Protein AF-A0A958B0N0-F1 (afdb_monomer_lite)

Secondary structure (DSSP, 8-state):
--S---TT------B---SSSS-----EEE-TTSPEEEEE------TTS-TTS--GGGGGG-SS--SSEEEEEBSSS---TTSS-SS--BTTTSSBPPTT-TT-SSSSSS-TTEEEE--S-EEEEEE-TTT--EEEEE--SSSEEEEEEE-TTPPS-EE--TTTEETTEEGGGT-SSS--TTPPPGGGSPPPSEEEEGGGT--SEE---B---SSBTT-TT-EEEEESSS--EEEEEEETTEEEEEEE--SS---SEEEEEE-TTS-EEEEETTTTEEEE---SSBPPSEEEEEE-SSPPPSSSS--GGGGGSPEEEE-S-EEE---S-TTTSSEEEEEEEE-SSEEEEEEEEE-SS-----SSTTSSSEEEEEEETT----SS--SSSEEEEEEETT--SPEEPSSSPPPPTT-EEEEEE-SSEEEEEEEEETGGGT---STT-EEEEEEEEEE-SSSSS-SEEEESS-SSTTTTT-GGG-EEEEEE-SPPPPPP----SS--EEEEEESS-TTS--HHHHHHHHHHHHTT-EEEEEETTT--GGGGTT-SEEEE-TTS-HHHHTTTTTT-SSEEEE--GGGTTTTTSB-SSTTTEEEEEEE-EEEEPPSS-GGGTT--EEEE-BSS-EEEEEE-B-TTSEEEEEETTEEEEEEEEEE-TT-B-SSSB-SS-EEE--BSSS-B-HHHHH-

Sequence (691 aa):
NANLATAASEQILMEFEQPYGNHNAGDMHFGEDGYLYIASGDGGGSYWASVGQVPPMMFSQGPDDLLGKILRIDVDTPAGVDTGPDCNIAGGTNYSIPPGNAFTNGAGNGCDEIWAFGVRNPWRFSFDRADGSGWIADVGQSEWEEVNRFAAGTVGGLNYGWSCREGTHAASEYYNFYDYTLCQPASAYDEPAYELSHSTSDCSITGGFVYRGTQYLDLPGAYFFSDYCRPSIRTLTGSPDNLAETTVLPTGSIASPSTFGEDVLGELYVASLSSGTVSRIAGSEPRPTTAVVSKTLSAPAIDGVIDAAWDGATEYTMNNNLVIGTGVLFQSDLWATWRALYDDDNLYFLVTVRDDTLIQDGPNWYDDDIVEIMIDGDHSRGSSYDGVNDFELGFRWNDPSIIRGANSAPVPPGAQFSMVGTGDGYVLEVLVPLDEIDVQPVDDYTFGFDIHVNDDDDGGARDAKFTWFGVQDNGWQAPMYFSDATLDDGSAPPAPVAAACYTQSILFVAATLEPSLAVDDLAVVNHLRGLGYTVTVQDDNFVQTSDANGRQLVIISSSVTSTNIGFKFTSAPVAVITWEDSLYDELRMTLDGATGHGIQTAQQVVNVAGGQHPLTAGLSGPITASDPAAIFSWGAPTASAIQAATLSGDNTKAAIFGYDTGAAMTTLNAPARRVGFLIGTANFTGNGWSL

Foldseek 3Di:
DPPDDDPPPDADQFDDDQPDDDLQAFEWDQFPVRKIKGFGALSDDDPPPDDPDQPSQCLQVAQLHPHQATFIWAQVDQDDPQFWWPSPTVNRRRTGADPQAQDPDRPPRHTSRGQEGAAHRQNDKDAAPQFRKIWTWGFFDAWKTFIAIDGPPDRGDAHQRTPCDHALHGNCVPDVSHDCPSPDPSVNHRHTLDMDTCVVVAHTKEFAYQQLADQFPPRHRWGWIDGQRDFWIWTWDDDSNDTDIDTDDPPDTQHRFRYKDADPRRWIWIARPVPRDIGTDDDPGGAPLAAEAEEFPDDDDQAQDDDPSQVPFDKAWFQRQWQFAHDDCCVVAWIKIKTWYDYQWKIKMKMDIFHAAADDQDPDQLQGWKKWKWWAAVQPLWQFQPQQQTFIWIDGPPDLDTDGQPRGHPQQPPKDKHWADDPGGIMIMIMDTSVSNNHGLDAFTKIFIKMKTFHDRDSDGTNIMIISFQNHPCSSGTSNRTGMYGYHHPPDPDPDPDDDPAQAEEEEEAQDDPPPGDPQSVVVQVVVVSVVYHYDYDHLQPDALCVCVSHQEYEYELRHDLVSCQLRPLQRLHEYEYQNFSCCVSVLQFPDDDVFKDKDWQFQWKAFPQDDDQQQLNDHGIDRFFPPGFMWIWGQGDPQKDQGIATPPDPSTRRWIKHAQQGDGRPGGHSHIYIHHIHNGRRTDPSNVSD

pLDDT: mean 86.21, std 12.74, range [33.44, 98.75]

Structure (mmCIF, N/CA/C/O backbone):
data_AF-A0A958B0N0-F1
#
_entry.id   AF-A0A958B0N0-F1
#
loop_
_atom_site.group_PDB
_atom_site.id
_atom_site.type_symbol
_atom_site.label_atom_id
_atom_site.label_alt_id
_atom_site.label_comp_id
_atom_site.label_asym_id
_atom_site.label_entity_id
_atom_site.label_seq_id
_atom_site.pdbx_PDB_ins_code
_atom_site.Cartn_x
_atom_site.Cartn_y
_atom_site.Cartn_z
_atom_site.occupancy
_atom_site.B_iso_or_equiv
_atom_site.auth_seq_id
_atom_site.auth_comp_id
_atom_site.auth_asym_id
_atom_site.auth_atom_id
_atom_site.pdbx_PDB_model_num
ATOM 1 N N . ASN A 1 1 ? 4.956 18.876 -3.521 1.00 40.56 1 ASN A N 1
ATOM 2 C CA . ASN A 1 1 ? 5.423 19.286 -4.865 1.00 40.56 1 ASN A CA 1
ATOM 3 C C . ASN A 1 1 ? 4.230 19.425 -5.795 1.00 40.56 1 ASN A C 1
ATOM 5 O O . ASN A 1 1 ? 3.395 18.539 -5.800 1.00 40.56 1 ASN A O 1
ATOM 9 N N . ALA A 1 2 ? 4.109 20.520 -6.551 1.00 41.78 2 ALA A N 1
ATOM 10 C CA . ALA A 1 2 ? 2.945 20.783 -7.411 1.00 41.78 2 ALA A CA 1
ATOM 11 C C . ALA A 1 2 ? 2.950 20.007 -8.752 1.00 41.78 2 ALA A C 1
ATOM 13 O O . ALA A 1 2 ? 2.222 20.388 -9.661 1.00 41.78 2 ALA A O 1
ATOM 14 N N . ASN A 1 3 ? 3.789 18.969 -8.903 1.00 54.56 3 ASN A N 1
ATOM 15 C CA . ASN A 1 3 ? 4.004 18.215 -10.152 1.00 54.56 3 ASN A CA 1
ATOM 16 C C . ASN A 1 3 ? 4.179 19.107 -11.403 1.00 54.56 3 ASN A C 1
ATOM 18 O O . ASN A 1 3 ? 3.744 18.763 -12.497 1.00 54.56 3 ASN A O 1
ATOM 22 N N . LEU A 1 4 ? 4.813 20.272 -11.238 1.00 67.31 4 LEU A N 1
ATOM 23 C CA . LEU A 1 4 ? 5.096 21.231 -12.304 1.00 67.31 4 LEU A CA 1
ATOM 24 C C . LEU A 1 4 ? 6.610 21.415 -12.401 1.00 67.31 4 LEU A C 1
ATOM 26 O O . LEU A 1 4 ? 7.226 21.984 -11.499 1.00 67.31 4 LEU A O 1
ATOM 30 N N . ALA A 1 5 ? 7.202 20.930 -13.493 1.00 72.81 5 ALA A N 1
ATOM 31 C CA . ALA A 1 5 ? 8.598 21.201 -13.817 1.00 72.81 5 ALA A CA 1
ATOM 32 C C . ALA A 1 5 ? 8.775 22.679 -14.201 1.00 72.81 5 ALA A C 1
ATOM 34 O O . ALA A 1 5 ? 7.902 23.292 -14.824 1.00 72.81 5 ALA A O 1
ATOM 35 N N . THR A 1 6 ? 9.916 23.269 -13.846 1.00 82.94 6 THR A N 1
ATOM 36 C CA . THR A 1 6 ? 10.240 24.631 -14.280 1.00 82.94 6 THR A CA 1
ATOM 37 C C . THR A 1 6 ? 10.642 24.580 -15.751 1.00 82.94 6 THR A C 1
ATOM 39 O O . THR A 1 6 ? 11.625 23.943 -16.095 1.00 82.94 6 THR A O 1
ATOM 42 N N . ALA A 1 7 ? 9.922 25.270 -16.638 1.00 81.19 7 ALA A N 1
ATOM 43 C CA . ALA A 1 7 ? 10.124 25.149 -18.091 1.00 81.19 7 ALA A CA 1
ATOM 44 C C . ALA A 1 7 ? 11.550 25.478 -18.595 1.00 81.19 7 ALA A C 1
ATOM 46 O O . ALA A 1 7 ? 11.885 25.142 -19.722 1.00 81.19 7 ALA A O 1
ATOM 47 N N . ALA A 1 8 ? 12.376 26.148 -17.786 1.00 87.56 8 ALA A N 1
ATOM 48 C CA . ALA A 1 8 ? 13.761 26.495 -18.110 1.00 87.56 8 ALA A CA 1
ATOM 49 C C . ALA A 1 8 ? 14.810 25.651 -17.355 1.00 87.56 8 ALA A C 1
ATOM 51 O O . ALA A 1 8 ? 15.983 26.012 -17.376 1.00 87.56 8 ALA A O 1
ATOM 52 N N . SER A 1 9 ? 14.412 24.584 -16.651 1.00 89.00 9 SER A N 1
ATOM 53 C CA . SER A 1 9 ? 15.329 23.747 -15.860 1.00 89.00 9 SER A CA 1
ATOM 54 C C . SER A 1 9 ? 15.842 22.508 -16.598 1.00 89.00 9 SER A C 1
ATOM 56 O O . SER A 1 9 ? 16.398 21.624 -15.957 1.00 89.00 9 SER A O 1
ATOM 58 N N . GLU A 1 10 ? 15.619 22.399 -17.909 1.00 90.19 10 GLU A N 1
ATOM 59 C CA . GLU A 1 10 ? 16.138 21.284 -18.703 1.00 90.19 10 GLU A CA 1
ATOM 60 C C . GLU A 1 10 ? 17.672 21.323 -18.757 1.00 90.19 10 GLU A C 1
ATOM 62 O O . GLU A 1 10 ? 18.273 22.361 -19.044 1.00 90.19 10 GLU A O 1
ATOM 67 N N . GLN A 1 11 ? 18.292 20.169 -18.512 1.00 88.81 11 GLN A N 1
ATOM 68 C CA . GLN A 1 11 ? 19.723 19.948 -18.669 1.00 88.81 11 GLN A CA 1
ATOM 69 C C . GLN A 1 11 ? 19.931 18.662 -19.465 1.00 88.81 11 GLN A C 1
ATOM 71 O O . GLN A 1 11 ? 19.497 17.589 -19.052 1.00 88.81 11 GLN A O 1
ATOM 76 N N . ILE A 1 12 ? 20.598 18.775 -20.613 1.00 90.19 12 ILE A N 1
ATOM 77 C CA . ILE A 1 12 ? 20.923 17.622 -21.455 1.00 90.19 12 ILE A CA 1
ATOM 78 C C . ILE A 1 12 ? 22.056 16.852 -20.783 1.00 90.19 12 ILE A C 1
ATOM 80 O O . ILE A 1 12 ? 23.180 17.353 -20.716 1.00 90.19 12 ILE A O 1
ATOM 84 N N . LEU A 1 13 ? 21.767 15.651 -20.287 1.00 90.38 13 LEU A N 1
ATOM 85 C CA . LEU A 1 13 ? 22.792 14.752 -19.758 1.00 90.38 13 LEU A CA 1
ATOM 86 C C . LEU A 1 13 ? 23.499 14.009 -20.887 1.00 90.38 13 LEU A C 1
ATOM 88 O O . LEU A 1 13 ? 24.718 14.003 -20.934 1.00 90.38 13 LEU A O 1
ATOM 92 N N . MET A 1 14 ? 22.74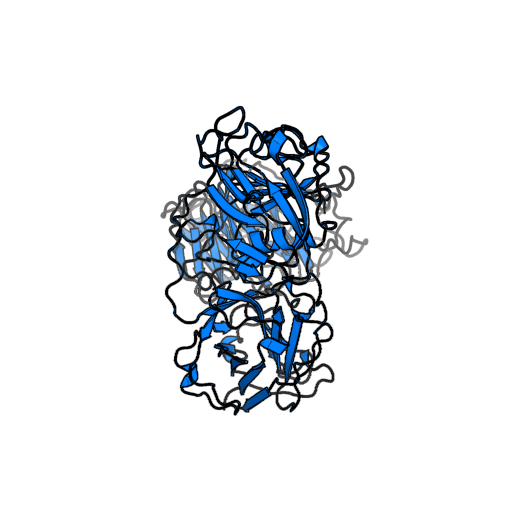7 13.429 -21.818 1.00 89.56 14 MET A N 1
ATOM 93 C CA . MET A 1 14 ? 23.285 12.577 -22.873 1.00 89.56 14 MET A CA 1
ATOM 94 C C . MET A 1 14 ? 22.416 12.679 -24.126 1.00 89.56 14 MET A C 1
ATOM 96 O O . MET A 1 14 ? 21.191 12.620 -24.038 1.00 89.56 14 MET A O 1
ATOM 100 N N . GLU A 1 15 ? 23.052 12.808 -25.288 1.00 90.94 15 GLU A N 1
ATOM 101 C CA . GLU A 1 15 ? 22.397 12.777 -26.596 1.00 90.94 15 GLU A CA 1
ATOM 102 C C . GLU A 1 15 ? 23.286 12.034 -27.607 1.00 90.94 15 GLU A C 1
ATOM 104 O O . GLU A 1 15 ? 24.433 12.419 -27.848 1.00 90.94 15 GLU A O 1
ATOM 109 N N . PHE A 1 16 ? 22.749 10.967 -28.201 1.00 87.94 16 PHE A N 1
ATOM 110 C CA . PHE A 1 16 ? 23.379 10.171 -29.257 1.00 87.94 16 PHE A CA 1
ATOM 111 C C . PHE A 1 16 ? 22.342 9.793 -30.324 1.00 87.94 16 PHE A C 1
ATOM 113 O O . PHE A 1 16 ? 21.135 9.822 -30.069 1.00 87.94 16 PHE A O 1
ATOM 120 N N . GLU A 1 17 ? 22.794 9.488 -31.544 1.00 86.50 17 GLU A N 1
ATOM 121 C CA . GLU A 1 17 ? 21.880 9.240 -32.663 1.00 86.50 17 GLU A CA 1
ATOM 122 C C . GLU A 1 17 ? 21.219 7.859 -32.597 1.00 86.50 17 GLU A C 1
ATOM 124 O O . GLU A 1 17 ? 21.876 6.839 -32.415 1.00 86.50 17 GLU A O 1
ATOM 129 N N . GLN A 1 18 ? 19.906 7.843 -32.838 1.00 86.81 18 GLN A N 1
ATOM 130 C CA . GLN A 1 18 ? 19.134 6.634 -33.111 1.00 86.81 18 GLN A CA 1
ATOM 131 C C . GLN A 1 18 ? 18.995 6.473 -34.634 1.00 86.81 18 GLN A C 1
ATOM 133 O O . GLN A 1 18 ? 18.381 7.329 -35.282 1.00 86.81 18 GLN A O 1
ATOM 138 N N . PRO A 1 19 ? 19.554 5.412 -35.242 1.00 82.38 19 PRO A N 1
ATOM 139 C CA . PRO A 1 19 ? 19.592 5.274 -36.695 1.00 82.38 19 PRO A CA 1
ATOM 140 C C . PRO A 1 19 ? 18.210 4.990 -37.307 1.00 82.38 19 PRO A C 1
ATOM 142 O O . PRO A 1 19 ? 17.983 5.313 -38.477 1.00 82.38 19 PRO A O 1
ATOM 145 N N . TYR A 1 20 ? 17.276 4.421 -36.533 1.00 85.44 20 TYR A N 1
ATOM 146 C CA . TYR A 1 20 ? 15.899 4.151 -36.952 1.00 85.44 20 TYR A CA 1
ATOM 147 C C . TYR A 1 20 ? 14.878 4.509 -35.860 1.00 85.44 20 TYR A C 1
ATOM 149 O O . TYR A 1 20 ? 15.216 4.928 -34.762 1.00 85.44 20 TYR A O 1
ATOM 157 N N . GLY A 1 21 ? 13.586 4.404 -36.193 1.00 87.06 21 GLY A N 1
ATOM 158 C CA . GLY A 1 21 ? 12.477 4.779 -35.304 1.00 87.06 21 GLY A CA 1
ATOM 159 C C . GLY A 1 21 ? 11.964 3.656 -34.396 1.00 87.06 21 GLY A C 1
ATOM 160 O O . GLY A 1 21 ? 10.848 3.767 -33.890 1.00 87.06 21 GLY A O 1
ATOM 161 N N . ASN A 1 22 ? 12.704 2.556 -34.260 1.00 87.94 22 ASN A N 1
ATOM 162 C CA . ASN A 1 22 ? 12.343 1.384 -33.467 1.00 87.94 22 ASN A CA 1
ATOM 163 C C . ASN A 1 22 ? 13.560 0.867 -32.693 1.00 87.94 22 ASN A C 1
ATOM 165 O O . ASN A 1 22 ? 14.685 1.104 -33.104 1.00 87.94 22 ASN A O 1
ATOM 169 N N . HIS A 1 23 ? 13.302 0.105 -31.627 1.00 91.56 23 HIS A N 1
ATOM 170 C CA . HIS A 1 23 ? 14.317 -0.409 -30.694 1.00 91.56 23 HIS A CA 1
ATOM 171 C C . HIS A 1 23 ? 15.101 0.702 -29.989 1.00 91.56 23 HIS A C 1
ATOM 173 O O . HIS A 1 23 ? 16.322 0.669 -29.890 1.00 91.56 23 HIS A O 1
ATOM 179 N N . ASN A 1 24 ? 14.374 1.704 -29.500 1.00 91.50 24 ASN A N 1
ATOM 180 C CA . ASN A 1 24 ? 14.979 2.832 -28.799 1.00 91.50 24 ASN A CA 1
ATOM 181 C C . ASN A 1 24 ? 15.167 2.550 -27.299 1.00 91.50 24 ASN A C 1
ATOM 183 O O . ASN A 1 24 ? 15.938 3.256 -26.657 1.00 91.50 24 ASN A O 1
ATOM 187 N N . ALA A 1 25 ? 14.458 1.558 -26.739 1.00 93.94 25 ALA A N 1
ATOM 188 C CA . ALA A 1 25 ? 14.322 1.359 -25.294 1.00 93.94 25 ALA A CA 1
ATOM 189 C C . ALA A 1 25 ? 13.934 2.667 -24.562 1.00 93.94 25 ALA A C 1
ATOM 191 O O . ALA A 1 25 ? 12.927 3.285 -24.924 1.00 93.94 25 ALA A O 1
ATOM 192 N N . GLY A 1 26 ? 14.720 3.091 -23.564 1.00 92.81 26 GLY A N 1
ATOM 193 C CA . GLY A 1 26 ? 14.567 4.372 -22.868 1.00 92.81 26 GLY A CA 1
ATOM 194 C C . GLY A 1 26 ? 14.079 4.290 -21.420 1.00 92.81 26 GLY A C 1
ATOM 195 O O . GLY A 1 26 ? 13.774 5.329 -20.835 1.00 92.81 26 GLY A O 1
ATOM 196 N N . ASP A 1 27 ? 13.985 3.092 -20.838 1.00 96.69 27 ASP A N 1
ATOM 197 C CA . ASP A 1 27 ? 13.738 2.950 -19.400 1.00 96.69 27 ASP A CA 1
ATOM 198 C C . ASP A 1 27 ? 14.962 3.421 -18.598 1.00 96.69 27 ASP A C 1
ATOM 200 O O . ASP A 1 27 ? 16.097 3.341 -19.081 1.00 96.69 27 ASP A O 1
ATOM 204 N N . MET A 1 28 ? 14.741 3.950 -17.394 1.00 97.25 28 MET A N 1
ATOM 205 C CA . MET A 1 28 ? 15.798 4.524 -16.557 1.00 97.25 28 MET A CA 1
ATOM 206 C C . MET A 1 28 ? 15.492 4.318 -15.079 1.00 97.25 28 MET A C 1
ATOM 208 O O . MET A 1 28 ? 14.373 4.587 -14.646 1.00 97.25 28 MET A O 1
ATOM 212 N N . HIS A 1 29 ? 16.506 3.930 -14.305 1.00 96.56 29 HIS A N 1
ATOM 213 C CA . HIS A 1 29 ? 16.397 3.727 -12.858 1.00 96.56 29 HIS A CA 1
ATOM 214 C C . HIS A 1 29 ? 17.688 4.119 -12.155 1.00 96.56 29 HIS A C 1
ATOM 216 O O . HIS A 1 29 ? 18.772 3.979 -12.718 1.00 96.56 29 HIS A O 1
ATOM 222 N N . PHE A 1 30 ? 17.571 4.569 -10.909 1.00 95.19 30 PHE A N 1
ATOM 223 C CA . PHE A 1 30 ? 18.722 4.668 -10.018 1.00 95.19 30 PHE A CA 1
ATOM 224 C C . PHE A 1 30 ? 18.951 3.317 -9.341 1.00 95.19 30 PHE A C 1
ATOM 226 O O . PHE A 1 30 ? 18.000 2.720 -8.837 1.00 95.19 30 PHE A O 1
ATOM 233 N N . GLY A 1 31 ? 20.194 2.839 -9.352 1.00 90.12 31 GLY A N 1
ATOM 234 C CA . GLY A 1 31 ? 20.596 1.683 -8.555 1.00 90.12 31 GLY A CA 1
ATOM 235 C C . GLY A 1 31 ? 20.796 2.059 -7.085 1.00 90.12 31 GLY A C 1
ATOM 236 O O . GLY A 1 31 ? 20.909 3.236 -6.739 1.00 90.12 31 GLY A O 1
ATOM 237 N N . GLU A 1 32 ? 20.900 1.058 -6.208 1.00 87.19 32 GLU A N 1
ATOM 238 C CA . GLU A 1 32 ? 21.265 1.265 -4.792 1.00 87.19 32 GLU A CA 1
ATOM 239 C C . GLU A 1 32 ? 22.679 1.846 -4.623 1.00 87.19 32 GLU A C 1
ATOM 241 O O . GLU A 1 32 ? 23.003 2.438 -3.596 1.00 87.19 32 GLU A O 1
ATOM 246 N N . ASP A 1 33 ? 23.511 1.723 -5.660 1.00 87.00 33 ASP A N 1
ATOM 247 C CA . ASP A 1 33 ? 24.821 2.365 -5.764 1.00 87.00 33 ASP A CA 1
ATOM 248 C C . ASP A 1 33 ? 24.745 3.887 -6.007 1.00 87.00 33 ASP A C 1
ATOM 250 O O . ASP A 1 33 ? 25.779 4.555 -6.002 1.00 87.00 33 ASP A O 1
ATOM 254 N N . GLY A 1 34 ? 23.540 4.438 -6.188 1.00 90.81 34 GLY A N 1
ATOM 255 C CA . GLY A 1 34 ? 23.286 5.863 -6.398 1.00 90.81 34 GLY A CA 1
ATOM 256 C C . GLY A 1 34 ? 23.477 6.330 -7.842 1.00 90.81 34 GLY A C 1
ATOM 257 O O . GLY A 1 34 ? 23.267 7.507 -8.131 1.00 90.81 34 GLY A O 1
ATOM 258 N N . TYR A 1 35 ? 23.839 5.440 -8.770 1.00 94.50 35 TYR A N 1
ATOM 259 C CA . TYR A 1 35 ? 24.079 5.805 -10.167 1.00 94.50 35 TYR A CA 1
ATOM 260 C C . TYR A 1 35 ? 22.826 5.651 -11.027 1.00 94.50 35 TYR A C 1
ATOM 262 O O . TYR A 1 35 ? 21.955 4.823 -10.756 1.00 94.50 35 TYR A O 1
ATOM 270 N N . LEU A 1 36 ? 22.745 6.438 -12.103 1.00 97.38 36 LEU A N 1
ATOM 271 C CA . LEU A 1 36 ? 21.657 6.359 -13.073 1.00 97.38 36 LEU A CA 1
ATOM 272 C C . LEU A 1 36 ? 21.975 5.300 -14.132 1.00 97.38 36 LEU A C 1
ATOM 274 O O . LEU A 1 36 ? 22.959 5.429 -14.862 1.00 97.38 36 LEU A O 1
ATOM 278 N N . TYR A 1 37 ? 21.106 4.298 -14.249 1.00 98.19 37 TYR A N 1
ATOM 279 C CA . TYR A 1 37 ? 21.132 3.280 -15.293 1.00 98.19 37 TYR A CA 1
ATOM 280 C C . TYR A 1 37 ? 20.151 3.642 -16.410 1.00 98.19 37 TYR A C 1
ATOM 282 O O . TYR A 1 37 ? 19.039 4.103 -16.144 1.00 98.19 37 TYR A O 1
ATOM 290 N N . ILE A 1 38 ? 20.554 3.427 -17.663 1.00 98.19 38 ILE A N 1
ATOM 291 C CA . ILE A 1 38 ? 19.787 3.823 -18.852 1.00 98.19 38 ILE A CA 1
ATOM 292 C C . ILE A 1 38 ? 19.760 2.662 -19.844 1.00 98.19 38 ILE A C 1
ATOM 294 O O . ILE A 1 38 ? 20.805 2.177 -20.277 1.00 98.19 38 ILE A O 1
ATOM 298 N N . ALA A 1 39 ? 18.563 2.236 -20.235 1.00 97.56 39 ALA A N 1
ATOM 299 C CA . ALA A 1 39 ? 18.370 1.214 -21.254 1.00 97.56 39 ALA A CA 1
ATOM 300 C C . ALA A 1 39 ? 18.418 1.829 -22.661 1.00 97.56 39 ALA A C 1
ATOM 302 O O . ALA A 1 39 ? 17.647 2.739 -22.972 1.00 97.56 39 ALA A O 1
ATOM 303 N N . SER A 1 40 ? 19.285 1.300 -23.526 1.00 96.06 40 SER A N 1
ATOM 304 C CA . SER A 1 40 ? 19.462 1.745 -24.912 1.00 96.06 40 SER A CA 1
ATOM 305 C C . SER A 1 40 ? 19.372 0.550 -25.859 1.00 96.06 40 SER A C 1
ATOM 307 O O . SER A 1 40 ? 20.171 -0.383 -25.773 1.00 96.06 40 SER A O 1
ATOM 309 N N . GLY A 1 41 ? 18.384 0.545 -26.754 1.00 94.62 41 GLY A N 1
ATOM 310 C CA . GLY A 1 41 ? 18.234 -0.533 -27.735 1.00 94.62 41 GLY A CA 1
ATOM 311 C C . GLY A 1 41 ? 19.225 -0.417 -28.894 1.00 94.62 41 GLY A C 1
ATOM 312 O O . GLY A 1 41 ? 19.976 0.549 -28.995 1.00 94.62 41 GLY A O 1
ATOM 313 N N . ASP A 1 42 ? 19.263 -1.425 -29.761 1.00 91.75 42 ASP A N 1
ATOM 314 C CA . ASP A 1 42 ? 20.236 -1.578 -30.852 1.00 91.75 42 ASP A CA 1
ATOM 315 C C . ASP A 1 42 ? 20.050 -0.585 -32.015 1.00 91.75 42 ASP A C 1
ATOM 317 O O . ASP A 1 42 ? 20.748 -0.659 -33.026 1.00 91.75 42 ASP A O 1
ATOM 321 N N . GLY A 1 43 ? 19.100 0.343 -31.882 1.00 87.31 43 GLY A N 1
ATOM 322 C CA . GLY A 1 43 ? 18.789 1.360 -32.878 1.00 87.31 43 GLY A CA 1
ATOM 323 C C . GLY A 1 43 ? 17.943 0.859 -34.042 1.00 87.31 43 GLY A C 1
ATOM 324 O O . GLY A 1 43 ? 17.566 1.656 -34.900 1.00 87.31 43 GLY A O 1
ATOM 325 N N . GLY A 1 44 ? 17.618 -0.435 -34.083 1.00 84.00 44 GLY A N 1
ATOM 326 C CA . GLY A 1 44 ? 16.632 -1.024 -34.974 1.00 84.00 44 GLY A CA 1
ATOM 327 C C . GLY A 1 44 ? 16.986 -1.025 -36.455 1.00 84.00 44 GLY A C 1
ATOM 328 O O . GLY A 1 44 ? 18.122 -1.253 -36.874 1.00 84.00 44 GLY A O 1
ATOM 329 N N . GLY A 1 45 ? 15.950 -0.842 -37.278 1.00 75.38 45 GLY A N 1
ATOM 330 C CA . GLY A 1 45 ? 16.026 -0.994 -38.727 1.00 75.38 45 GLY A CA 1
ATOM 331 C C . GLY A 1 45 ? 15.459 -2.314 -39.251 1.00 75.38 45 GLY A C 1
ATOM 332 O O . GLY A 1 45 ? 15.136 -3.251 -38.524 1.00 75.38 45 GLY A O 1
ATOM 333 N N . SER A 1 46 ? 15.266 -2.355 -40.568 1.00 58.62 46 SER A N 1
ATOM 334 C CA . SER A 1 46 ? 14.751 -3.532 -41.270 1.00 58.62 46 SER A CA 1
ATOM 335 C C . SER A 1 46 ? 15.899 -4.425 -41.744 1.00 58.62 46 SER A C 1
ATOM 337 O O . SER A 1 46 ? 16.957 -3.904 -42.095 1.00 58.62 46 SER A O 1
ATOM 339 N N . TYR A 1 47 ? 15.647 -5.732 -41.875 1.00 54.53 47 TYR A N 1
ATOM 340 C CA . TYR A 1 47 ? 16.548 -6.756 -42.443 1.00 54.53 47 TYR A CA 1
ATOM 341 C C . TYR A 1 47 ? 17.339 -6.293 -43.694 1.00 54.53 47 TYR A C 1
ATOM 343 O O . TYR A 1 47 ? 18.421 -6.798 -43.976 1.00 54.53 47 TYR A O 1
ATOM 351 N N . TRP A 1 48 ? 16.810 -5.333 -44.466 1.00 51.72 48 TRP A N 1
ATOM 352 C CA . TRP A 1 48 ? 17.338 -4.869 -45.757 1.00 51.72 48 TRP A CA 1
ATOM 353 C C . TRP A 1 48 ? 18.036 -3.499 -45.723 1.00 51.72 48 TRP A C 1
ATOM 355 O O . TRP A 1 48 ? 18.251 -2.911 -46.787 1.00 51.72 48 TRP A O 1
ATOM 365 N N . ALA A 1 49 ? 18.386 -2.970 -44.548 1.00 50.44 49 ALA A N 1
ATOM 366 C CA . ALA A 1 49 ? 19.157 -1.734 -44.428 1.00 50.44 49 ALA A CA 1
ATOM 367 C C . ALA A 1 49 ? 20.615 -1.908 -44.923 1.00 50.44 49 ALA A C 1
ATOM 369 O O . ALA A 1 49 ? 21.550 -2.126 -44.166 1.00 50.44 49 ALA A O 1
ATOM 370 N N . SER A 1 50 ? 20.756 -1.811 -46.248 1.00 40.78 50 SER A N 1
ATOM 371 C CA . SER A 1 50 ? 21.943 -1.507 -47.062 1.00 40.78 50 SER A CA 1
ATOM 372 C C . SER A 1 50 ? 23.209 -2.362 -46.926 1.00 40.78 50 SER A C 1
ATOM 374 O O . SER A 1 50 ? 24.090 -2.146 -46.101 1.00 40.78 50 SER A O 1
ATOM 376 N N . VAL A 1 51 ? 23.381 -3.189 -47.960 1.00 38.97 51 VAL A N 1
ATOM 377 C CA . VAL A 1 51 ? 24.651 -3.526 -48.621 1.00 38.97 51 VAL A CA 1
ATOM 378 C C . VAL A 1 51 ? 25.682 -2.386 -48.489 1.00 38.97 51 VAL A C 1
ATOM 380 O O . VAL A 1 51 ? 25.560 -1.358 -49.155 1.00 38.97 51 VAL A O 1
ATOM 383 N N . GLY A 1 52 ? 26.709 -2.584 -47.656 1.00 43.75 52 GLY A N 1
ATOM 384 C CA . GLY A 1 52 ? 27.895 -1.718 -47.579 1.00 43.75 52 GLY A CA 1
ATOM 385 C C . GLY A 1 52 ? 28.078 -0.892 -46.300 1.00 43.75 52 GLY A C 1
ATOM 386 O O . GLY A 1 52 ? 29.107 -0.231 -46.189 1.00 43.75 52 GLY A O 1
ATOM 387 N N . GLN A 1 53 ? 27.148 -0.937 -45.344 1.00 48.00 53 GLN A N 1
ATOM 388 C CA . GLN A 1 53 ? 27.353 -0.436 -43.976 1.00 48.00 53 GLN A CA 1
ATOM 389 C C . GLN A 1 53 ? 27.489 -1.629 -43.019 1.00 48.00 53 GLN A C 1
ATOM 391 O O . GLN A 1 53 ? 26.946 -2.698 -43.305 1.00 48.00 53 GLN A O 1
ATOM 396 N N . VAL A 1 54 ? 28.242 -1.478 -41.919 1.00 51.72 54 VAL A N 1
ATOM 397 C CA . VAL A 1 54 ? 28.194 -2.456 -40.816 1.00 51.72 54 VAL A CA 1
ATOM 398 C C . VAL A 1 54 ? 26.716 -2.585 -40.434 1.00 51.72 54 VAL A C 1
ATOM 400 O O . VAL A 1 54 ? 26.083 -1.542 -40.248 1.00 51.72 54 VAL A O 1
ATOM 403 N N . PRO A 1 55 ? 26.123 -3.792 -40.415 1.00 54.53 55 PRO A N 1
ATOM 404 C CA . PRO A 1 55 ? 24.715 -3.930 -40.078 1.00 54.53 55 PRO A CA 1
ATOM 405 C C . PRO A 1 55 ? 24.448 -3.243 -38.728 1.00 54.53 55 PRO A C 1
ATOM 407 O O . PRO A 1 55 ? 25.223 -3.485 -37.801 1.00 54.53 55 PRO A O 1
ATOM 410 N N . PRO A 1 56 ? 23.373 -2.438 -38.588 1.00 51.84 56 PRO A N 1
ATOM 411 C CA . PRO A 1 56 ? 22.993 -1.792 -37.320 1.00 51.84 56 PRO A CA 1
ATOM 412 C C . PRO A 1 56 ? 23.004 -2.763 -36.126 1.00 51.84 56 PRO A C 1
ATOM 414 O O . PRO A 1 56 ? 23.329 -2.430 -34.999 1.00 51.84 56 PRO A O 1
ATOM 417 N N . MET A 1 57 ? 22.757 -4.035 -36.418 1.00 57.25 57 MET A N 1
ATOM 418 C CA . MET A 1 57 ? 22.616 -5.124 -35.463 1.00 57.25 57 MET A CA 1
ATOM 419 C C . MET A 1 57 ? 23.958 -5.590 -34.858 1.00 57.25 57 MET A C 1
ATOM 421 O O . MET A 1 57 ? 23.963 -6.527 -34.071 1.00 57.25 57 MET A O 1
ATOM 425 N N . MET A 1 58 ? 25.101 -4.965 -35.187 1.00 64.50 58 MET A N 1
ATOM 426 C CA . MET A 1 58 ? 26.385 -5.198 -34.495 1.00 64.50 58 MET A CA 1
ATOM 427 C C . MET A 1 58 ? 26.744 -4.122 -33.461 1.00 64.50 58 MET A C 1
ATOM 429 O O . MET A 1 58 ? 27.755 -4.288 -32.776 1.00 64.50 58 MET A O 1
ATOM 433 N N . PHE A 1 59 ? 25.939 -3.063 -33.295 1.00 78.25 59 PHE A N 1
ATOM 434 C CA . PHE A 1 59 ? 26.203 -2.071 -32.247 1.00 78.25 59 PHE A CA 1
ATOM 435 C C . PHE A 1 59 ? 26.194 -2.713 -30.863 1.00 78.25 59 PHE A C 1
ATOM 437 O O . PHE A 1 59 ? 27.101 -2.455 -30.082 1.00 78.25 59 PHE A O 1
ATOM 444 N N . SER A 1 60 ? 25.286 -3.658 -30.611 1.00 88.75 60 SER A N 1
ATOM 445 C CA . SER A 1 60 ? 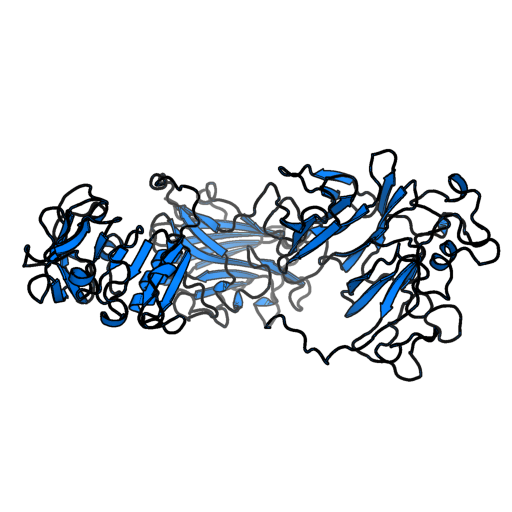25.147 -4.346 -29.324 1.00 88.75 60 SER A CA 1
ATOM 446 C C . SER A 1 60 ? 26.417 -5.055 -28.842 1.00 88.75 60 SER A C 1
ATOM 448 O O . SER A 1 60 ? 26.672 -5.032 -27.644 1.00 88.75 60 SER A O 1
ATOM 450 N N . GLN A 1 61 ? 27.246 -5.604 -29.742 1.00 88.00 61 GLN A N 1
ATOM 451 C CA . GLN A 1 61 ? 28.538 -6.228 -29.394 1.00 88.00 61 GLN A CA 1
ATOM 452 C C . GLN A 1 61 ? 29.735 -5.271 -29.522 1.00 88.00 61 GLN A C 1
ATOM 454 O O . GLN A 1 61 ? 30.809 -5.551 -28.993 1.00 88.00 61 GLN A O 1
ATOM 459 N N . GLY A 1 62 ? 29.578 -4.169 -30.257 1.00 83.81 62 GLY A N 1
ATOM 460 C CA . GLY A 1 62 ? 30.620 -3.164 -30.430 1.00 83.81 62 GLY A CA 1
ATOM 461 C C . GLY A 1 62 ? 30.853 -2.362 -29.143 1.00 83.81 62 GLY A C 1
ATOM 462 O O . GLY A 1 62 ? 29.879 -2.010 -28.472 1.00 83.81 62 GLY A O 1
ATOM 463 N N . PRO A 1 63 ? 32.116 -2.048 -28.802 1.00 85.69 63 PRO A N 1
ATOM 464 C CA . PRO A 1 63 ? 32.433 -1.262 -27.615 1.00 85.69 63 PRO A CA 1
ATOM 465 C C . PRO A 1 63 ? 32.273 0.249 -27.854 1.00 85.69 63 PRO A C 1
ATOM 467 O O . PRO A 1 63 ? 32.091 0.993 -26.904 1.00 85.69 63 PRO A O 1
ATOM 470 N N . ASP A 1 64 ? 32.303 0.709 -29.109 1.00 84.00 64 ASP A N 1
ATOM 471 C CA . ASP A 1 64 ? 32.368 2.137 -29.470 1.00 84.00 64 ASP A CA 1
ATOM 472 C C . ASP A 1 64 ? 30.989 2.785 -29.724 1.00 84.00 64 ASP A C 1
ATOM 474 O O . ASP A 1 64 ? 30.913 3.872 -30.297 1.00 84.00 64 ASP A O 1
ATOM 478 N N . ASP A 1 65 ? 29.896 2.105 -29.359 1.00 85.75 65 ASP A N 1
ATOM 479 C CA . ASP A 1 65 ? 28.525 2.574 -29.578 1.00 85.75 65 ASP A CA 1
ATOM 480 C C . ASP A 1 65 ? 27.642 2.320 -28.342 1.00 85.75 65 ASP A C 1
ATOM 482 O O . ASP A 1 65 ? 27.745 1.282 -27.681 1.00 85.75 65 ASP A O 1
ATOM 486 N N . LEU A 1 66 ? 26.756 3.271 -28.046 1.00 91.75 66 LEU A N 1
ATOM 487 C CA . LEU A 1 66 ? 25.838 3.249 -26.903 1.00 91.75 66 LEU A CA 1
ATOM 488 C C . LEU A 1 66 ? 24.533 2.492 -27.190 1.00 91.75 66 LEU A C 1
ATOM 490 O O . LEU A 1 66 ? 23.680 2.388 -26.310 1.00 91.75 66 LEU A O 1
ATOM 494 N N . LEU A 1 67 ? 24.346 1.986 -28.407 1.00 92.81 67 LEU A N 1
ATOM 495 C CA . LEU A 1 67 ? 23.188 1.204 -28.821 1.00 92.81 67 LEU A CA 1
ATOM 496 C C . LEU A 1 67 ? 23.342 -0.268 -28.422 1.00 92.81 67 LEU A C 1
ATOM 498 O O . LEU A 1 67 ? 24.419 -0.870 -28.521 1.00 92.81 67 LEU A O 1
ATOM 502 N N . GLY A 1 68 ? 22.239 -0.856 -27.967 1.00 94.12 68 GLY A N 1
ATOM 503 C CA . GLY A 1 68 ? 22.176 -2.233 -27.487 1.00 94.12 68 GLY A CA 1
ATOM 504 C C . GLY A 1 68 ? 22.944 -2.432 -26.185 1.00 94.12 68 GLY A C 1
ATOM 505 O O . GLY A 1 68 ? 23.740 -3.372 -26.070 1.00 94.12 68 GLY A O 1
ATOM 506 N N . LYS A 1 69 ? 22.753 -1.503 -25.241 1.00 95.56 69 LYS A N 1
ATOM 507 C CA . LYS A 1 69 ? 23.489 -1.378 -23.979 1.00 95.56 69 LYS A CA 1
ATOM 508 C C . LYS A 1 69 ? 22.561 -1.109 -22.797 1.00 95.56 69 LYS A C 1
ATOM 510 O O . LYS A 1 69 ? 21.497 -0.508 -22.942 1.00 95.56 69 LYS A O 1
ATOM 515 N N . ILE A 1 70 ? 23.043 -1.464 -21.611 1.00 98.19 70 ILE A N 1
ATOM 516 C CA . ILE A 1 70 ? 22.668 -0.789 -20.368 1.00 98.19 70 ILE A CA 1
ATOM 517 C C . ILE A 1 70 ? 23.818 0.155 -20.022 1.00 98.19 70 ILE A C 1
ATOM 519 O O . ILE A 1 70 ? 24.955 -0.286 -19.833 1.00 98.19 70 ILE A O 1
ATOM 523 N N . LEU A 1 71 ? 23.532 1.450 -19.983 1.00 96.81 71 LEU A N 1
ATOM 524 C CA . LEU A 1 71 ? 24.491 2.494 -19.633 1.00 96.81 71 LEU A CA 1
ATOM 525 C C . LEU A 1 71 ? 24.395 2.804 -18.139 1.00 96.81 71 LEU A C 1
ATOM 527 O O . LEU A 1 71 ? 23.322 2.643 -17.560 1.00 96.81 71 LEU A O 1
ATOM 531 N N . ARG A 1 72 ? 25.481 3.281 -17.528 1.00 95.44 72 ARG A N 1
ATOM 532 C CA . ARG A 1 72 ? 25.517 3.708 -16.125 1.00 95.44 72 ARG A CA 1
ATOM 533 C C . ARG A 1 72 ? 26.372 4.959 -15.955 1.00 95.44 72 ARG A C 1
ATOM 535 O O . ARG A 1 72 ? 27.554 4.939 -16.297 1.00 95.44 72 ARG A O 1
ATOM 542 N N . ILE A 1 73 ? 25.792 6.024 -15.404 1.00 93.69 73 ILE A N 1
ATOM 543 C CA . ILE A 1 73 ? 26.445 7.331 -15.226 1.00 93.69 73 ILE A CA 1
ATOM 544 C C . ILE A 1 73 ? 26.247 7.883 -13.808 1.00 93.69 73 ILE A C 1
ATOM 546 O O . ILE A 1 73 ? 25.244 7.598 -13.154 1.00 93.69 73 ILE A O 1
ATOM 550 N N . ASP A 1 74 ? 27.187 8.708 -13.347 1.00 92.88 74 ASP A N 1
ATOM 551 C CA . ASP A 1 74 ? 27.073 9.474 -12.104 1.00 92.88 74 ASP A CA 1
ATOM 552 C C . ASP A 1 74 ? 26.607 10.900 -12.415 1.00 92.88 74 ASP A C 1
ATOM 554 O O . ASP A 1 74 ? 27.353 11.713 -12.964 1.00 92.88 74 ASP A O 1
ATOM 558 N N . VAL A 1 75 ? 25.357 11.203 -12.069 1.00 93.12 75 VAL A N 1
ATOM 559 C CA . VAL A 1 75 ? 24.744 12.523 -12.289 1.00 93.12 75 VAL A CA 1
ATOM 560 C C . VAL A 1 75 ? 24.980 13.498 -11.131 1.00 93.12 75 VAL A C 1
ATOM 562 O O . VAL A 1 75 ? 24.777 14.701 -11.303 1.00 93.12 75 VAL A O 1
ATOM 565 N N . ASP A 1 76 ? 25.431 13.006 -9.975 1.00 90.62 76 ASP A N 1
ATOM 566 C CA . ASP A 1 76 ? 25.717 13.815 -8.788 1.00 90.62 76 ASP A CA 1
ATOM 567 C C . ASP A 1 76 ? 27.104 14.458 -8.867 1.00 90.62 76 ASP A C 1
ATOM 569 O O . ASP A 1 76 ? 27.354 15.509 -8.263 1.00 90.62 76 ASP A O 1
ATOM 573 N N . THR A 1 77 ? 28.005 13.867 -9.657 1.00 85.06 77 THR A N 1
ATOM 574 C CA . THR A 1 77 ? 29.343 14.405 -9.902 1.00 85.06 77 THR A CA 1
ATOM 575 C C . THR A 1 77 ? 29.574 14.732 -11.387 1.00 85.06 77 THR A C 1
ATOM 577 O O . THR A 1 77 ? 30.162 13.950 -12.130 1.00 85.06 77 THR A O 1
ATOM 580 N N . PRO A 1 78 ? 29.168 15.924 -11.867 1.00 78.50 78 PRO A N 1
ATOM 581 C CA . PRO A 1 78 ? 29.478 16.364 -13.228 1.00 78.50 78 PRO A CA 1
ATOM 582 C C . PRO A 1 78 ? 30.989 16.341 -13.509 1.00 78.50 78 PRO A C 1
ATOM 584 O O . PRO A 1 78 ? 31.787 16.806 -12.688 1.00 78.50 78 PRO A O 1
ATOM 587 N N . ALA A 1 79 ? 31.388 15.803 -14.665 1.00 67.50 79 ALA A N 1
ATOM 588 C CA . ALA A 1 79 ? 32.784 15.498 -14.961 1.00 67.50 79 ALA A CA 1
ATOM 589 C C . ALA A 1 79 ? 33.742 16.706 -14.899 1.00 67.50 79 ALA A C 1
ATOM 591 O O . ALA A 1 79 ? 33.490 17.793 -15.426 1.00 67.50 79 ALA A O 1
ATOM 592 N N . GLY A 1 80 ? 34.925 16.451 -14.326 1.00 59.31 80 GLY A N 1
ATOM 593 C CA . GLY A 1 80 ? 36.168 17.153 -14.655 1.00 59.31 80 GLY A CA 1
ATOM 594 C C . GLY A 1 80 ? 36.875 16.513 -15.863 1.00 59.31 80 GLY A C 1
ATOM 595 O O . GLY A 1 80 ? 36.398 15.545 -16.440 1.00 59.31 80 GLY A O 1
ATOM 596 N N . VAL A 1 81 ? 38.044 17.033 -16.251 1.00 52.59 81 VAL A N 1
ATOM 597 C CA . VAL A 1 81 ? 38.735 16.668 -17.514 1.00 52.59 81 VAL A CA 1
ATOM 598 C C . VAL A 1 81 ? 39.296 15.226 -17.540 1.00 52.59 81 VAL A C 1
ATOM 600 O O . VAL A 1 81 ? 39.607 14.736 -18.618 1.00 52.59 81 VAL A O 1
ATOM 603 N N . ASP A 1 82 ? 39.394 14.535 -16.395 1.00 51.72 82 ASP A N 1
ATOM 604 C CA . ASP A 1 82 ? 40.118 13.250 -16.263 1.00 51.72 82 ASP A CA 1
ATOM 605 C C . ASP A 1 82 ? 39.224 12.008 -16.001 1.00 51.72 82 ASP A C 1
ATOM 607 O O . ASP A 1 82 ? 39.750 10.905 -15.880 1.00 51.72 82 ASP A O 1
ATOM 611 N N . THR A 1 83 ? 37.893 12.158 -15.918 1.00 56.69 83 THR A N 1
ATOM 612 C CA . THR A 1 83 ? 36.915 11.050 -15.728 1.00 56.69 83 THR A CA 1
ATOM 613 C C . THR A 1 83 ? 35.677 11.185 -16.628 1.00 56.69 83 THR A C 1
ATOM 615 O O . THR A 1 83 ? 34.618 10.633 -16.327 1.00 56.69 83 THR A O 1
ATOM 618 N N . GLY A 1 84 ? 35.780 12.008 -17.674 1.00 60.03 84 GLY A N 1
ATOM 619 C CA . GLY A 1 84 ? 34.681 12.297 -18.593 1.00 60.03 84 GLY A CA 1
ATOM 620 C C . GLY A 1 84 ? 34.467 11.207 -19.651 1.00 60.03 84 GLY A C 1
ATOM 621 O O . GLY A 1 84 ? 35.314 10.331 -19.802 1.00 60.03 84 GLY A O 1
ATOM 622 N N . PRO A 1 85 ? 33.362 11.292 -20.404 1.00 65.19 85 PRO A N 1
ATOM 623 C CA . PRO A 1 85 ? 33.013 10.340 -21.453 1.00 65.19 85 PRO A CA 1
ATOM 624 C C . PRO A 1 85 ? 34.007 10.375 -22.617 1.00 65.19 85 PRO A C 1
ATOM 626 O O . PRO A 1 85 ? 34.415 11.453 -23.064 1.00 65.19 85 PRO A O 1
ATOM 629 N N . ASP A 1 86 ? 34.372 9.213 -23.153 1.00 73.38 86 ASP A N 1
ATOM 630 C CA . ASP A 1 86 ? 35.358 9.088 -24.232 1.00 73.38 86 ASP A CA 1
ATOM 631 C C . ASP A 1 86 ? 34.729 8.972 -25.634 1.00 73.38 86 ASP A C 1
ATOM 633 O O . ASP A 1 86 ? 35.379 9.295 -26.633 1.00 73.38 86 ASP A O 1
ATOM 637 N N . CYS A 1 87 ? 33.428 8.674 -25.717 1.00 77.62 87 CYS A N 1
ATOM 638 C CA . CYS A 1 87 ? 32.662 8.619 -26.967 1.00 77.62 87 CYS A CA 1
ATOM 639 C C . CYS A 1 87 ? 32.145 9.979 -27.482 1.00 77.62 87 CYS A C 1
ATOM 641 O O . CYS A 1 87 ? 31.370 10.030 -28.437 1.00 77.62 87 CYS A O 1
ATOM 643 N N . ASN A 1 88 ? 32.620 11.098 -26.912 1.00 71.25 88 ASN A N 1
ATOM 644 C CA . ASN A 1 88 ? 32.310 12.471 -27.345 1.00 71.25 88 ASN A CA 1
ATOM 645 C C . ASN A 1 88 ? 30.799 12.721 -27.547 1.00 71.25 88 ASN A C 1
ATOM 647 O O . ASN A 1 88 ? 30.341 13.113 -28.624 1.00 71.25 88 ASN A O 1
ATOM 651 N N . ILE A 1 89 ? 30.035 12.486 -26.484 1.00 80.94 89 ILE A N 1
ATOM 652 C CA . ILE A 1 89 ? 28.577 12.611 -26.445 1.00 80.94 89 ILE A CA 1
ATOM 653 C C . ILE A 1 89 ? 28.181 14.047 -26.083 1.00 80.94 89 ILE A C 1
ATOM 655 O O . ILE A 1 89 ? 28.742 14.659 -25.166 1.00 80.94 89 ILE A O 1
ATOM 659 N N . ALA A 1 90 ? 27.173 14.595 -26.764 1.00 82.31 90 ALA A N 1
ATOM 660 C CA . ALA A 1 90 ? 26.571 15.855 -26.346 1.00 82.31 90 ALA A CA 1
ATOM 661 C C . ALA A 1 90 ? 25.927 15.713 -24.951 1.00 82.31 90 ALA A C 1
ATOM 663 O O . ALA A 1 90 ? 25.281 14.716 -24.643 1.00 82.31 90 ALA A O 1
ATOM 664 N N . GLY A 1 91 ? 26.157 16.707 -24.087 1.00 82.00 91 GLY A N 1
ATOM 665 C CA . GLY A 1 91 ? 25.776 16.654 -22.668 1.00 82.00 91 GLY A CA 1
ATOM 666 C C . GLY A 1 91 ? 26.800 15.968 -21.754 1.00 82.00 91 GLY A C 1
ATOM 667 O O . GLY A 1 91 ? 26.735 16.158 -20.544 1.00 82.00 91 GLY A O 1
ATOM 668 N N . GLY A 1 92 ? 27.811 15.296 -22.317 1.00 79.81 92 GLY A N 1
ATOM 669 C CA . GLY A 1 92 ? 28.802 14.481 -21.605 1.00 79.81 92 GLY A CA 1
ATOM 670 C C . GLY A 1 92 ? 29.609 15.149 -20.482 1.00 79.81 92 GLY A C 1
ATOM 671 O O . GLY A 1 92 ? 30.287 14.480 -19.717 1.00 79.81 92 GLY A O 1
ATOM 672 N N . THR A 1 93 ? 29.547 16.473 -20.342 1.00 83.81 93 THR A N 1
ATOM 673 C CA . THR A 1 93 ? 30.165 17.208 -19.224 1.00 83.81 93 THR A CA 1
ATOM 674 C C . THR A 1 93 ? 29.266 17.311 -17.986 1.00 83.81 93 THR A C 1
ATOM 676 O O . THR A 1 93 ? 29.677 17.892 -16.986 1.00 83.81 93 THR A O 1
ATOM 679 N N . ASN A 1 94 ? 28.019 16.837 -18.063 1.00 88.19 94 ASN A N 1
ATOM 680 C CA . ASN A 1 94 ? 27.003 16.992 -17.017 1.00 88.19 94 ASN A CA 1
ATOM 681 C C . ASN A 1 94 ? 26.863 15.767 -16.102 1.00 88.19 94 ASN A C 1
ATOM 683 O O . ASN A 1 94 ? 26.038 15.788 -15.197 1.00 88.19 94 ASN A O 1
ATOM 687 N N . TYR A 1 95 ? 27.666 14.733 -16.329 1.00 90.00 95 TYR A N 1
ATOM 688 C CA . TYR A 1 95 ? 27.784 13.535 -15.503 1.00 90.00 95 TYR A CA 1
ATOM 689 C C . TYR A 1 95 ? 29.253 13.095 -15.486 1.00 90.00 95 TYR A C 1
ATOM 691 O O . TYR A 1 95 ? 30.053 13.636 -16.254 1.00 90.00 95 TYR A O 1
ATOM 699 N N . SER A 1 96 ? 29.617 12.137 -14.643 1.00 88.94 96 SER A N 1
ATOM 700 C CA . SER A 1 96 ? 30.897 11.426 -14.714 1.00 88.94 96 SER A CA 1
ATOM 701 C C . SER A 1 96 ? 30.696 9.914 -14.819 1.00 88.94 96 SER A C 1
ATOM 703 O O . SER A 1 96 ? 29.567 9.418 -14.802 1.00 88.94 96 SER A O 1
ATOM 705 N N . ILE A 1 97 ? 31.793 9.180 -14.998 1.00 88.75 97 ILE A N 1
ATOM 706 C CA . ILE A 1 97 ? 31.773 7.730 -15.175 1.00 88.75 97 ILE A CA 1
ATOM 707 C C . ILE A 1 97 ? 31.969 7.018 -13.827 1.00 88.75 97 ILE A C 1
ATOM 709 O O . ILE A 1 97 ? 33.035 7.156 -13.214 1.00 88.75 97 ILE A O 1
ATOM 713 N N . PRO A 1 98 ? 30.994 6.203 -13.382 1.00 89.00 98 PRO A N 1
ATOM 714 C CA . PRO A 1 98 ? 31.124 5.386 -12.186 1.00 89.00 98 PRO A CA 1
ATOM 715 C C . PRO A 1 98 ? 32.238 4.332 -12.293 1.00 89.00 98 PRO A C 1
ATOM 717 O O . PRO A 1 98 ? 32.413 3.709 -13.347 1.00 89.00 98 PRO A O 1
ATOM 720 N N . PRO A 1 99 ? 32.953 4.025 -11.196 1.00 87.50 99 PRO A N 1
ATOM 721 C CA . PRO A 1 99 ? 33.910 2.925 -11.177 1.00 87.50 99 PRO A CA 1
ATOM 722 C C . PRO A 1 99 ? 33.213 1.576 -11.407 1.00 87.50 99 PRO A C 1
ATOM 724 O O . PRO A 1 99 ? 32.173 1.288 -10.815 1.00 87.50 99 PRO A O 1
ATOM 727 N N . GLY A 1 100 ? 33.814 0.713 -12.228 1.00 87.94 100 GLY A N 1
ATOM 728 C CA . GLY A 1 100 ? 33.286 -0.626 -12.506 1.00 87.94 100 GLY A CA 1
ATOM 729 C C . GLY A 1 100 ? 32.304 -0.703 -13.677 1.00 87.94 100 GLY A C 1
ATOM 730 O O . GLY A 1 100 ? 31.585 -1.692 -13.769 1.00 87.94 100 GLY A O 1
ATOM 731 N N . ASN A 1 101 ? 32.255 0.305 -14.557 1.00 91.81 101 ASN A N 1
ATOM 732 C CA . ASN A 1 101 ? 31.697 0.134 -15.905 1.00 91.81 101 ASN A CA 1
ATOM 733 C C . ASN A 1 101 ? 32.614 -0.770 -16.757 1.00 91.81 101 ASN A C 1
ATOM 735 O O . ASN A 1 101 ? 33.766 -1.022 -16.398 1.00 91.81 101 ASN A O 1
ATOM 739 N N . ALA A 1 102 ? 32.110 -1.258 -17.892 1.00 89.06 102 ALA A N 1
ATOM 740 C CA . ALA A 1 102 ? 32.768 -2.285 -18.701 1.00 89.06 102 ALA A CA 1
ATOM 741 C C . ALA A 1 102 ? 34.133 -1.847 -19.268 1.00 89.06 102 ALA A C 1
ATOM 743 O O . ALA A 1 102 ? 35.047 -2.669 -19.369 1.00 89.06 102 ALA A O 1
ATOM 744 N N . PHE A 1 103 ? 34.285 -0.565 -19.622 1.00 83.38 103 PHE A N 1
ATOM 745 C CA . PHE A 1 103 ? 35.444 -0.071 -20.379 1.00 83.38 103 PHE A CA 1
ATOM 746 C C . PHE A 1 103 ? 36.318 0.960 -19.652 1.00 83.38 103 PHE A C 1
ATOM 748 O O . PHE A 1 103 ? 37.268 1.443 -20.260 1.00 83.38 103 PHE A O 1
ATOM 755 N N . THR A 1 104 ? 36.117 1.184 -18.342 1.00 68.69 104 THR A N 1
ATOM 756 C CA . THR A 1 104 ? 36.773 2.248 -17.546 1.00 68.69 104 THR A CA 1
ATOM 757 C C . THR A 1 104 ? 38.308 2.204 -17.594 1.00 68.69 104 THR A C 1
ATOM 759 O O . THR A 1 104 ? 38.954 1.615 -16.719 1.00 68.69 104 THR A O 1
ATOM 762 N N . ASN A 1 105 ? 38.935 2.797 -18.612 1.00 57.69 105 ASN A N 1
ATOM 763 C CA . ASN A 1 105 ? 40.398 2.888 -18.695 1.00 57.69 105 ASN A CA 1
ATOM 764 C C . ASN A 1 105 ? 40.952 4.056 -19.530 1.00 57.69 105 ASN A C 1
ATOM 766 O O . ASN A 1 105 ? 42.170 4.116 -19.725 1.00 57.69 105 ASN A O 1
ATOM 770 N N . GLY A 1 106 ? 40.123 5.022 -19.940 1.00 52.84 106 GLY A N 1
ATOM 771 C CA . GLY A 1 106 ? 40.591 6.342 -20.384 1.00 52.84 106 GLY A CA 1
ATOM 772 C C . GLY A 1 106 ? 41.495 6.347 -21.625 1.00 52.84 106 GLY A C 1
ATOM 773 O O . GLY A 1 106 ? 42.293 7.271 -21.800 1.00 52.84 106 GLY A O 1
ATOM 774 N N . ALA A 1 107 ? 41.421 5.324 -22.484 1.00 52.34 107 ALA A N 1
ATOM 775 C CA . ALA A 1 107 ? 42.209 5.263 -23.713 1.00 52.34 107 ALA A CA 1
ATOM 776 C C . ALA A 1 107 ? 41.546 4.427 -24.827 1.00 52.34 107 ALA A C 1
ATOM 778 O O . ALA A 1 107 ? 42.157 3.488 -25.337 1.00 52.34 107 ALA A O 1
ATOM 779 N N . GLY A 1 108 ? 40.335 4.805 -25.251 1.00 55.28 108 GLY A N 1
ATOM 780 C CA . GLY A 1 108 ? 39.808 4.495 -26.588 1.00 55.28 108 GLY A CA 1
ATOM 781 C C . GLY A 1 108 ? 39.587 3.012 -26.901 1.00 55.28 108 GLY A C 1
ATOM 782 O O . GLY A 1 108 ? 39.883 2.589 -28.018 1.00 55.28 108 GLY A O 1
ATOM 783 N N . ASN A 1 109 ? 39.100 2.240 -25.925 1.00 68.69 109 ASN A N 1
ATOM 784 C CA . ASN A 1 109 ? 38.698 0.837 -26.091 1.00 68.69 109 ASN A CA 1
ATOM 785 C C . ASN A 1 109 ? 37.204 0.627 -25.765 1.00 68.69 109 ASN A C 1
ATOM 787 O O . ASN A 1 109 ? 36.839 -0.431 -25.249 1.00 68.69 109 ASN A O 1
ATOM 791 N N . GLY A 1 110 ? 36.365 1.620 -26.054 1.00 80.50 110 GLY A N 1
ATOM 792 C CA . GLY A 1 110 ? 34.917 1.558 -25.875 1.00 80.50 110 GLY A CA 1
ATOM 793 C C . GLY A 1 110 ? 34.356 2.641 -24.973 1.00 80.50 110 GLY A C 1
ATOM 794 O O . GLY A 1 110 ? 35.063 3.134 -24.107 1.00 80.50 110 GLY A O 1
ATOM 795 N N . CYS A 1 111 ? 33.076 2.949 -25.164 1.00 88.38 111 CYS A N 1
ATOM 796 C CA . CYS A 1 111 ? 32.372 3.992 -24.438 1.00 88.38 111 CYS A CA 1
ATOM 797 C C . CYS A 1 111 ? 32.303 3.686 -22.939 1.00 88.38 111 CYS A C 1
ATOM 799 O O . CYS A 1 111 ? 31.718 2.683 -22.515 1.00 88.38 111 CYS A O 1
ATOM 801 N N . ASP A 1 112 ? 32.884 4.572 -22.137 1.00 89.06 112 ASP A N 1
ATOM 802 C CA . ASP A 1 112 ? 33.002 4.423 -20.688 1.00 89.06 112 ASP A CA 1
ATOM 803 C C . ASP A 1 112 ? 31.640 4.356 -19.953 1.00 89.06 112 ASP A C 1
ATOM 805 O O . ASP A 1 112 ? 31.562 3.849 -18.834 1.00 89.06 112 ASP A O 1
ATOM 809 N N . GLU A 1 113 ? 30.542 4.806 -20.565 1.00 92.44 113 GLU A N 1
ATOM 810 C CA . GLU A 1 113 ? 29.177 4.741 -20.021 1.00 92.44 113 GLU A CA 1
ATOM 811 C C . GLU A 1 113 ? 28.599 3.327 -20.038 1.00 92.44 113 GLU A C 1
ATOM 813 O O . GLU A 1 113 ? 27.622 3.056 -19.341 1.00 92.44 113 GLU A O 1
ATOM 818 N N . ILE A 1 114 ? 29.164 2.422 -20.839 1.00 94.06 114 ILE A N 1
ATOM 819 C CA . ILE A 1 114 ? 28.638 1.070 -21.000 1.00 94.06 114 ILE A CA 1
ATOM 820 C C . ILE A 1 114 ? 28.856 0.282 -19.711 1.00 94.06 114 ILE A C 1
ATOM 822 O O . ILE A 1 114 ? 29.987 0.014 -19.302 1.00 94.06 114 ILE A O 1
ATOM 826 N N . TRP A 1 115 ? 27.760 -0.158 -19.099 1.00 96.12 115 TRP A N 1
ATOM 827 C CA . TRP A 1 115 ? 27.792 -1.070 -17.963 1.00 96.12 115 TRP A CA 1
ATOM 828 C C . TRP A 1 115 ? 27.526 -2.514 -18.386 1.00 96.12 115 TRP A C 1
ATOM 830 O O . TRP A 1 115 ? 28.277 -3.400 -17.996 1.00 96.12 115 TRP A O 1
ATOM 840 N N . ALA A 1 116 ? 26.534 -2.758 -19.241 1.00 96.94 116 ALA A N 1
ATOM 841 C CA . ALA A 1 116 ? 26.313 -4.053 -19.885 1.00 96.94 116 ALA A CA 1
ATOM 842 C C . ALA A 1 116 ? 26.017 -3.873 -21.374 1.00 96.94 116 ALA A C 1
ATOM 844 O O . ALA A 1 116 ? 25.605 -2.799 -21.822 1.00 96.94 116 ALA A O 1
ATOM 845 N N . PHE A 1 117 ? 26.228 -4.928 -22.148 1.00 94.69 117 PHE A N 1
ATOM 846 C CA . PHE A 1 117 ? 26.065 -4.915 -23.594 1.00 94.69 117 PHE A CA 1
ATOM 847 C C . PHE A 1 117 ? 25.467 -6.223 -24.105 1.00 94.69 117 PHE A C 1
ATOM 849 O O . PHE A 1 117 ? 25.180 -7.143 -23.341 1.00 94.69 117 PHE A O 1
ATOM 856 N N . GLY A 1 118 ? 25.222 -6.286 -25.410 1.00 94.19 118 GLY A N 1
ATOM 857 C CA . GLY A 1 118 ? 24.601 -7.452 -26.017 1.00 94.19 118 GLY A CA 1
ATOM 858 C C . GLY A 1 118 ? 23.107 -7.578 -25.734 1.00 94.19 118 GLY A C 1
ATOM 859 O O . GLY A 1 118 ? 22.610 -8.693 -25.745 1.00 94.19 118 GLY A O 1
ATOM 860 N N . VAL A 1 119 ? 22.408 -6.463 -25.508 1.00 95.69 119 VAL A N 1
ATOM 861 C CA . VAL A 1 119 ? 20.935 -6.415 -25.487 1.00 95.69 119 VAL A CA 1
ATOM 862 C C . VAL A 1 119 ? 20.397 -5.890 -26.819 1.00 95.69 119 VAL A C 1
ATOM 864 O O . VAL A 1 119 ? 21.099 -5.168 -27.545 1.00 95.69 119 VAL A O 1
ATOM 867 N N . ARG A 1 120 ? 19.158 -6.242 -27.159 1.00 94.31 120 ARG A N 1
ATOM 868 C CA . ARG A 1 120 ? 18.491 -5.841 -28.403 1.00 94.31 120 ARG A CA 1
ATOM 869 C C . ARG A 1 120 ? 17.599 -4.626 -28.218 1.00 94.31 120 ARG A C 1
ATOM 871 O O . ARG A 1 120 ? 17.818 -3.587 -28.829 1.00 94.31 120 ARG A O 1
ATOM 878 N N . ASN A 1 121 ? 16.567 -4.754 -27.409 1.00 94.81 121 ASN A N 1
ATOM 879 C CA . ASN A 1 121 ? 15.611 -3.716 -27.079 1.00 94.81 121 ASN A CA 1
ATOM 880 C C . ASN A 1 121 ? 15.121 -3.944 -25.638 1.00 94.81 121 ASN A C 1
ATOM 882 O O . ASN A 1 121 ? 13.991 -4.409 -25.455 1.00 94.81 121 ASN A O 1
ATOM 886 N N . PRO A 1 122 ? 15.958 -3.617 -24.631 1.00 96.12 122 PRO A N 1
ATOM 887 C CA . PRO A 1 122 ? 15.624 -3.741 -23.213 1.00 96.12 122 PRO A CA 1
ATOM 888 C C . PRO A 1 122 ? 14.458 -2.805 -22.878 1.00 96.12 122 PRO A C 1
ATOM 890 O O . PRO A 1 122 ? 14.647 -1.631 -22.565 1.00 96.12 122 PRO A O 1
ATOM 893 N N . TRP A 1 123 ? 13.229 -3.302 -23.024 1.00 95.38 123 TRP A N 1
ATOM 894 C CA . TRP A 1 123 ? 12.022 -2.475 -23.019 1.00 95.38 123 TRP A CA 1
ATOM 895 C C . TRP A 1 123 ? 11.715 -1.935 -21.626 1.00 95.38 123 TRP A C 1
ATOM 897 O O . TRP A 1 123 ? 11.319 -0.776 -21.484 1.00 95.38 123 TRP A O 1
ATOM 907 N N . ARG A 1 124 ? 11.900 -2.785 -20.611 1.00 95.56 124 ARG A N 1
ATOM 908 C CA . ARG A 1 124 ? 11.796 -2.437 -19.194 1.00 95.56 124 ARG A CA 1
ATOM 909 C C . ARG A 1 124 ? 12.865 -3.150 -18.398 1.00 95.56 124 ARG A C 1
ATOM 911 O O . ARG A 1 124 ? 13.140 -4.325 -18.647 1.00 95.56 124 ARG A O 1
ATOM 918 N N . PHE A 1 125 ? 13.407 -2.453 -17.415 1.00 97.00 125 PHE A N 1
ATOM 919 C CA . PHE A 1 125 ? 14.220 -3.068 -16.382 1.00 97.00 125 PHE A CA 1
ATOM 920 C C . PHE A 1 125 ? 13.870 -2.483 -15.017 1.00 97.00 125 PHE A C 1
ATOM 922 O O . PHE A 1 125 ? 13.214 -1.452 -14.927 1.00 97.00 125 PHE A O 1
ATOM 929 N N . SER A 1 126 ? 14.273 -3.158 -13.952 1.00 97.19 126 SER A N 1
ATOM 930 C CA . SER A 1 126 ? 14.027 -2.716 -12.580 1.00 97.19 126 SER A CA 1
ATOM 931 C C . SER A 1 126 ? 15.095 -3.262 -11.647 1.00 97.19 126 SER A C 1
ATOM 933 O O . SER A 1 126 ? 15.657 -4.325 -11.918 1.00 97.19 126 SER A O 1
ATOM 935 N N . PHE A 1 127 ? 15.295 -2.593 -10.516 1.00 95.62 127 PHE A N 1
ATOM 936 C CA . PHE A 1 127 ? 16.006 -3.159 -9.375 1.00 95.62 127 PHE A CA 1
ATOM 937 C C . PHE A 1 127 ? 15.005 -3.711 -8.364 1.00 95.62 127 PHE A C 1
ATOM 939 O O . PHE A 1 127 ? 13.981 -3.090 -8.083 1.00 95.62 127 PHE A O 1
ATOM 946 N N . ASP A 1 128 ? 15.296 -4.887 -7.830 1.00 91.00 128 ASP A N 1
ATOM 947 C CA . ASP A 1 128 ? 14.587 -5.443 -6.693 1.00 91.00 128 ASP A CA 1
ATOM 948 C C . ASP A 1 128 ? 15.020 -4.711 -5.417 1.00 91.00 128 ASP A C 1
ATOM 950 O O . ASP A 1 128 ? 16.186 -4.751 -5.037 1.00 91.00 128 ASP A O 1
ATOM 954 N N . ARG A 1 129 ? 14.070 -4.055 -4.744 1.00 80.12 129 ARG A N 1
ATOM 955 C CA . ARG A 1 129 ? 14.321 -3.242 -3.542 1.00 80.12 129 ARG A CA 1
ATOM 956 C C . ARG A 1 129 ? 14.786 -4.040 -2.319 1.00 80.12 129 ARG A C 1
ATOM 958 O O . ARG A 1 129 ? 15.137 -3.426 -1.318 1.00 80.12 129 ARG A O 1
ATOM 965 N N . ALA A 1 130 ? 14.699 -5.371 -2.345 1.00 77.94 130 ALA A N 1
ATOM 966 C CA . ALA A 1 130 ? 15.095 -6.201 -1.207 1.00 77.94 130 ALA A CA 1
ATOM 967 C C . ALA A 1 130 ? 16.569 -6.626 -1.243 1.00 77.94 130 ALA A C 1
ATOM 969 O O . ALA A 1 130 ? 17.161 -6.847 -0.188 1.00 77.94 130 ALA A O 1
ATOM 970 N N . ASP A 1 131 ? 17.138 -6.808 -2.436 1.00 80.69 131 ASP A N 1
ATOM 971 C CA . ASP A 1 131 ? 18.492 -7.351 -2.604 1.00 80.69 131 ASP A CA 1
ATOM 972 C C . ASP A 1 131 ? 19.337 -6.600 -3.643 1.00 80.69 131 ASP A C 1
ATOM 974 O O . ASP A 1 131 ? 20.431 -7.061 -3.973 1.00 80.69 131 ASP A O 1
ATOM 978 N N . GLY A 1 132 ? 18.820 -5.499 -4.197 1.00 85.94 132 GLY A N 1
ATOM 979 C CA . GLY A 1 132 ? 19.445 -4.688 -5.239 1.00 85.94 132 GLY A CA 1
ATOM 980 C C . GLY A 1 132 ? 19.671 -5.415 -6.570 1.00 85.94 132 GLY A C 1
ATOM 981 O O . GLY A 1 132 ? 20.402 -4.910 -7.428 1.00 85.94 132 GLY A O 1
ATOM 982 N N . SER A 1 133 ? 19.105 -6.613 -6.771 1.00 92.50 133 SER A N 1
ATOM 983 C CA . SER A 1 133 ? 19.277 -7.365 -8.016 1.00 92.50 133 SER A CA 1
ATOM 984 C C . SER A 1 133 ? 18.555 -6.697 -9.180 1.00 92.50 133 SER A C 1
ATOM 986 O O . SER A 1 133 ? 17.440 -6.197 -9.047 1.00 92.50 133 SER A O 1
ATOM 988 N N . GLY A 1 134 ? 19.185 -6.685 -10.351 1.00 95.81 134 GLY A N 1
ATOM 989 C CA . GLY A 1 134 ? 18.595 -6.107 -11.550 1.00 95.81 134 GLY A CA 1
ATOM 990 C C . GLY A 1 134 ? 17.896 -7.147 -12.411 1.00 95.81 134 GLY A C 1
ATOM 991 O O . GLY A 1 134 ? 18.388 -8.265 -12.565 1.00 95.81 134 GLY A O 1
ATOM 992 N N . TRP A 1 135 ? 16.773 -6.750 -13.004 1.00 97.38 135 TRP A N 1
ATOM 993 C CA . TRP A 1 135 ? 15.942 -7.557 -13.897 1.00 97.38 135 TRP A CA 1
ATOM 994 C C . TRP A 1 135 ? 15.687 -6.787 -15.183 1.00 97.38 135 TRP A C 1
ATOM 996 O O . TRP A 1 135 ? 15.181 -5.671 -15.123 1.00 97.38 135 TRP A O 1
ATOM 1006 N N . ILE A 1 136 ? 16.014 -7.363 -16.337 1.00 98.00 136 ILE A N 1
ATOM 1007 C CA . ILE A 1 136 ? 15.910 -6.706 -17.645 1.00 98.00 136 ILE A CA 1
ATOM 1008 C C . ILE A 1 136 ? 15.061 -7.587 -18.555 1.00 98.00 136 ILE A C 1
ATOM 1010 O O . ILE A 1 136 ? 15.451 -8.713 -18.840 1.00 98.00 136 ILE A O 1
ATOM 1014 N N . ALA A 1 137 ? 13.934 -7.080 -19.043 1.00 97.12 137 ALA A N 1
ATOM 1015 C CA . ALA A 1 137 ? 13.169 -7.753 -20.085 1.00 97.12 137 ALA A CA 1
ATOM 1016 C C . ALA A 1 137 ? 13.590 -7.209 -21.452 1.00 97.12 137 ALA A C 1
ATOM 1018 O O . ALA A 1 137 ? 13.348 -6.035 -21.766 1.00 97.12 137 ALA A O 1
ATOM 1019 N N . ASP A 1 138 ? 14.238 -8.060 -22.241 1.00 97.25 138 ASP A N 1
ATOM 1020 C CA . ASP A 1 138 ? 14.804 -7.708 -23.536 1.00 97.25 138 ASP A CA 1
ATOM 1021 C C . ASP A 1 138 ? 13.977 -8.301 -24.679 1.00 97.25 138 ASP A C 1
ATOM 1023 O O . ASP A 1 138 ? 13.703 -9.503 -24.721 1.00 97.25 138 ASP A O 1
ATOM 1027 N N . VAL A 1 139 ? 13.547 -7.426 -25.595 1.00 96.06 139 VAL A N 1
ATOM 1028 C CA . VAL A 1 139 ? 12.673 -7.813 -26.699 1.00 96.06 139 VAL A CA 1
ATOM 1029 C C . VAL A 1 139 ? 13.474 -8.409 -27.845 1.00 96.06 139 VAL A C 1
ATOM 1031 O O . VAL A 1 139 ? 14.291 -7.724 -28.475 1.00 96.06 139 VAL A O 1
ATOM 1034 N N . GLY A 1 140 ? 13.144 -9.654 -28.175 1.00 92.75 140 GLY A N 1
ATOM 1035 C CA . GLY A 1 140 ? 13.756 -10.464 -29.222 1.00 92.75 140 GLY A CA 1
ATOM 1036 C C . GLY A 1 140 ? 13.458 -10.027 -30.651 1.00 92.75 140 GLY A C 1
ATOM 1037 O O . GLY A 1 140 ? 12.690 -9.097 -30.917 1.00 92.75 140 GLY A O 1
ATOM 1038 N N . GLN A 1 141 ? 14.086 -10.702 -31.614 1.00 87.81 141 GLN A N 1
ATOM 1039 C CA . GLN A 1 141 ? 13.939 -10.409 -33.038 1.00 87.81 141 GLN A CA 1
ATOM 1040 C C . GLN A 1 141 ? 12.769 -11.139 -33.682 1.00 87.81 141 GLN A C 1
ATOM 1042 O O . GLN A 1 141 ? 11.983 -10.503 -34.391 1.00 87.81 141 GLN A O 1
ATOM 1047 N N . SER A 1 142 ? 12.696 -12.463 -33.570 1.00 86.69 142 SER A N 1
ATOM 1048 C CA . SER A 1 142 ? 11.645 -13.261 -34.229 1.00 86.69 142 SER A CA 1
ATOM 1049 C C . SER A 1 142 ? 11.364 -14.602 -33.564 1.00 86.69 142 SER A C 1
ATOM 1051 O O . SER A 1 142 ? 10.373 -15.232 -33.926 1.00 86.69 142 SER A O 1
ATOM 1053 N N . GLU A 1 143 ? 12.224 -15.063 -32.656 1.00 91.81 143 GLU A N 1
ATOM 1054 C CA . GLU A 1 143 ? 12.148 -16.432 -32.148 1.00 91.81 143 GLU A CA 1
ATOM 1055 C C . GLU A 1 143 ? 12.062 -16.483 -30.624 1.00 91.81 143 GLU A C 1
ATOM 1057 O O . GLU A 1 143 ? 11.280 -17.288 -30.105 1.00 91.81 143 GLU A O 1
ATOM 1062 N N . TRP A 1 144 ? 12.807 -15.626 -29.915 1.00 95.00 144 TRP A N 1
ATOM 1063 C CA . TRP A 1 144 ? 12.941 -15.709 -28.459 1.00 95.00 144 TRP A CA 1
ATOM 1064 C C . TRP A 1 144 ? 12.906 -14.344 -27.784 1.00 95.00 144 TRP A C 1
ATOM 1066 O O . TRP A 1 144 ? 13.650 -13.448 -28.158 1.00 95.00 144 TRP A O 1
ATOM 1076 N N . GLU A 1 145 ? 12.075 -14.211 -26.756 1.00 95.12 145 GLU A N 1
ATOM 1077 C CA . GLU A 1 145 ? 12.141 -13.115 -25.785 1.00 95.12 145 GLU A CA 1
ATOM 1078 C C . GLU A 1 145 ? 12.917 -13.563 -24.545 1.00 95.12 145 GLU A C 1
ATOM 1080 O O . GLU A 1 145 ? 12.909 -14.754 -24.226 1.00 95.12 145 GLU A O 1
ATOM 1085 N N . GLU A 1 146 ? 13.517 -12.633 -23.801 1.00 95.44 146 GLU A N 1
ATOM 1086 C CA . GLU A 1 146 ? 14.314 -12.990 -22.625 1.00 95.44 146 GLU A CA 1
ATOM 1087 C C . GLU A 1 146 ? 14.134 -12.047 -21.428 1.00 95.44 146 GLU A C 1
ATOM 1089 O O . GLU A 1 146 ? 13.823 -10.860 -21.554 1.00 95.44 146 GLU A O 1
ATOM 1094 N N . VAL A 1 147 ? 14.337 -12.610 -20.236 1.00 96.94 147 VAL A N 1
ATOM 1095 C CA . VAL A 1 147 ? 14.533 -11.884 -18.981 1.00 96.94 147 VAL A CA 1
ATOM 1096 C C . VAL A 1 147 ? 15.945 -12.174 -18.498 1.00 96.94 147 VAL A C 1
ATOM 1098 O O . VAL A 1 147 ? 16.266 -13.305 -18.134 1.00 96.94 147 VAL A O 1
ATOM 1101 N N . ASN A 1 148 ? 16.774 -11.143 -18.450 1.00 96.81 148 ASN A N 1
ATOM 1102 C CA . ASN A 1 148 ? 18.119 -11.184 -17.897 1.00 96.81 148 ASN A CA 1
ATOM 1103 C C . ASN A 1 148 ? 18.104 -10.754 -16.422 1.00 96.81 148 ASN A C 1
ATOM 1105 O O . ASN A 1 148 ? 17.310 -9.892 -16.033 1.00 96.81 148 ASN A O 1
ATOM 1109 N N . ARG A 1 149 ? 18.986 -11.333 -15.598 1.00 94.94 149 ARG A N 1
ATOM 1110 C CA . ARG A 1 149 ? 19.119 -10.993 -14.172 1.00 94.94 149 ARG A CA 1
ATOM 1111 C C . ARG A 1 149 ? 20.583 -10.853 -13.769 1.00 94.94 149 ARG A C 1
ATOM 1113 O O . ARG A 1 149 ? 21.411 -11.659 -14.177 1.00 94.94 149 ARG A O 1
ATOM 1120 N N . PHE A 1 150 ? 20.881 -9.898 -12.894 1.00 94.56 150 PHE A N 1
ATOM 1121 C CA . PHE A 1 150 ? 22.194 -9.751 -12.262 1.00 94.56 150 PHE A CA 1
ATOM 1122 C C . PHE A 1 150 ? 22.069 -9.441 -10.766 1.00 94.56 150 PHE A C 1
ATOM 1124 O O . PHE A 1 150 ? 21.061 -8.902 -10.316 1.00 94.56 150 PHE A O 1
ATOM 1131 N N . ALA A 1 151 ? 23.081 -9.798 -9.975 1.00 93.00 151 ALA A N 1
ATOM 1132 C CA . ALA A 1 151 ? 23.094 -9.538 -8.533 1.00 93.00 151 ALA A CA 1
ATOM 1133 C C . ALA A 1 151 ? 23.507 -8.090 -8.214 1.00 93.00 151 ALA A C 1
ATOM 1135 O O . ALA A 1 151 ? 24.237 -7.470 -8.995 1.00 93.00 151 ALA A O 1
ATOM 1136 N N . ALA A 1 152 ? 23.119 -7.570 -7.046 1.00 89.31 152 ALA A N 1
ATOM 1137 C CA . ALA A 1 152 ? 23.644 -6.296 -6.559 1.00 89.31 152 ALA A CA 1
ATOM 1138 C C . ALA A 1 152 ? 25.176 -6.297 -6.495 1.00 89.31 152 ALA A C 1
ATOM 1140 O O . ALA A 1 152 ? 25.816 -7.319 -6.237 1.00 89.31 152 ALA A O 1
ATOM 1141 N N . GLY A 1 153 ? 25.775 -5.138 -6.764 1.00 88.06 153 GLY A N 1
ATOM 1142 C CA . GLY A 1 153 ? 27.230 -4.980 -6.768 1.00 88.06 153 GLY A CA 1
ATOM 1143 C C . GLY A 1 153 ? 27.953 -5.698 -7.914 1.00 88.06 153 GLY A C 1
ATOM 1144 O O . GLY A 1 153 ? 29.185 -5.731 -7.916 1.00 88.06 153 GLY A O 1
ATOM 1145 N N . THR A 1 154 ? 27.230 -6.256 -8.895 1.00 92.81 154 THR A N 1
ATOM 1146 C CA . THR A 1 154 ? 27.847 -6.826 -10.100 1.00 92.81 154 THR A CA 1
ATOM 1147 C C . THR A 1 154 ? 28.676 -5.758 -10.815 1.00 92.81 154 THR A C 1
ATOM 1149 O O . THR A 1 154 ? 28.190 -4.672 -11.141 1.00 92.81 154 THR A O 1
ATOM 1152 N N . VAL A 1 155 ? 29.950 -6.070 -11.057 1.00 90.88 155 VAL A N 1
ATOM 1153 C CA . VAL A 1 155 ? 30.829 -5.225 -11.872 1.00 90.88 155 VAL A CA 1
ATOM 1154 C C . VAL A 1 155 ? 30.363 -5.313 -13.324 1.00 90.88 155 VAL A C 1
ATOM 1156 O O . VAL A 1 155 ? 30.020 -6.395 -13.795 1.00 90.88 155 VAL A O 1
ATOM 1159 N N . GLY A 1 156 ? 30.341 -4.179 -14.021 1.00 91.44 156 GLY A N 1
ATOM 1160 C CA . GLY A 1 156 ? 29.944 -4.105 -15.421 1.00 91.44 156 GLY A CA 1
ATOM 1161 C C . GLY A 1 156 ? 30.825 -4.949 -16.345 1.00 91.44 156 GLY A C 1
ATOM 1162 O O . GLY A 1 156 ? 31.909 -5.409 -15.983 1.00 91.44 156 GLY A O 1
ATOM 1163 N N . GLY A 1 157 ? 30.347 -5.132 -17.571 1.00 93.19 157 GLY A N 1
ATOM 1164 C CA . GLY A 1 157 ? 30.924 -6.007 -18.587 1.00 93.19 157 GLY A CA 1
ATOM 1165 C C . GLY A 1 157 ? 30.068 -7.231 -18.908 1.00 93.19 157 GLY A C 1
ATOM 1166 O O . GLY A 1 157 ? 30.541 -8.086 -19.654 1.00 93.19 157 GLY A O 1
ATOM 1167 N N . LEU A 1 158 ? 28.837 -7.310 -18.383 1.00 96.19 158 LEU A N 1
ATOM 1168 C CA . LEU A 1 158 ? 27.893 -8.371 -18.741 1.00 96.19 158 LEU A CA 1
ATOM 1169 C C . LEU A 1 158 ? 27.555 -8.305 -20.235 1.00 96.19 158 LEU A C 1
ATOM 1171 O O . LEU A 1 158 ? 27.315 -7.218 -20.773 1.00 96.19 158 LEU A O 1
ATOM 1175 N N . ASN A 1 159 ? 27.527 -9.466 -20.884 1.00 95.62 159 ASN A N 1
ATOM 1176 C CA . ASN A 1 159 ? 27.248 -9.622 -22.305 1.00 95.62 159 ASN A CA 1
ATOM 1177 C C . ASN A 1 159 ? 26.106 -10.614 -22.537 1.00 95.62 159 ASN A C 1
ATOM 1179 O O . ASN A 1 159 ? 26.331 -11.823 -22.581 1.00 95.62 159 ASN A O 1
ATOM 1183 N N . TYR A 1 160 ? 24.908 -10.096 -22.800 1.00 96.56 160 TYR A N 1
ATOM 1184 C CA . TYR A 1 160 ? 23.710 -10.911 -23.061 1.00 96.56 160 TYR A CA 1
ATOM 1185 C C . TYR A 1 160 ? 23.646 -11.464 -24.497 1.00 96.56 160 TYR A C 1
ATOM 1187 O O . TYR A 1 160 ? 22.791 -12.261 -24.863 1.00 96.56 160 TYR A O 1
ATOM 1195 N N . GLY A 1 161 ? 24.643 -11.129 -25.318 1.00 93.94 161 GLY A N 1
ATOM 1196 C CA . GLY A 1 161 ? 24.954 -11.863 -26.535 1.00 93.94 161 GLY A CA 1
ATOM 1197 C C . GLY A 1 161 ? 24.232 -11.428 -27.799 1.00 93.94 161 GLY A C 1
ATOM 1198 O O . GLY A 1 161 ? 24.674 -11.838 -28.872 1.00 93.94 161 GLY A O 1
ATOM 1199 N N . TRP A 1 162 ? 23.224 -10.558 -27.763 1.00 93.19 162 TRP A N 1
ATOM 1200 C CA . TRP A 1 162 ? 22.650 -10.003 -28.990 1.00 93.19 162 TRP A CA 1
ATOM 1201 C C . TRP A 1 162 ? 23.710 -9.222 -29.797 1.00 93.19 162 TRP A C 1
ATOM 1203 O O . TRP A 1 162 ? 24.470 -8.431 -29.241 1.00 93.19 162 TRP A O 1
ATOM 1213 N N . SER A 1 163 ? 23.852 -9.400 -31.115 1.00 89.06 163 SER A N 1
ATOM 1214 C CA . SER A 1 163 ? 23.053 -10.229 -32.042 1.00 89.06 163 SER A CA 1
ATOM 1215 C C . SER A 1 163 ? 23.658 -11.598 -32.383 1.00 89.06 163 SER A C 1
ATOM 1217 O O . SER A 1 163 ? 23.246 -12.256 -33.339 1.00 89.06 163 SER A O 1
ATOM 1219 N N . CYS A 1 164 ? 24.643 -12.056 -31.610 1.00 90.75 164 CYS A N 1
ATOM 1220 C CA . CYS A 1 164 ? 25.193 -13.408 -31.709 1.00 90.75 164 CYS A CA 1
ATOM 1221 C C . CYS A 1 164 ? 24.235 -14.475 -31.169 1.00 90.75 164 CYS A C 1
ATOM 1223 O O . CYS A 1 164 ? 24.258 -15.618 -31.639 1.00 90.75 164 CYS A O 1
ATOM 1225 N N . ARG A 1 165 ? 23.397 -14.097 -30.202 1.00 92.06 165 ARG A N 1
ATOM 1226 C CA . ARG A 1 165 ? 22.377 -14.939 -29.579 1.00 92.06 165 ARG A CA 1
ATOM 1227 C C . ARG A 1 165 ? 21.042 -14.212 -29.482 1.00 92.06 165 ARG A C 1
ATOM 1229 O O . ARG A 1 165 ? 21.003 -12.988 -29.534 1.00 92.06 165 ARG A O 1
ATOM 1236 N N . GLU A 1 166 ? 19.978 -14.994 -29.392 1.00 92.44 166 GLU A N 1
ATOM 1237 C CA . GLU A 1 166 ? 18.623 -14.559 -29.048 1.00 92.44 166 GLU A CA 1
ATOM 1238 C C . GLU A 1 166 ? 18.124 -15.563 -28.001 1.00 92.44 166 GLU A C 1
ATOM 1240 O O . GLU A 1 166 ? 17.966 -16.747 -28.325 1.00 92.44 166 GLU A O 1
ATOM 1245 N N . GLY A 1 167 ? 18.012 -15.147 -26.736 1.00 93.31 167 GLY A N 1
ATOM 1246 C CA . GLY A 1 167 ? 17.949 -16.082 -25.617 1.00 93.31 167 GLY A CA 1
ATOM 1247 C C . GLY A 1 167 ? 19.217 -16.933 -25.520 1.00 93.31 167 GLY A C 1
ATOM 1248 O O . GLY A 1 167 ? 20.338 -16.507 -25.820 1.00 93.31 167 GLY A O 1
ATOM 1249 N N . THR A 1 168 ? 19.040 -18.210 -25.193 1.00 94.56 168 THR A N 1
ATOM 1250 C CA . THR A 1 168 ? 20.148 -19.170 -25.147 1.00 94.56 168 THR A CA 1
ATOM 1251 C C . THR A 1 168 ? 20.576 -19.691 -26.532 1.00 94.56 168 THR A C 1
ATOM 1253 O O . THR A 1 168 ? 21.527 -20.478 -26.661 1.00 94.56 168 THR A O 1
ATOM 1256 N N . HIS A 1 169 ? 19.932 -19.240 -27.609 1.00 94.75 169 HIS A N 1
ATOM 1257 C CA . HIS A 1 169 ? 20.078 -19.822 -28.937 1.00 94.75 169 HIS A CA 1
ATOM 1258 C C . HIS A 1 169 ? 21.039 -19.036 -29.826 1.00 94.75 169 HIS A C 1
ATOM 1260 O O . HIS A 1 169 ? 21.044 -17.808 -29.844 1.00 94.75 169 HIS A O 1
ATOM 1266 N N . ALA A 1 170 ? 21.855 -19.742 -30.614 1.00 93.38 170 ALA A N 1
ATOM 1267 C CA . ALA A 1 170 ? 22.741 -19.085 -31.565 1.00 93.38 170 ALA A CA 1
ATOM 1268 C C . ALA A 1 170 ? 21.914 -18.443 -32.686 1.00 93.38 170 ALA A C 1
ATOM 1270 O O . ALA A 1 170 ? 21.240 -19.137 -33.446 1.00 93.38 170 ALA A O 1
ATOM 1271 N N . ALA A 1 171 ? 22.044 -17.129 -32.869 1.00 88.69 171 ALA A N 1
ATOM 1272 C CA . ALA A 1 171 ? 21.300 -16.386 -33.885 1.00 88.69 171 ALA A CA 1
ATOM 1273 C C . ALA A 1 171 ? 21.531 -16.946 -35.307 1.00 88.69 171 ALA A C 1
ATOM 1275 O O . ALA A 1 171 ? 20.652 -16.872 -36.163 1.00 88.69 171 ALA A O 1
ATOM 1276 N N . SER A 1 172 ? 22.690 -17.572 -35.553 1.00 87.00 172 SER A N 1
ATOM 1277 C CA . SER A 1 172 ? 23.035 -18.226 -36.827 1.00 87.00 172 SER A CA 1
ATOM 1278 C C . SER A 1 172 ? 22.136 -19.405 -37.211 1.00 87.00 172 SER A C 1
ATOM 1280 O O . SER A 1 172 ? 22.129 -19.818 -38.372 1.00 87.00 172 SER A O 1
ATOM 1282 N N . GLU A 1 173 ? 21.386 -19.956 -36.254 1.00 90.19 173 GLU A N 1
ATOM 1283 C CA . GLU A 1 173 ? 20.408 -21.020 -36.500 1.00 90.19 173 GLU A CA 1
ATOM 1284 C C . GLU A 1 173 ? 19.165 -20.494 -37.231 1.00 90.19 173 GLU A C 1
ATOM 1286 O O . GLU A 1 173 ? 18.546 -21.232 -38.000 1.00 90.19 173 GLU A O 1
ATOM 1291 N N . TYR A 1 174 ? 18.849 -19.208 -37.053 1.00 86.25 174 TYR A N 1
ATOM 1292 C CA . TYR A 1 174 ? 17.641 -18.564 -37.576 1.00 86.25 174 TYR A CA 1
ATOM 1293 C C . TYR A 1 174 ? 17.951 -17.547 -38.679 1.00 86.25 174 TYR A C 1
ATOM 1295 O O . TYR A 1 174 ? 17.169 -17.365 -39.617 1.00 86.25 174 TYR A O 1
ATOM 1303 N N . TYR A 1 175 ? 19.127 -16.920 -38.618 1.00 84.81 175 TYR A N 1
ATOM 1304 C CA . TYR A 1 175 ? 19.487 -15.783 -39.453 1.00 84.81 175 TYR A CA 1
ATOM 1305 C C . TYR A 1 175 ? 20.791 -16.063 -40.210 1.00 84.81 175 TYR A C 1
ATOM 1307 O O . TYR A 1 175 ? 21.871 -16.162 -39.651 1.00 84.81 175 TYR A O 1
ATOM 1315 N N . ASN A 1 176 ? 20.730 -16.204 -41.534 1.00 80.38 176 ASN A N 1
ATOM 1316 C CA . ASN A 1 176 ? 21.915 -16.535 -42.347 1.00 80.38 176 ASN A CA 1
ATOM 1317 C C . ASN A 1 176 ? 22.614 -15.312 -42.966 1.00 80.38 176 ASN A C 1
ATOM 1319 O O . ASN A 1 176 ? 23.490 -15.460 -43.819 1.00 80.38 176 ASN A O 1
ATOM 1323 N N . PHE A 1 177 ? 22.181 -14.115 -42.582 1.00 74.06 177 PHE A N 1
ATOM 1324 C CA . PHE A 1 177 ? 22.557 -12.846 -43.199 1.00 74.06 177 PHE A CA 1
ATOM 1325 C C . PHE A 1 177 ? 23.370 -11.942 -42.264 1.00 74.06 177 PHE A C 1
ATOM 1327 O O . PHE A 1 177 ? 23.838 -10.898 -42.718 1.00 74.06 177 PHE A O 1
ATOM 1334 N N . TYR A 1 178 ? 23.569 -12.334 -41.000 1.00 75.00 178 TYR A N 1
ATOM 1335 C CA . TYR A 1 178 ? 24.469 -11.636 -40.082 1.00 75.00 178 TYR A CA 1
ATOM 1336 C C . TYR A 1 178 ? 25.920 -12.080 -40.253 1.00 75.00 178 TYR A C 1
ATOM 1338 O O . TYR A 1 178 ? 26.219 -13.196 -40.689 1.00 75.00 178 TYR A O 1
ATOM 1346 N N . ASP A 1 179 ? 26.826 -11.174 -39.895 1.00 74.94 179 ASP A N 1
ATOM 1347 C CA . ASP A 1 179 ? 28.240 -11.476 -39.742 1.00 74.94 179 ASP A CA 1
ATOM 1348 C C . ASP A 1 179 ? 28.498 -11.950 -38.307 1.00 74.94 179 ASP A C 1
ATOM 1350 O O . ASP A 1 179 ? 28.443 -11.173 -37.359 1.00 74.94 179 ASP A O 1
ATOM 1354 N N . TYR A 1 180 ? 28.792 -13.239 -38.154 1.00 81.81 180 TYR A N 1
ATOM 1355 C CA . TYR A 1 180 ? 29.064 -13.859 -36.857 1.00 81.81 180 TYR A CA 1
ATOM 1356 C C . TYR A 1 180 ? 30.551 -13.882 -36.489 1.00 81.81 180 TYR A C 1
ATOM 1358 O O . TYR A 1 180 ? 30.942 -14.574 -35.552 1.00 81.81 180 TYR A O 1
ATOM 1366 N N . THR A 1 181 ? 31.414 -13.168 -37.217 1.00 80.50 181 THR A N 1
ATOM 1367 C CA . THR A 1 181 ? 32.865 -13.204 -36.966 1.00 80.50 181 THR A CA 1
ATOM 1368 C C . THR A 1 181 ? 33.282 -12.625 -35.614 1.00 80.50 181 THR A C 1
ATOM 1370 O O . THR A 1 181 ? 34.329 -13.022 -35.102 1.00 80.50 181 THR A O 1
ATOM 1373 N N . LEU A 1 182 ? 32.478 -11.735 -35.020 1.00 76.75 182 LEU A N 1
ATOM 1374 C CA . LEU A 1 182 ? 32.708 -11.192 -33.672 1.00 76.75 182 LEU A CA 1
ATOM 1375 C C . LEU A 1 182 ? 32.126 -12.070 -32.554 1.00 76.75 182 LEU A C 1
ATOM 1377 O O . LEU A 1 182 ? 32.411 -11.835 -31.379 1.00 76.75 182 LEU A O 1
ATOM 1381 N N . CYS A 1 183 ? 31.346 -13.094 -32.905 1.00 88.06 183 CYS A N 1
ATOM 1382 C CA . CYS A 1 183 ? 30.681 -13.936 -31.926 1.00 88.06 183 CYS A CA 1
ATOM 1383 C C . CYS A 1 183 ? 31.651 -14.886 -31.233 1.00 88.06 183 CYS A C 1
ATOM 1385 O O . CYS A 1 183 ? 32.524 -15.505 -31.847 1.00 88.06 183 CYS A O 1
ATOM 1387 N N . GLN A 1 184 ? 31.475 -14.993 -29.925 1.00 90.75 184 GLN A N 1
ATOM 1388 C CA . GLN A 1 184 ? 32.254 -15.832 -29.038 1.00 90.75 184 GLN A CA 1
ATOM 1389 C C . GLN A 1 184 ? 31.549 -17.183 -28.827 1.00 90.75 184 GLN A C 1
ATOM 1391 O O . GLN A 1 184 ? 30.388 -17.357 -29.204 1.00 90.75 184 GLN A O 1
ATOM 1396 N N . PRO A 1 185 ? 32.234 -18.190 -28.259 1.00 92.50 185 PRO A N 1
ATOM 1397 C CA . PRO A 1 185 ? 31.572 -19.411 -27.806 1.00 92.50 185 PRO A CA 1
ATOM 1398 C C . PRO A 1 185 ? 30.483 -19.105 -26.767 1.00 92.50 185 PRO A C 1
ATOM 1400 O O . PRO A 1 185 ? 30.625 -18.152 -26.010 1.00 92.50 185 PRO A O 1
ATOM 1403 N N . ALA A 1 186 ? 29.455 -19.958 -26.668 1.00 90.88 186 ALA A N 1
ATOM 1404 C CA . ALA A 1 186 ? 28.315 -19.767 -25.755 1.00 90.88 186 ALA A CA 1
ATOM 1405 C C . ALA A 1 186 ? 28.722 -19.428 -24.304 1.00 90.88 186 ALA A C 1
ATOM 1407 O O . ALA A 1 186 ? 28.116 -18.576 -23.676 1.00 90.88 186 ALA A O 1
ATOM 1408 N N . SER A 1 187 ? 29.817 -20.014 -23.808 1.00 93.44 187 SER A N 1
ATOM 1409 C CA . SER A 1 187 ? 30.347 -19.775 -22.457 1.00 93.44 187 SER A CA 1
ATOM 1410 C C . SER A 1 187 ? 30.898 -18.364 -22.197 1.00 93.44 187 SER A C 1
ATOM 1412 O O . SER A 1 187 ? 31.414 -18.122 -21.112 1.00 93.44 187 SER A O 1
ATOM 1414 N N . ALA A 1 188 ? 30.929 -17.490 -23.204 1.00 92.88 188 ALA A N 1
ATOM 1415 C CA . ALA A 1 188 ? 31.379 -16.104 -23.087 1.00 92.88 188 ALA A CA 1
ATOM 1416 C C . ALA A 1 188 ? 30.217 -15.108 -22.936 1.00 92.88 188 ALA A C 1
ATOM 1418 O O . ALA A 1 188 ? 30.470 -13.905 -22.910 1.00 92.88 188 ALA A O 1
ATOM 1419 N N . TYR A 1 189 ? 28.980 -15.605 -22.887 1.00 95.44 189 TYR A N 1
ATOM 1420 C CA . TYR A 1 189 ? 27.772 -14.810 -22.716 1.00 95.44 189 TYR A CA 1
ATOM 1421 C C . TYR A 1 189 ? 27.135 -15.103 -21.364 1.00 95.44 189 TYR A C 1
ATOM 1423 O O . TYR A 1 189 ? 27.194 -16.235 -20.877 1.00 95.44 189 TYR A O 1
ATOM 1431 N N . ASP A 1 190 ? 26.522 -14.079 -20.790 1.00 95.81 190 ASP A N 1
ATOM 1432 C CA . ASP A 1 190 ? 25.697 -14.197 -19.600 1.00 95.81 190 ASP A CA 1
ATOM 1433 C C . ASP A 1 190 ? 24.322 -14.716 -20.021 1.00 95.81 190 ASP A C 1
ATOM 1435 O O . ASP A 1 190 ? 23.676 -14.157 -20.907 1.00 95.81 190 ASP A O 1
ATOM 1439 N N . GLU A 1 191 ? 23.916 -15.846 -19.444 1.00 94.12 191 GLU A N 1
ATOM 1440 C CA . GLU A 1 191 ? 22.669 -16.512 -19.820 1.00 94.12 191 GLU A CA 1
ATOM 1441 C C . GLU A 1 191 ? 21.454 -15.775 -19.233 1.00 94.12 191 GLU A C 1
ATOM 1443 O O . GLU A 1 191 ? 21.515 -15.309 -18.087 1.00 94.12 191 GLU A O 1
ATOM 1448 N N . PRO A 1 192 ? 20.330 -15.713 -19.967 1.00 94.75 192 PRO A N 1
ATOM 1449 C CA . PRO A 1 192 ? 19.098 -15.165 -19.430 1.00 94.75 192 PRO A CA 1
ATOM 1450 C C . PRO A 1 192 ? 18.587 -16.016 -18.264 1.00 94.75 192 PRO A C 1
ATOM 1452 O O . PRO A 1 192 ? 18.708 -17.242 -18.243 1.00 94.75 192 PRO A O 1
ATOM 1455 N N . ALA A 1 193 ? 17.948 -15.357 -17.300 1.00 94.25 193 ALA A N 1
ATOM 1456 C CA . ALA A 1 193 ? 17.262 -16.022 -16.197 1.00 94.25 193 ALA A CA 1
ATOM 1457 C C . ALA A 1 193 ? 15.982 -16.735 -16.666 1.00 94.25 193 ALA A C 1
ATOM 1459 O O . ALA A 1 193 ? 15.525 -17.687 -16.031 1.00 94.25 193 ALA A O 1
ATOM 1460 N N . TYR A 1 194 ? 15.388 -16.267 -17.768 1.00 94.69 194 TYR A N 1
ATOM 1461 C CA . TYR A 1 194 ? 14.216 -16.872 -18.387 1.00 94.69 194 TYR A CA 1
ATOM 1462 C C . TYR A 1 194 ? 14.121 -16.522 -19.876 1.00 94.69 194 TYR A C 1
ATOM 1464 O O . TYR A 1 194 ? 14.483 -15.418 -20.270 1.00 94.69 194 TYR A O 1
ATOM 1472 N N . GLU A 1 195 ? 13.588 -17.430 -20.696 1.00 93.50 195 GLU A N 1
ATOM 1473 C CA . GLU A 1 195 ? 13.361 -17.211 -22.130 1.00 93.50 195 GLU A CA 1
ATOM 1474 C C . GLU A 1 195 ? 11.977 -17.714 -22.566 1.00 93.50 195 GLU A C 1
ATOM 1476 O O . GLU A 1 195 ? 11.425 -18.660 -21.996 1.00 93.50 195 GLU A O 1
ATOM 1481 N N . LEU A 1 196 ? 11.411 -17.084 -23.595 1.00 91.62 196 LEU A N 1
ATOM 1482 C CA . LEU A 1 196 ? 10.086 -17.387 -24.136 1.00 91.62 196 LEU A CA 1
ATOM 1483 C C . LEU A 1 196 ? 10.131 -17.529 -25.647 1.00 91.62 196 LEU A C 1
ATOM 1485 O O . LEU A 1 196 ? 10.592 -16.637 -26.350 1.00 91.62 196 LEU A O 1
ATOM 1489 N N . SER A 1 197 ? 9.574 -18.625 -26.157 1.00 92.06 197 SER A N 1
ATOM 1490 C CA . SER A 1 197 ? 9.486 -18.853 -27.598 1.00 92.06 197 SER A CA 1
ATOM 1491 C C . SER A 1 197 ? 8.321 -18.087 -28.219 1.00 92.06 197 SER A C 1
ATOM 1493 O O . SER A 1 197 ? 7.188 -18.189 -27.759 1.00 92.06 197 SER A O 1
ATOM 1495 N N . HIS A 1 198 ? 8.524 -17.471 -29.381 1.00 91.12 198 HIS A N 1
ATOM 1496 C CA . HIS A 1 198 ? 7.424 -16.890 -30.169 1.00 91.12 198 HIS A CA 1
ATOM 1497 C C . HIS A 1 198 ? 6.417 -17.946 -30.662 1.00 91.12 198 HIS A C 1
ATOM 1499 O O . HIS A 1 198 ? 5.279 -17.638 -31.030 1.00 91.12 198 HIS A O 1
ATOM 1505 N N . SER A 1 199 ? 6.782 -19.233 -30.613 1.00 87.62 199 SER A N 1
ATOM 1506 C CA . SER A 1 199 ? 5.863 -20.337 -30.915 1.00 87.62 199 SER A CA 1
ATOM 1507 C C . SER A 1 199 ? 4.671 -20.432 -29.948 1.00 87.62 199 SER A C 1
ATOM 1509 O O . SER A 1 199 ? 3.666 -21.066 -30.287 1.00 87.62 199 SER A O 1
ATOM 1511 N N . THR A 1 200 ? 4.729 -19.773 -28.781 1.00 78.19 200 THR A N 1
ATOM 1512 C CA . THR A 1 200 ? 3.659 -19.747 -27.770 1.00 78.19 200 THR A CA 1
ATOM 1513 C C . THR A 1 200 ? 2.744 -18.527 -27.851 1.00 78.19 200 THR A C 1
ATOM 1515 O O . THR A 1 200 ? 1.971 -18.304 -26.920 1.00 78.19 200 THR A O 1
ATOM 1518 N N . SER A 1 201 ? 2.727 -17.805 -28.984 1.00 83.19 201 SER A N 1
ATOM 1519 C CA . SER A 1 201 ? 1.978 -16.551 -29.246 1.00 83.19 201 SER A CA 1
ATOM 1520 C C . SER A 1 201 ? 2.505 -15.293 -28.549 1.00 83.19 201 SER A C 1
ATOM 1522 O O . SER A 1 201 ? 1.895 -14.232 -28.684 1.00 83.19 201 SER A O 1
ATOM 1524 N N . ASP A 1 202 ? 3.628 -15.416 -27.848 1.00 88.62 202 ASP A N 1
ATOM 1525 C CA . ASP A 1 202 ? 4.450 -14.299 -27.392 1.00 88.62 202 ASP A CA 1
ATOM 1526 C C . ASP A 1 202 ? 5.157 -13.643 -28.591 1.00 88.62 202 ASP A C 1
ATOM 1528 O O . ASP A 1 202 ? 5.368 -14.287 -29.621 1.00 88.62 202 ASP A O 1
ATOM 1532 N N . CYS A 1 203 ? 5.450 -12.350 -28.496 1.00 90.75 203 CYS A N 1
ATOM 1533 C CA . CYS A 1 203 ? 6.048 -11.580 -29.590 1.00 90.75 203 CYS A CA 1
ATOM 1534 C C . CYS A 1 203 ? 6.893 -10.373 -29.145 1.00 90.75 203 CYS A C 1
ATOM 1536 O O . CYS A 1 203 ? 7.544 -9.758 -29.990 1.00 90.75 203 CYS A O 1
ATOM 1538 N N . SER A 1 204 ? 6.733 -9.925 -27.896 1.00 93.94 204 SER A N 1
ATOM 1539 C CA . SER A 1 204 ? 7.325 -8.700 -27.360 1.00 93.94 204 SER A CA 1
ATOM 1540 C C . SER A 1 204 ? 7.106 -8.659 -25.851 1.00 93.94 204 SER A C 1
ATOM 1542 O O . SER A 1 204 ? 6.037 -8.264 -25.361 1.00 93.94 204 SER A O 1
ATOM 1544 N N . ILE A 1 205 ? 8.115 -9.096 -25.104 1.00 94.88 205 ILE A N 1
ATOM 1545 C CA . ILE A 1 205 ? 8.066 -9.148 -23.651 1.00 94.88 205 ILE A CA 1
ATOM 1546 C C . ILE A 1 205 ? 7.963 -7.739 -23.068 1.00 94.88 205 ILE A C 1
ATOM 1548 O O . ILE A 1 205 ? 8.616 -6.784 -23.481 1.00 94.88 205 ILE A O 1
ATOM 1552 N N . THR A 1 206 ? 7.098 -7.598 -22.075 1.00 94.31 206 THR A N 1
ATOM 1553 C CA . THR A 1 206 ? 6.960 -6.387 -21.274 1.00 94.31 206 THR A CA 1
ATOM 1554 C C . THR A 1 206 ? 7.440 -6.703 -19.869 1.00 94.31 206 THR A C 1
ATOM 1556 O O . THR A 1 206 ? 6.719 -7.338 -19.099 1.00 94.31 206 THR A O 1
ATOM 1559 N N . GLY A 1 207 ? 8.657 -6.276 -19.541 1.00 86.31 207 GLY A N 1
ATOM 1560 C CA . GLY A 1 207 ? 9.206 -6.402 -18.191 1.00 86.31 207 GLY A CA 1
ATOM 1561 C C . GLY A 1 207 ? 8.472 -5.542 -17.175 1.00 86.31 207 GLY A C 1
ATOM 1562 O O . GLY A 1 207 ? 7.862 -4.527 -17.525 1.00 86.31 207 GLY A O 1
ATOM 1563 N N . GLY A 1 208 ? 8.543 -5.962 -15.919 1.00 92.69 208 GLY A N 1
ATOM 1564 C CA . GLY A 1 208 ? 7.990 -5.237 -14.786 1.00 92.69 208 GLY A CA 1
ATOM 1565 C C . GLY A 1 208 ? 8.944 -5.245 -13.605 1.00 92.69 208 GLY A C 1
ATOM 1566 O O . GLY A 1 208 ? 10.115 -4.933 -13.778 1.00 92.69 208 GLY A O 1
ATOM 1567 N N . PHE A 1 209 ? 8.424 -5.574 -12.426 1.00 95.88 209 PHE A N 1
ATOM 1568 C CA . PHE A 1 209 ? 9.099 -5.416 -11.139 1.00 95.88 209 PHE A CA 1
ATOM 1569 C C . PHE A 1 209 ? 8.967 -6.691 -10.310 1.00 95.88 209 PHE A C 1
ATOM 1571 O O . PHE A 1 209 ? 7.995 -7.439 -10.462 1.00 95.88 209 PHE A O 1
ATOM 1578 N N . VAL A 1 210 ? 9.905 -6.915 -9.392 1.00 93.94 210 VAL A N 1
ATOM 1579 C CA . VAL A 1 210 ? 9.677 -7.847 -8.281 1.00 93.94 210 VAL A CA 1
ATOM 1580 C C . VAL A 1 210 ? 8.672 -7.210 -7.330 1.00 93.94 210 VAL A C 1
ATOM 1582 O O . VAL A 1 210 ? 8.865 -6.079 -6.899 1.00 93.94 210 VAL A O 1
ATOM 1585 N N . TYR A 1 211 ? 7.580 -7.908 -7.020 1.00 91.00 211 TYR A N 1
ATOM 1586 C CA . TYR A 1 211 ? 6.561 -7.376 -6.122 1.00 91.00 211 TYR A CA 1
ATOM 1587 C C . TYR A 1 211 ? 7.111 -7.292 -4.695 1.00 91.00 211 TYR A C 1
ATOM 1589 O O . TYR A 1 211 ? 7.482 -8.307 -4.096 1.00 91.00 211 TYR A O 1
ATOM 1597 N N . ARG A 1 212 ? 7.141 -6.071 -4.157 1.00 85.06 212 ARG A N 1
ATOM 1598 C CA . ARG A 1 212 ? 7.533 -5.748 -2.775 1.00 85.06 212 ARG A CA 1
ATOM 1599 C C . ARG A 1 212 ? 6.427 -5.010 -2.017 1.00 85.06 212 ARG A C 1
ATOM 1601 O O . ARG A 1 212 ? 6.680 -4.429 -0.967 1.00 85.06 212 ARG A O 1
ATOM 1608 N N . GLY A 1 213 ? 5.209 -5.057 -2.556 1.00 73.44 213 GLY A N 1
ATOM 1609 C CA . GLY A 1 213 ? 4.009 -4.551 -1.913 1.00 73.44 213 GLY A CA 1
ATOM 1610 C C . GLY A 1 213 ? 3.667 -5.328 -0.651 1.00 73.44 213 GLY A C 1
ATOM 1611 O O . GLY A 1 213 ? 4.141 -6.440 -0.410 1.00 73.44 213 GLY A O 1
ATOM 1612 N N . THR A 1 214 ? 2.825 -4.718 0.165 1.00 67.06 214 THR A N 1
ATOM 1613 C CA . THR A 1 214 ? 2.482 -5.204 1.505 1.00 67.06 214 THR A CA 1
ATOM 1614 C C . THR A 1 214 ? 0.987 -5.435 1.667 1.00 67.06 214 THR A C 1
ATOM 1616 O O . THR A 1 214 ? 0.561 -6.009 2.669 1.00 67.06 214 THR A O 1
ATOM 1619 N N . GLN A 1 215 ? 0.182 -5.037 0.678 1.00 71.94 215 GLN A N 1
ATOM 1620 C CA . GLN A 1 215 ? -1.260 -5.241 0.673 1.00 71.94 215 GLN A CA 1
ATOM 1621 C C . GLN A 1 215 ? -1.645 -6.710 0.478 1.00 71.94 215 GLN A C 1
ATOM 1623 O O . GLN A 1 215 ? -2.742 -7.095 0.877 1.00 71.94 215 GLN A O 1
ATOM 1628 N N . TYR A 1 216 ? -0.781 -7.530 -0.121 1.00 74.88 216 TYR A N 1
ATOM 1629 C CA . TYR A 1 216 ? -1.075 -8.928 -0.430 1.00 74.88 216 TYR A CA 1
ATOM 1630 C C . TYR A 1 216 ? 0.056 -9.840 0.044 1.00 74.88 216 TYR A C 1
ATOM 1632 O O . TYR A 1 216 ? 1.219 -9.605 -0.270 1.00 74.88 216 TYR A O 1
ATOM 1640 N N . LEU A 1 217 ? -0.283 -10.882 0.804 1.00 69.00 217 LEU A N 1
ATOM 1641 C CA . LEU A 1 217 ? 0.685 -11.797 1.420 1.00 69.00 217 LEU A CA 1
ATOM 1642 C C . LEU A 1 217 ? 1.220 -12.854 0.444 1.00 69.00 217 LEU A C 1
ATOM 1644 O O . LEU A 1 217 ? 2.264 -13.448 0.697 1.00 69.00 217 LEU A O 1
ATOM 1648 N N . ASP A 1 218 ? 0.520 -13.094 -0.664 1.00 77.19 218 ASP A N 1
ATOM 1649 C CA . ASP A 1 218 ? 0.811 -14.152 -1.637 1.00 77.19 218 ASP A CA 1
ATOM 1650 C C . ASP A 1 218 ? 1.675 -13.702 -2.827 1.00 77.19 218 ASP A C 1
ATOM 1652 O O . ASP A 1 218 ? 2.052 -14.524 -3.662 1.00 77.19 218 ASP A O 1
ATOM 1656 N N . LEU A 1 219 ? 1.982 -12.408 -2.923 1.00 83.81 219 LEU A N 1
ATOM 1657 C CA . LEU A 1 219 ? 2.716 -11.812 -4.041 1.00 83.81 219 LEU A CA 1
ATOM 1658 C C . LEU A 1 219 ? 4.211 -11.489 -3.798 1.00 83.81 219 LEU A C 1
ATOM 1660 O O . LEU A 1 219 ? 4.947 -11.473 -4.791 1.00 83.81 219 LEU A O 1
ATOM 1664 N N . PRO A 1 220 ? 4.700 -11.221 -2.564 1.00 82.81 220 PRO A N 1
ATOM 1665 C CA . PRO A 1 220 ? 6.088 -10.823 -2.321 1.00 82.81 220 PRO A CA 1
ATOM 1666 C C . PRO A 1 220 ? 7.144 -11.738 -2.949 1.00 82.81 220 PRO A C 1
ATOM 1668 O O . PRO A 1 220 ? 7.086 -12.961 -2.839 1.00 82.81 220 PRO A O 1
ATOM 1671 N N . GLY A 1 221 ? 8.139 -11.123 -3.596 1.00 83.50 221 GLY A N 1
ATOM 1672 C CA . GLY A 1 221 ? 9.283 -11.811 -4.208 1.00 83.50 221 GLY A CA 1
ATOM 1673 C C . GLY A 1 221 ? 9.038 -12.376 -5.611 1.00 83.50 221 GLY A C 1
ATOM 1674 O O . GLY A 1 221 ? 9.974 -12.870 -6.236 1.00 83.50 221 GLY A O 1
ATOM 1675 N N . ALA A 1 222 ? 7.818 -12.289 -6.143 1.00 91.25 222 ALA A N 1
ATOM 1676 C CA . ALA A 1 222 ? 7.529 -12.681 -7.518 1.00 91.25 222 ALA A CA 1
ATOM 1677 C C . ALA A 1 222 ? 7.915 -11.572 -8.511 1.00 91.25 222 ALA A C 1
ATOM 1679 O O . ALA A 1 222 ? 7.478 -10.432 -8.359 1.00 91.25 222 ALA A O 1
ATOM 1680 N N . TYR A 1 223 ? 8.677 -11.899 -9.561 1.00 95.31 223 TYR A N 1
ATOM 1681 C CA . TYR A 1 223 ? 8.947 -10.967 -10.663 1.00 95.31 223 TYR A CA 1
ATOM 1682 C C . TYR A 1 223 ? 7.775 -10.943 -11.642 1.00 95.31 223 TYR A C 1
ATOM 1684 O O . TYR A 1 223 ? 7.504 -11.948 -12.299 1.00 95.31 223 TYR A O 1
ATOM 1692 N N . PHE A 1 224 ? 7.088 -9.808 -11.747 1.00 95.38 224 PHE A N 1
ATOM 1693 C CA . PHE A 1 224 ? 5.943 -9.620 -12.629 1.00 95.38 224 PHE A CA 1
ATOM 1694 C C . PHE A 1 224 ? 6.362 -9.123 -14.006 1.00 95.38 224 PHE A C 1
ATOM 1696 O O . PHE A 1 224 ? 7.087 -8.140 -14.142 1.00 95.38 224 PHE A O 1
ATOM 1703 N N . PHE A 1 225 ? 5.826 -9.767 -15.036 1.00 94.44 225 PHE A N 1
ATOM 1704 C CA . PHE A 1 225 ? 6.037 -9.391 -16.425 1.00 94.44 225 PHE A CA 1
ATOM 1705 C C . PHE A 1 225 ? 4.822 -9.767 -17.284 1.00 94.44 225 PHE A C 1
ATOM 1707 O O . PHE A 1 225 ? 3.839 -10.352 -16.820 1.00 94.44 225 PHE A O 1
ATOM 1714 N N . SER A 1 226 ? 4.854 -9.388 -18.555 1.00 93.38 226 SER A N 1
ATOM 1715 C CA . SER A 1 226 ? 3.785 -9.625 -19.523 1.00 93.38 226 SER A CA 1
ATOM 1716 C C . SER A 1 226 ? 4.362 -9.766 -20.933 1.00 93.38 226 SER A C 1
ATOM 1718 O O . SER A 1 226 ? 5.572 -9.732 -21.122 1.00 93.38 226 SER A O 1
ATOM 1720 N N . ASP A 1 227 ? 3.506 -9.936 -21.934 1.00 92.19 227 ASP A N 1
ATOM 1721 C CA . ASP A 1 227 ? 3.841 -9.772 -23.348 1.00 92.19 227 ASP A CA 1
ATOM 1722 C C . ASP A 1 227 ? 2.826 -8.842 -24.026 1.00 92.19 227 ASP A C 1
ATOM 1724 O O . ASP A 1 227 ? 1.645 -8.832 -23.683 1.00 92.19 227 ASP A O 1
ATOM 1728 N N . TYR A 1 228 ? 3.278 -8.011 -24.959 1.00 92.31 228 TYR A N 1
ATOM 1729 C CA . TYR A 1 228 ? 2.440 -7.013 -25.617 1.00 92.31 228 TYR A CA 1
ATOM 1730 C C . TYR A 1 228 ? 1.379 -7.640 -26.540 1.00 92.31 228 TYR A C 1
ATOM 1732 O O . TYR A 1 228 ? 0.259 -7.125 -26.650 1.00 92.31 228 TYR A O 1
ATOM 1740 N N . CYS A 1 229 ? 1.701 -8.746 -27.217 1.00 89.75 229 CYS A N 1
ATOM 1741 C CA . CYS A 1 229 ? 0.763 -9.476 -28.073 1.00 89.75 229 CYS A CA 1
ATOM 1742 C C . CYS A 1 229 ? -0.205 -10.348 -27.273 1.00 89.75 229 CYS A C 1
ATOM 1744 O O . CYS A 1 229 ? -1.306 -10.642 -27.758 1.00 89.75 229 CYS A O 1
ATOM 1746 N N . ARG A 1 230 ? 0.174 -10.752 -26.059 1.00 85.06 230 ARG A N 1
ATOM 1747 C CA . ARG A 1 230 ? -0.598 -11.680 -25.239 1.00 85.06 230 ARG A CA 1
ATOM 1748 C C . ARG A 1 230 ? -1.182 -10.998 -23.992 1.00 85.06 230 ARG A C 1
ATOM 1750 O O . ARG A 1 230 ? -0.443 -10.568 -23.116 1.00 85.06 230 ARG A O 1
ATOM 1757 N N . PRO A 1 231 ? -2.518 -10.956 -23.831 1.00 79.56 231 PRO A N 1
ATOM 1758 C CA . PRO A 1 231 ? -3.157 -10.330 -22.674 1.00 79.56 231 PRO A CA 1
ATOM 1759 C C . PRO A 1 231 ? -3.043 -11.215 -21.418 1.00 79.56 231 PRO A C 1
ATOM 1761 O O . PRO A 1 231 ? -4.015 -11.847 -21.003 1.00 79.56 231 PRO A O 1
ATOM 1764 N N . SER A 1 232 ? -1.853 -11.296 -20.824 1.00 83.44 232 SER A N 1
ATOM 1765 C CA . SER A 1 232 ? -1.580 -12.103 -19.630 1.00 83.44 232 SER A CA 1
ATOM 1766 C C . SER A 1 232 ? -0.575 -11.433 -18.711 1.00 83.44 232 SER A C 1
ATOM 1768 O O . SER A 1 232 ? 0.460 -10.983 -19.182 1.00 83.44 232 SER A O 1
ATOM 1770 N N . ILE A 1 233 ? -0.831 -11.473 -17.406 1.00 89.50 233 ILE A N 1
ATOM 1771 C CA . ILE A 1 233 ? 0.176 -11.165 -16.391 1.00 89.50 233 ILE A CA 1
ATOM 1772 C C . ILE A 1 233 ? 0.866 -12.473 -16.010 1.00 89.50 233 ILE A C 1
ATOM 1774 O O . ILE A 1 233 ? 0.221 -13.513 -15.885 1.00 89.50 233 ILE A O 1
ATOM 1778 N N . ARG A 1 234 ? 2.184 -12.454 -15.867 1.00 90.75 234 ARG A N 1
ATOM 1779 C CA . ARG A 1 234 ? 2.980 -13.633 -15.531 1.00 90.75 234 ARG A CA 1
ATOM 1780 C C . ARG A 1 234 ? 3.947 -13.307 -14.415 1.00 90.75 234 ARG A C 1
ATOM 1782 O O . ARG A 1 234 ? 4.353 -12.157 -14.265 1.00 90.75 234 ARG A O 1
ATOM 1789 N N . THR A 1 235 ? 4.296 -14.329 -13.650 1.00 93.94 235 THR A N 1
ATOM 1790 C CA . THR A 1 235 ? 5.278 -14.229 -12.580 1.00 93.94 235 THR A CA 1
ATOM 1791 C C . THR A 1 235 ? 6.400 -15.233 -12.769 1.00 93.94 235 THR A C 1
ATOM 1793 O O . THR A 1 235 ? 6.154 -16.359 -13.199 1.00 93.94 235 THR A O 1
ATOM 1796 N N . LEU A 1 236 ? 7.623 -14.837 -12.422 1.00 94.19 236 LEU A N 1
ATOM 1797 C CA . LEU A 1 236 ? 8.737 -15.749 -12.173 1.00 94.19 236 LEU A CA 1
ATOM 1798 C C . LEU A 1 236 ? 8.969 -15.837 -10.664 1.00 94.19 236 LEU A C 1
ATOM 1800 O O . LEU A 1 236 ? 9.055 -14.813 -9.985 1.00 94.19 236 LEU A O 1
ATOM 1804 N N . THR A 1 237 ? 9.056 -17.058 -10.140 1.00 90.62 237 THR A N 1
ATOM 1805 C CA . THR A 1 237 ? 9.304 -17.338 -8.714 1.00 90.62 237 THR A CA 1
ATOM 1806 C C . THR A 1 237 ? 10.296 -18.486 -8.565 1.00 90.62 237 THR A C 1
ATOM 1808 O O . THR A 1 237 ? 10.369 -19.350 -9.435 1.00 90.62 237 THR A O 1
ATOM 1811 N N . GLY A 1 238 ? 11.049 -18.529 -7.468 1.00 85.75 238 GLY A N 1
ATOM 1812 C CA . GLY A 1 238 ? 12.024 -19.588 -7.201 1.00 85.75 238 GLY A CA 1
ATOM 1813 C C . GLY A 1 238 ? 13.416 -19.038 -6.917 1.00 85.75 238 GLY A C 1
ATOM 1814 O O . GLY A 1 238 ? 13.590 -17.846 -6.676 1.00 85.75 238 GLY A O 1
ATOM 1815 N N . SER A 1 239 ? 14.416 -19.918 -6.928 1.00 80.06 239 SER A N 1
ATOM 1816 C CA . SER A 1 239 ? 15.816 -19.499 -6.819 1.00 80.06 239 SER A CA 1
ATOM 1817 C C . SER A 1 239 ? 16.280 -18.836 -8.121 1.00 80.06 239 SER A C 1
ATOM 1819 O O . SER A 1 239 ? 15.809 -19.253 -9.180 1.00 80.06 239 SER A O 1
ATOM 1821 N N . PRO A 1 240 ? 17.257 -17.912 -8.084 1.00 73.25 240 PRO A N 1
ATOM 1822 C CA . PRO A 1 240 ? 17.776 -17.239 -9.278 1.00 73.25 240 PRO A CA 1
ATOM 1823 C C . PRO A 1 240 ? 18.150 -18.171 -10.442 1.00 73.25 240 PRO A C 1
ATOM 1825 O O . PRO A 1 240 ? 17.865 -17.848 -11.587 1.00 73.25 240 PRO A O 1
ATOM 1828 N N . ASP A 1 241 ? 18.705 -19.350 -10.148 1.00 75.75 241 ASP A N 1
ATOM 1829 C CA . ASP A 1 241 ? 19.135 -20.324 -11.166 1.00 75.75 241 ASP A CA 1
ATOM 1830 C C . ASP A 1 241 ? 18.016 -21.279 -11.633 1.00 75.75 241 ASP A C 1
ATOM 1832 O O . ASP A 1 241 ? 18.241 -22.159 -12.463 1.00 75.75 241 ASP A O 1
ATOM 1836 N N . ASN A 1 242 ? 16.820 -21.187 -11.045 1.00 83.69 242 ASN A N 1
ATOM 1837 C CA . ASN A 1 242 ? 15.705 -22.095 -11.316 1.00 83.69 242 ASN A CA 1
ATOM 1838 C C . ASN A 1 242 ? 14.365 -21.399 -11.048 1.00 83.69 242 ASN A C 1
ATOM 1840 O O . ASN A 1 242 ? 13.649 -21.721 -10.093 1.00 83.69 242 ASN A O 1
ATOM 1844 N N . LEU A 1 243 ? 14.058 -20.420 -11.894 1.00 91.19 243 LEU A N 1
ATOM 1845 C CA . LEU A 1 243 ? 12.794 -19.700 -11.871 1.00 91.19 243 LEU A CA 1
ATOM 1846 C C . LEU A 1 243 ? 11.695 -20.510 -12.565 1.00 91.19 243 LEU A C 1
ATOM 1848 O O . LEU A 1 243 ? 11.882 -21.073 -13.643 1.00 91.19 243 LEU A O 1
ATOM 1852 N N . ALA A 1 244 ? 10.521 -20.541 -11.948 1.00 91.06 244 ALA A N 1
ATOM 1853 C CA . ALA A 1 244 ? 9.313 -21.126 -12.500 1.00 91.06 244 ALA A CA 1
ATOM 1854 C C . ALA A 1 244 ? 8.342 -20.023 -12.924 1.00 91.06 244 ALA A C 1
ATOM 1856 O O . ALA A 1 244 ? 7.999 -19.145 -12.126 1.00 91.06 244 ALA A O 1
ATOM 1857 N N . GLU A 1 245 ? 7.866 -20.106 -14.168 1.00 91.19 245 GLU A N 1
ATOM 1858 C CA . GLU A 1 245 ? 6.790 -19.248 -14.656 1.00 91.19 245 GLU A CA 1
ATOM 1859 C C . GLU A 1 245 ? 5.438 -19.714 -14.115 1.00 91.19 245 GLU A C 1
ATOM 1861 O O . GLU A 1 245 ? 5.081 -20.891 -14.207 1.00 91.19 245 GLU A O 1
ATOM 1866 N N . THR A 1 246 ? 4.646 -18.765 -13.625 1.00 87.56 246 THR A N 1
ATOM 1867 C CA . THR A 1 246 ? 3.206 -18.933 -13.452 1.00 87.56 246 THR A CA 1
ATOM 1868 C C . THR A 1 246 ? 2.466 -17.886 -14.273 1.00 87.56 246 THR A C 1
ATOM 1870 O O . THR A 1 246 ? 2.656 -16.682 -14.107 1.00 87.56 246 THR A O 1
ATOM 1873 N N . THR A 1 247 ? 1.565 -18.335 -15.148 1.00 79.19 247 THR A N 1
ATOM 1874 C CA . THR A 1 247 ? 0.604 -17.430 -15.782 1.00 79.19 247 THR A CA 1
ATOM 1875 C C . THR A 1 247 ? -0.493 -17.080 -14.783 1.00 79.19 247 THR A C 1
ATOM 1877 O O . THR A 1 247 ? -1.315 -17.925 -14.422 1.00 79.19 247 THR A O 1
ATOM 1880 N N . VAL A 1 248 ? -0.541 -15.814 -14.380 1.00 70.06 248 VAL A N 1
ATOM 1881 C CA . VAL A 1 248 ? -1.622 -15.255 -13.573 1.00 70.06 248 VAL A CA 1
ATOM 1882 C C . VAL A 1 248 ? -2.700 -14.785 -14.542 1.00 70.06 248 VAL A C 1
ATOM 1884 O O . VAL A 1 248 ? -2.515 -13.828 -15.289 1.00 70.06 248 VAL A O 1
ATOM 1887 N N . LEU A 1 249 ? -3.835 -15.481 -14.585 1.00 59.50 249 LEU A N 1
ATOM 1888 C CA . LEU A 1 249 ? -4.975 -15.035 -15.384 1.00 59.50 249 LEU A CA 1
ATOM 1889 C C . LEU A 1 249 ? -5.707 -13.937 -14.604 1.00 59.50 249 LEU A C 1
ATOM 1891 O O . LEU A 1 249 ? -6.394 -14.266 -13.634 1.00 59.50 249 LEU A O 1
ATOM 1895 N N . PRO A 1 250 ? -5.591 -12.650 -14.982 1.00 59.19 250 PRO A N 1
ATOM 1896 C CA . PRO A 1 250 ? -6.376 -11.615 -14.332 1.00 59.19 250 PRO A CA 1
ATOM 1897 C C . PRO A 1 250 ? -7.873 -11.926 -14.476 1.00 59.19 250 PRO A C 1
ATOM 1899 O O . PRO A 1 250 ? -8.343 -12.389 -15.516 1.00 59.19 250 PRO A O 1
ATOM 1902 N N . THR A 1 251 ? -8.653 -11.631 -13.436 1.00 57.19 251 THR A N 1
ATOM 1903 C CA . THR A 1 251 ? -10.127 -11.676 -13.483 1.00 57.19 251 THR A CA 1
ATOM 1904 C C . THR A 1 251 ? -10.722 -10.609 -14.423 1.00 57.19 251 THR A C 1
ATOM 1906 O O . THR A 1 251 ? -11.930 -10.599 -14.658 1.00 57.19 251 THR A O 1
ATOM 1909 N N . GLY A 1 252 ? -9.879 -9.748 -15.013 1.00 59.12 252 GLY A N 1
ATOM 1910 C CA . GLY A 1 252 ? -10.186 -8.818 -16.106 1.00 59.12 252 GLY A CA 1
ATOM 1911 C C . GLY A 1 252 ? -9.209 -8.961 -17.284 1.00 59.12 252 GLY A C 1
ATOM 1912 O O . GLY A 1 252 ? -8.203 -9.644 -17.182 1.00 59.12 252 GLY A O 1
ATOM 1913 N N . SER A 1 253 ? -9.482 -8.323 -18.426 1.00 66.12 253 SER A N 1
ATOM 1914 C CA . SER A 1 253 ? -8.578 -8.347 -19.590 1.00 66.12 253 SER A CA 1
ATOM 1915 C C . SER A 1 253 ? -7.722 -7.080 -19.662 1.00 66.12 253 SER A C 1
ATOM 1917 O O . SER A 1 253 ? -8.282 -5.986 -19.751 1.00 66.12 253 SER A O 1
ATOM 1919 N N . ILE A 1 254 ? -6.396 -7.218 -19.721 1.00 78.44 254 ILE A N 1
ATOM 1920 C CA . ILE A 1 254 ? -5.470 -6.127 -20.066 1.00 78.44 254 ILE A CA 1
ATOM 1921 C C . ILE A 1 254 ? -4.944 -6.396 -21.475 1.00 78.44 254 ILE A C 1
ATOM 1923 O O . ILE A 1 254 ? -4.233 -7.371 -21.696 1.00 78.44 254 ILE A O 1
ATOM 1927 N N . ALA A 1 255 ? -5.336 -5.572 -22.446 1.00 86.00 255 ALA A N 1
ATOM 1928 C CA . ALA A 1 255 ? -4.981 -5.762 -23.851 1.00 86.00 255 ALA A CA 1
ATOM 1929 C C . ALA A 1 255 ? -3.806 -4.863 -24.244 1.00 86.00 255 ALA A C 1
ATOM 1931 O O . ALA A 1 255 ? -3.877 -3.649 -24.076 1.00 86.00 255 ALA A O 1
ATOM 1932 N N . SER A 1 256 ? -2.759 -5.419 -24.851 1.00 91.19 256 SER A N 1
ATOM 1933 C CA . SER A 1 256 ? -1.535 -4.658 -25.144 1.00 91.19 256 SER A CA 1
ATOM 1934 C C . SER A 1 256 ? -0.930 -4.009 -23.885 1.00 91.19 256 SER A C 1
ATOM 1936 O O . SER A 1 256 ? -0.778 -2.781 -23.843 1.00 91.19 256 SER A O 1
ATOM 1938 N N . PRO A 1 257 ? -0.640 -4.805 -22.835 1.00 92.25 257 PRO A N 1
ATOM 1939 C CA . PRO A 1 257 ? 0.125 -4.328 -21.687 1.00 92.25 257 PRO A CA 1
ATOM 1940 C C . PRO A 1 257 ? 1.477 -3.823 -22.188 1.00 92.25 257 PRO A C 1
ATOM 1942 O O . PRO A 1 257 ? 2.153 -4.512 -22.943 1.00 92.25 257 PRO A O 1
ATOM 1945 N N . SER A 1 258 ? 1.838 -2.597 -21.822 1.00 92.81 258 SER A N 1
ATOM 1946 C CA . SER A 1 258 ? 3.037 -1.934 -22.354 1.00 92.81 258 SER A CA 1
ATOM 1947 C C . SER A 1 258 ? 4.022 -1.498 -21.283 1.00 92.81 258 SER A C 1
ATOM 1949 O O . SER A 1 258 ? 5.134 -1.091 -21.605 1.00 92.81 258 SER A O 1
ATOM 1951 N N . THR A 1 259 ? 3.616 -1.505 -20.016 1.00 94.00 259 THR A N 1
ATOM 1952 C CA . THR A 1 259 ? 4.501 -1.208 -18.890 1.00 94.00 259 THR A CA 1
ATOM 1953 C C . THR A 1 259 ? 3.882 -1.676 -17.587 1.00 94.00 259 THR A C 1
ATOM 1955 O O . THR A 1 259 ? 2.655 -1.765 -17.471 1.00 94.00 259 THR A O 1
ATOM 1958 N N . PHE A 1 260 ? 4.745 -1.878 -16.602 1.00 95.31 260 PHE A N 1
ATOM 1959 C CA . PHE A 1 260 ? 4.377 -1.895 -15.197 1.00 95.31 260 PHE A CA 1
ATOM 1960 C C . PHE A 1 260 ? 4.809 -0.584 -14.530 1.00 95.31 260 PHE A C 1
ATOM 1962 O O . PHE A 1 260 ? 5.540 0.209 -15.127 1.00 95.31 260 PHE A O 1
ATOM 1969 N N . GLY A 1 261 ? 4.331 -0.349 -13.317 1.00 94.19 261 GLY A N 1
ATOM 1970 C CA . GLY A 1 261 ? 4.810 0.691 -12.415 1.00 94.19 261 GLY A CA 1
ATOM 1971 C C . GLY A 1 261 ? 4.655 0.228 -10.974 1.00 94.19 261 GLY A C 1
ATOM 1972 O O . GLY A 1 261 ? 3.806 -0.616 -10.694 1.00 94.19 261 GLY A O 1
ATOM 1973 N N . GLU A 1 262 ? 5.461 0.782 -10.084 1.00 90.31 262 GLU A N 1
ATOM 1974 C CA . GLU A 1 262 ? 5.443 0.515 -8.647 1.00 90.31 262 GLU A CA 1
ATOM 1975 C C . GLU A 1 262 ? 5.117 1.827 -7.917 1.00 90.31 262 GLU A C 1
ATOM 1977 O O . GLU A 1 262 ? 5.588 2.894 -8.326 1.00 90.31 262 GLU A O 1
ATOM 1982 N N . ASP A 1 263 ? 4.275 1.782 -6.883 1.00 80.38 263 ASP A N 1
ATOM 1983 C CA . ASP A 1 263 ? 4.094 2.927 -5.985 1.00 80.38 263 ASP A CA 1
ATOM 1984 C C . ASP A 1 263 ? 5.049 2.892 -4.783 1.00 80.38 263 ASP A C 1
ATOM 1986 O O . ASP A 1 263 ? 5.843 1.976 -4.591 1.00 80.38 263 ASP A O 1
ATOM 1990 N N . VAL A 1 264 ? 4.990 3.927 -3.945 1.00 70.75 264 VAL A N 1
ATOM 1991 C CA . VAL A 1 264 ? 5.893 4.067 -2.792 1.00 70.75 264 VAL A CA 1
ATOM 1992 C C . VAL A 1 264 ? 5.779 2.922 -1.776 1.00 70.75 264 VAL A C 1
ATOM 1994 O O . VAL A 1 264 ? 6.720 2.711 -1.010 1.00 70.75 264 VAL A O 1
ATOM 1997 N N . LEU A 1 265 ? 4.660 2.189 -1.773 1.00 67.25 265 LEU A N 1
ATOM 1998 C CA . LEU A 1 265 ? 4.394 1.060 -0.881 1.00 67.25 265 LEU A CA 1
ATOM 1999 C C . LEU A 1 265 ? 4.795 -0.286 -1.502 1.00 67.25 265 LEU A C 1
ATOM 2001 O O . LEU A 1 265 ? 4.614 -1.312 -0.855 1.00 67.25 265 LEU A O 1
ATOM 2005 N N . GLY A 1 266 ? 5.322 -0.293 -2.732 1.00 73.56 266 GLY A N 1
ATOM 2006 C CA . GLY A 1 266 ? 5.689 -1.508 -3.459 1.00 73.56 266 GLY A CA 1
ATOM 2007 C C . GLY A 1 266 ? 4.530 -2.157 -4.221 1.00 73.56 266 GLY A C 1
ATOM 2008 O O . GLY A 1 266 ? 4.692 -3.236 -4.797 1.00 73.56 266 GLY A O 1
ATOM 2009 N N . GLU A 1 267 ? 3.346 -1.531 -4.239 1.00 85.12 267 GLU A N 1
ATOM 2010 C CA . GLU A 1 267 ? 2.210 -2.073 -4.979 1.00 85.12 267 GLU A CA 1
ATOM 2011 C C . GLU A 1 267 ? 2.403 -1.871 -6.477 1.00 85.12 267 GLU A C 1
ATOM 2013 O O . GLU A 1 267 ? 2.812 -0.804 -6.945 1.00 85.12 267 GLU A O 1
ATOM 2018 N N . LEU A 1 268 ? 2.069 -2.907 -7.244 1.00 93.50 268 LEU A N 1
ATOM 2019 C CA . LEU A 1 268 ? 2.297 -2.912 -8.680 1.00 93.50 268 LEU A CA 1
ATOM 2020 C C . LEU A 1 268 ? 1.054 -2.524 -9.471 1.00 93.50 268 LEU A C 1
ATOM 2022 O O . LEU A 1 268 ? -0.086 -2.881 -9.164 1.00 93.50 268 LEU A O 1
ATOM 2026 N N . TYR A 1 269 ? 1.310 -1.837 -10.572 1.00 93.81 269 TYR A N 1
ATOM 2027 C CA . TYR A 1 269 ? 0.337 -1.404 -11.554 1.00 93.81 269 TYR A CA 1
ATOM 2028 C C . TYR A 1 269 ? 0.793 -1.851 -12.933 1.00 93.81 269 TYR A C 1
ATOM 2030 O O . TYR A 1 269 ? 1.981 -1.975 -13.209 1.00 93.81 269 TYR A O 1
ATOM 2038 N N . VAL A 1 270 ? -0.162 -2.047 -13.828 1.00 93.19 270 VAL A N 1
ATOM 2039 C CA . VAL A 1 270 ? 0.069 -2.383 -15.230 1.00 93.19 270 VAL A CA 1
ATOM 2040 C C . VAL A 1 270 ? -0.754 -1.455 -16.108 1.00 93.19 270 VAL A C 1
ATOM 2042 O O . VAL A 1 270 ? -1.930 -1.191 -15.838 1.00 93.19 270 VAL A O 1
ATOM 2045 N N . ALA A 1 271 ? -0.128 -0.935 -17.162 1.00 93.25 271 ALA A N 1
ATOM 2046 C CA . ALA A 1 271 ? -0.769 -0.024 -18.096 1.00 93.25 271 ALA A CA 1
ATOM 2047 C C . ALA A 1 271 ? -0.998 -0.682 -19.455 1.00 93.25 271 ALA A C 1
ATOM 2049 O O . ALA A 1 271 ? -0.146 -1.379 -20.007 1.00 93.25 271 ALA A O 1
ATOM 2050 N N . SER A 1 272 ? -2.176 -0.409 -19.998 1.00 92.00 272 SER A N 1
ATOM 2051 C CA . SER A 1 272 ? -2.672 -0.937 -21.257 1.00 92.00 272 SER A CA 1
ATOM 2052 C C . SER A 1 272 ? -2.565 0.144 -22.327 1.00 92.00 272 SER A C 1
ATOM 2054 O O . SER A 1 272 ? -3.312 1.126 -22.285 1.00 92.00 272 SER A O 1
ATOM 2056 N N . LEU A 1 273 ? -1.672 -0.023 -23.307 1.00 92.25 273 LEU A N 1
ATOM 2057 C CA . LEU A 1 273 ? -1.444 1.001 -24.336 1.00 92.25 273 LEU A CA 1
ATOM 2058 C C . LEU A 1 273 ? -2.685 1.233 -25.201 1.00 92.25 273 LEU A C 1
ATOM 2060 O O . LEU A 1 273 ? -2.991 2.361 -25.577 1.00 92.25 273 LEU A O 1
ATOM 2064 N N . SER A 1 274 ? -3.413 0.158 -25.504 1.00 90.81 274 SER A N 1
ATOM 2065 C CA . SER A 1 274 ? -4.572 0.197 -26.399 1.00 90.81 274 SER A CA 1
ATOM 2066 C C . SER A 1 274 ? -5.777 0.947 -25.814 1.00 90.81 274 SER A C 1
ATOM 2068 O O . SER A 1 274 ? -6.532 1.576 -26.556 1.00 90.81 274 SER A O 1
ATOM 2070 N N . SER A 1 275 ? -5.964 0.894 -24.493 1.00 90.19 275 SER A N 1
ATOM 2071 C CA . SER A 1 275 ? -7.110 1.482 -23.787 1.00 90.19 275 SER A CA 1
ATOM 2072 C C . SER A 1 275 ? -6.757 2.741 -22.994 1.00 90.19 275 SER A C 1
ATOM 2074 O O . SER A 1 275 ? -7.664 3.468 -22.594 1.00 90.19 275 SER A O 1
ATOM 2076 N N . GLY A 1 276 ? -5.469 2.997 -22.736 1.00 91.44 276 GLY A N 1
ATOM 2077 C CA . GLY A 1 276 ? -5.012 4.084 -21.868 1.00 91.44 276 GLY A CA 1
ATOM 2078 C C . GLY A 1 276 ? -5.332 3.866 -20.385 1.00 91.44 276 GLY A C 1
ATOM 2079 O O . GLY A 1 276 ? -5.353 4.826 -19.620 1.00 91.44 276 GLY A O 1
ATOM 2080 N N . THR A 1 277 ? -5.628 2.630 -19.972 1.00 91.31 277 THR A N 1
ATOM 2081 C CA . THR A 1 277 ? -5.982 2.307 -18.583 1.00 91.31 277 THR A CA 1
ATOM 2082 C C . THR A 1 277 ? -4.767 1.855 -17.788 1.00 91.31 277 THR A C 1
ATOM 2084 O O . THR A 1 277 ? -3.999 1.020 -18.266 1.00 91.31 277 THR A O 1
ATOM 2087 N N . VAL A 1 278 ? -4.663 2.323 -16.546 1.00 92.69 278 VAL A N 1
ATOM 2088 C CA . VAL A 1 278 ? -3.746 1.796 -15.528 1.00 92.69 278 VAL A CA 1
ATOM 2089 C C . VAL A 1 278 ? -4.567 0.971 -14.542 1.00 92.69 278 VAL A C 1
ATOM 2091 O O . VAL A 1 278 ? -5.596 1.438 -14.058 1.00 92.69 278 VAL A O 1
ATOM 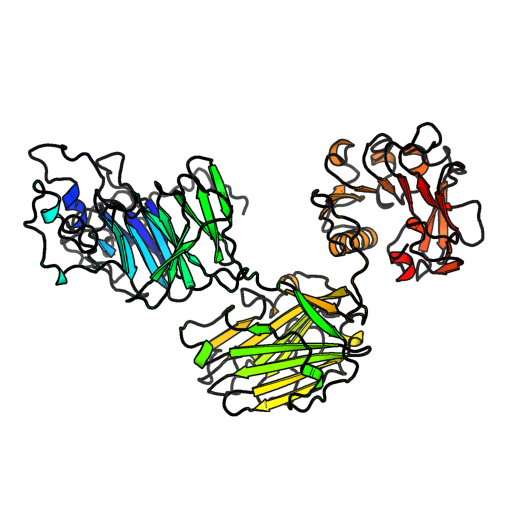2094 N N . SER A 1 279 ? -4.147 -0.266 -14.287 1.00 89.94 279 SER A N 1
ATOM 2095 C CA . SER A 1 279 ? -4.806 -1.192 -13.358 1.00 89.94 279 SER A CA 1
ATOM 2096 C C . SER A 1 279 ? -3.832 -1.601 -12.263 1.00 89.94 279 SER A C 1
ATOM 2098 O O . SER A 1 279 ? -2.677 -1.881 -12.566 1.00 89.94 279 SER A O 1
ATOM 2100 N N . ARG A 1 280 ? -4.290 -1.657 -11.011 1.00 90.44 280 ARG A N 1
ATOM 2101 C CA . ARG A 1 280 ? -3.506 -2.208 -9.899 1.00 90.44 280 ARG A CA 1
ATOM 2102 C C . ARG A 1 280 ? -3.537 -3.735 -9.944 1.00 90.44 280 ARG A C 1
ATOM 2104 O O . ARG A 1 280 ? -4.580 -4.317 -10.250 1.00 90.44 280 ARG A O 1
ATOM 2111 N N . ILE A 1 281 ? -2.415 -4.369 -9.637 1.00 89.12 281 ILE A N 1
ATOM 2112 C CA . ILE A 1 281 ? -2.311 -5.815 -9.441 1.00 89.12 281 ILE A CA 1
ATOM 2113 C C . ILE A 1 281 ? -2.804 -6.136 -8.030 1.00 89.12 281 ILE A C 1
ATOM 2115 O O . ILE A 1 281 ? -2.443 -5.458 -7.074 1.00 89.12 281 ILE A O 1
ATOM 2119 N N . ALA A 1 282 ? -3.666 -7.144 -7.912 1.00 87.38 282 ALA A N 1
ATOM 2120 C CA . ALA A 1 282 ? -4.216 -7.590 -6.639 1.00 87.38 282 ALA A CA 1
ATOM 2121 C C . ALA A 1 282 ? -3.936 -9.079 -6.441 1.00 87.38 282 ALA A C 1
ATOM 2123 O O . ALA A 1 282 ? -4.155 -9.868 -7.365 1.00 87.38 282 ALA A O 1
ATOM 2124 N N . GLY A 1 283 ? -3.466 -9.434 -5.248 1.00 81.56 283 GLY A N 1
ATOM 2125 C CA . GLY A 1 283 ? -3.286 -10.816 -4.820 1.00 81.56 283 GLY A CA 1
ATOM 2126 C C . GLY A 1 283 ? -4.589 -11.455 -4.352 1.00 81.56 283 GLY A C 1
ATOM 2127 O O . GLY A 1 283 ? -5.653 -10.826 -4.329 1.00 81.56 283 GLY A O 1
ATOM 2128 N N . SER A 1 284 ? -4.498 -12.731 -4.002 1.00 80.88 284 SER A N 1
ATOM 2129 C CA . SER A 1 284 ? -5.612 -13.525 -3.481 1.00 80.88 284 SER A CA 1
ATOM 2130 C C . SER A 1 284 ? -5.701 -13.513 -1.957 1.00 80.88 284 SER A C 1
ATOM 2132 O O . SER A 1 284 ? -6.791 -13.720 -1.428 1.00 80.88 284 SER A O 1
ATOM 2134 N N . GLU A 1 285 ? -4.605 -13.180 -1.273 1.00 72.31 285 GLU A N 1
ATOM 2135 C CA . GLU A 1 285 ? -4.520 -13.132 0.188 1.00 72.31 285 GLU A CA 1
ATOM 2136 C C . GLU A 1 285 ? -4.258 -11.687 0.641 1.00 72.31 285 GLU A C 1
ATOM 2138 O O . GLU A 1 285 ? -3.104 -11.307 0.868 1.00 72.31 285 GLU A O 1
ATOM 2143 N N . PRO A 1 286 ? -5.294 -10.825 0.713 1.00 70.56 286 PRO A N 1
ATOM 2144 C CA . PRO A 1 286 ? -5.117 -9.467 1.201 1.00 70.56 286 PRO A CA 1
ATOM 2145 C C . PRO A 1 286 ? -4.636 -9.512 2.648 1.00 70.56 286 PRO A C 1
ATOM 2147 O O . PRO A 1 286 ? -5.196 -10.217 3.490 1.00 70.56 286 PRO A O 1
ATOM 2150 N N . ARG A 1 287 ? -3.608 -8.730 2.946 1.00 64.44 287 ARG A N 1
ATOM 2151 C CA . ARG A 1 287 ? -3.151 -8.543 4.310 1.00 64.44 287 ARG A CA 1
ATOM 2152 C C . ARG A 1 287 ? -4.267 -7.886 5.128 1.00 64.44 287 ARG A C 1
ATOM 2154 O O . ARG A 1 287 ? -4.850 -6.903 4.660 1.00 64.44 287 ARG A O 1
ATOM 2161 N N . PRO A 1 288 ? -4.552 -8.376 6.346 1.00 63.22 288 PRO A N 1
ATOM 2162 C CA . PRO A 1 288 ? -5.429 -7.669 7.265 1.00 63.22 288 PRO A CA 1
ATOM 2163 C C . PRO A 1 288 ? -4.867 -6.268 7.533 1.00 63.22 288 PRO A C 1
ATOM 2165 O O . PRO A 1 288 ? -3.744 -6.129 8.008 1.00 63.22 288 PRO A O 1
ATOM 2168 N N . THR A 1 289 ? -5.635 -5.232 7.206 1.00 69.06 289 THR A N 1
ATOM 2169 C CA . THR A 1 289 ? -5.319 -3.829 7.541 1.00 69.06 289 THR A CA 1
ATOM 2170 C C . THR A 1 289 ? -5.898 -3.416 8.894 1.00 69.06 289 THR A C 1
ATOM 2172 O O . THR A 1 289 ? -5.845 -2.250 9.264 1.00 69.06 289 THR A O 1
ATOM 2175 N N . THR A 1 290 ? -6.533 -4.365 9.579 1.00 82.50 290 THR A N 1
ATOM 2176 C CA . THR A 1 290 ? -7.168 -4.188 10.876 1.00 82.50 290 THR A CA 1
ATOM 2177 C C . THR A 1 290 ? -7.025 -5.496 11.636 1.00 82.50 290 THR A C 1
ATOM 2179 O O . THR A 1 290 ? -7.391 -6.554 11.112 1.00 82.50 290 THR A O 1
ATOM 2182 N N . ALA A 1 291 ? -6.477 -5.444 12.843 1.00 89.12 291 ALA A N 1
ATOM 2183 C CA . ALA A 1 291 ? -6.411 -6.595 13.721 1.00 89.12 291 ALA A CA 1
ATOM 2184 C C . ALA A 1 291 ? -7.712 -6.738 14.510 1.00 89.12 291 ALA A C 1
ATOM 2186 O O . ALA A 1 291 ? -8.200 -5.794 15.109 1.00 89.12 291 ALA A O 1
ATOM 2187 N N . VAL A 1 292 ? -8.259 -7.939 14.552 1.00 91.94 292 VAL A N 1
ATOM 2188 C CA . VAL A 1 292 ? -9.310 -8.334 15.486 1.00 91.94 292 VAL A CA 1
ATOM 2189 C C . VAL A 1 292 ? -8.690 -8.692 16.836 1.00 91.94 292 VAL A C 1
ATOM 2191 O O . VAL A 1 292 ? -7.810 -9.558 16.901 1.00 91.94 292 VAL A O 1
ATOM 2194 N N . VAL A 1 293 ? -9.191 -8.060 17.896 1.00 96.31 293 VAL A N 1
ATOM 2195 C CA . VAL A 1 293 ? -8.870 -8.333 19.299 1.00 96.31 293 VAL A CA 1
ATOM 2196 C C . VAL A 1 293 ? -10.102 -8.962 19.941 1.00 96.31 293 VAL A C 1
ATOM 2198 O O . VAL A 1 293 ? -11.094 -8.288 20.203 1.00 96.31 293 VAL A O 1
ATOM 2201 N N . SER A 1 294 ? -10.065 -10.272 20.173 1.00 94.88 294 SER A N 1
ATOM 2202 C CA . SER A 1 294 ? -11.242 -11.000 20.653 1.00 94.88 294 SER A CA 1
ATOM 2203 C C . SER A 1 294 ? -11.452 -10.841 22.157 1.00 94.88 294 SER A C 1
ATOM 2205 O O . SER A 1 294 ? -10.494 -10.856 22.938 1.00 94.88 294 SER A O 1
ATOM 2207 N N . LYS A 1 295 ? -12.714 -10.759 22.585 1.00 94.56 295 LYS A N 1
ATOM 2208 C CA . LYS A 1 295 ? -13.053 -10.710 24.007 1.00 94.56 295 LYS A CA 1
ATOM 2209 C C . LYS A 1 295 ? -12.765 -12.046 24.681 1.00 94.56 295 LYS A C 1
ATOM 2211 O O . LYS A 1 295 ? -13.208 -13.098 24.217 1.00 94.56 295 LYS A O 1
ATOM 2216 N N . THR A 1 296 ? -12.082 -12.014 25.820 1.00 94.31 296 THR A N 1
ATOM 2217 C CA . THR A 1 296 ? -11.866 -13.180 26.676 1.00 94.31 296 THR A CA 1
ATOM 2218 C C . THR A 1 296 ? -12.723 -13.118 27.939 1.00 94.31 296 THR A C 1
ATOM 2220 O O . THR A 1 296 ? -12.989 -12.060 28.501 1.00 94.31 296 THR A O 1
ATOM 2223 N N . LEU A 1 297 ? -13.160 -14.289 28.410 1.00 90.81 297 LEU A N 1
ATOM 2224 C CA . LEU A 1 297 ? -13.810 -14.455 29.719 1.00 90.81 297 LEU A CA 1
ATOM 2225 C C . LEU A 1 297 ? -12.827 -14.903 30.809 1.00 90.81 297 LEU A C 1
ATOM 2227 O O . LEU A 1 297 ? -13.209 -15.045 31.971 1.00 90.81 297 LEU A O 1
ATOM 2231 N N . SER A 1 298 ? -11.587 -15.200 30.425 1.00 92.94 298 SER A N 1
ATOM 2232 C CA . SER A 1 298 ? -10.519 -15.629 31.318 1.00 92.94 298 SER A CA 1
ATOM 2233 C C . SER A 1 298 ? -9.256 -14.873 30.942 1.00 92.94 298 SER A C 1
ATOM 2235 O O . SER A 1 298 ? -8.658 -15.162 29.906 1.00 92.94 298 SER A O 1
ATOM 2237 N N . ALA A 1 299 ? -8.860 -13.928 31.789 1.00 95.25 299 ALA A N 1
ATOM 2238 C CA . ALA A 1 299 ? -7.606 -13.209 31.627 1.00 95.25 299 ALA A CA 1
ATOM 2239 C C . ALA A 1 299 ? -6.422 -14.199 31.565 1.00 95.25 299 ALA A C 1
ATOM 2241 O O . ALA A 1 299 ? -6.374 -15.113 32.402 1.00 95.25 299 ALA A O 1
ATOM 2242 N N . PRO A 1 300 ? -5.497 -14.049 30.599 1.00 97.31 300 PRO A N 1
ATOM 2243 C CA . PRO A 1 300 ? -4.219 -14.748 30.637 1.00 97.31 300 PRO A CA 1
ATOM 2244 C C . PRO A 1 300 ? -3.392 -14.268 31.839 1.00 97.31 300 PRO A C 1
ATOM 2246 O O . PRO A 1 300 ? -3.519 -13.126 32.297 1.00 97.31 300 PRO A O 1
ATOM 2249 N N . ALA A 1 301 ? -2.572 -15.156 32.389 1.00 97.44 301 ALA A N 1
ATOM 2250 C CA . ALA A 1 301 ? -1.567 -14.795 33.369 1.00 97.44 301 ALA A CA 1
ATOM 2251 C C . ALA A 1 301 ? -0.415 -14.079 32.657 1.00 97.44 301 ALA A C 1
ATOM 2253 O O . ALA A 1 301 ? 0.015 -14.491 31.595 1.00 97.44 301 ALA A O 1
ATOM 2254 N N . ILE A 1 302 ? 0.105 -13.003 33.249 1.00 97.94 302 ILE A N 1
ATOM 2255 C CA . ILE A 1 302 ? 1.299 -12.327 32.729 1.00 97.94 302 ILE A CA 1
ATOM 2256 C C . ILE A 1 302 ? 2.519 -12.975 33.375 1.00 97.94 302 ILE A C 1
ATOM 2258 O O . ILE A 1 302 ? 3.047 -12.480 34.375 1.00 97.94 302 ILE A O 1
ATOM 2262 N N . ASP A 1 303 ? 2.911 -14.142 32.865 1.00 96.81 303 ASP A N 1
ATOM 2263 C CA . ASP A 1 303 ? 4.017 -14.928 33.422 1.00 96.81 303 ASP A CA 1
ATOM 2264 C C . ASP A 1 303 ? 4.982 -15.504 32.371 1.00 96.81 303 ASP A C 1
ATOM 2266 O O . ASP A 1 303 ? 6.034 -16.036 32.737 1.00 96.81 303 ASP A O 1
ATOM 2270 N N . GLY A 1 304 ? 4.728 -15.260 31.082 1.00 91.94 304 GLY A N 1
ATOM 2271 C CA . GLY A 1 304 ? 5.562 -15.702 29.966 1.00 91.94 304 GLY A CA 1
ATOM 2272 C C . GLY A 1 304 ? 5.312 -17.161 29.585 1.00 91.94 304 GLY A C 1
ATOM 2273 O O . GLY A 1 304 ? 6.147 -17.774 28.915 1.00 91.94 304 GLY A O 1
ATOM 2274 N N . VAL A 1 305 ? 4.192 -17.739 30.029 1.00 94.56 305 VAL A N 1
ATOM 2275 C CA . VAL A 1 305 ? 3.735 -19.078 29.659 1.00 94.56 305 VAL A CA 1
ATOM 2276 C C . VAL A 1 305 ? 2.438 -18.953 28.870 1.00 94.56 305 VAL A C 1
ATOM 2278 O O . VAL A 1 305 ? 1.427 -18.499 29.379 1.00 94.56 305 VAL A O 1
ATOM 2281 N N . ILE A 1 306 ? 2.441 -19.447 27.630 1.00 95.44 306 ILE A N 1
ATOM 2282 C CA . ILE A 1 306 ? 1.264 -19.375 26.755 1.00 95.44 306 ILE A CA 1
ATOM 2283 C C . ILE A 1 306 ? 0.095 -20.175 27.353 1.00 95.44 306 ILE A C 1
ATOM 2285 O O . ILE A 1 306 ? 0.081 -21.410 27.333 1.00 95.44 306 ILE A O 1
ATOM 2289 N N . ASP A 1 307 ? -0.897 -19.446 27.856 1.00 94.62 307 ASP A N 1
ATOM 2290 C CA . ASP A 1 307 ? -2.137 -19.975 28.412 1.00 94.62 307 ASP A CA 1
ATOM 2291 C C . ASP A 1 307 ? -3.150 -20.448 27.362 1.00 94.62 307 ASP A C 1
ATOM 2293 O O . ASP A 1 307 ? -3.221 -19.951 26.239 1.00 94.62 307 ASP A O 1
ATOM 2297 N N . ALA A 1 308 ? -4.072 -21.314 27.794 1.00 94.19 308 ALA A N 1
ATOM 2298 C CA . ALA A 1 308 ? -5.229 -21.729 26.993 1.00 94.19 308 ALA A CA 1
ATOM 2299 C C . ALA A 1 308 ? -6.197 -20.575 26.653 1.00 94.19 308 ALA A C 1
ATOM 2301 O O . ALA A 1 308 ? -7.038 -20.724 25.768 1.00 94.19 308 ALA A O 1
ATOM 2302 N N . ALA A 1 309 ? -6.104 -19.427 27.340 1.00 93.12 309 ALA A N 1
ATOM 2303 C CA . ALA A 1 309 ? -6.865 -18.227 26.984 1.00 93.12 309 ALA A CA 1
ATOM 2304 C C . ALA A 1 309 ? -6.552 -17.762 25.548 1.00 93.12 309 ALA A C 1
ATOM 2306 O O . ALA A 1 309 ? -7.433 -17.244 24.865 1.00 93.12 309 ALA A O 1
ATOM 2307 N N . TRP A 1 310 ? -5.334 -18.028 25.063 1.00 95.69 310 TRP A N 1
ATOM 2308 C CA . TRP A 1 310 ? -4.860 -17.639 23.737 1.00 95.69 310 TRP A CA 1
ATOM 2309 C C . TRP A 1 310 ? -5.315 -18.559 22.596 1.00 95.69 310 TRP A C 1
ATOM 2311 O O . TRP A 1 310 ? -5.132 -18.192 21.436 1.00 95.69 310 TRP A O 1
ATOM 2321 N N . ASP A 1 311 ? -5.894 -19.735 22.876 1.00 90.06 311 ASP A N 1
ATOM 2322 C CA . ASP A 1 311 ? -6.208 -20.766 21.864 1.00 90.06 311 ASP A CA 1
ATOM 2323 C C . ASP A 1 311 ? -7.229 -20.307 20.804 1.00 90.06 311 ASP A C 1
ATOM 2325 O O . ASP A 1 311 ? -7.278 -20.867 19.708 1.00 90.06 311 ASP A O 1
ATOM 2329 N N . GLY A 1 312 ? -8.064 -19.315 21.132 1.00 82.81 312 GLY A N 1
ATOM 2330 C CA . GLY A 1 312 ? -9.078 -18.751 20.234 1.00 82.81 312 GLY A CA 1
ATOM 2331 C C . GLY A 1 312 ? -8.731 -17.381 19.650 1.00 82.81 312 GLY A C 1
ATOM 2332 O O . GLY A 1 312 ? -9.501 -16.877 18.837 1.00 82.81 312 GLY A O 1
ATOM 2333 N N . ALA A 1 313 ? -7.615 -16.776 20.065 1.00 93.12 313 ALA A N 1
ATOM 2334 C CA . ALA A 1 313 ? -7.205 -15.467 19.574 1.00 93.12 313 ALA A CA 1
ATOM 2335 C C . ALA A 1 313 ? -6.673 -15.572 18.138 1.00 93.12 313 ALA A C 1
ATOM 2337 O O . ALA A 1 313 ? -5.980 -16.533 17.792 1.00 93.12 313 ALA A O 1
ATOM 2338 N N . THR A 1 314 ? -6.968 -14.566 17.312 1.00 92.44 314 THR A N 1
ATOM 2339 C CA . THR A 1 314 ? -6.383 -14.474 15.970 1.00 92.44 314 THR A CA 1
ATOM 2340 C C . THR A 1 314 ? -4.877 -14.272 16.089 1.00 92.44 314 THR A C 1
ATOM 2342 O O . THR A 1 314 ? -4.418 -13.391 16.814 1.00 92.44 314 THR A O 1
ATOM 2345 N N . GLU A 1 315 ? -4.114 -15.099 15.378 1.00 92.31 315 GLU A N 1
ATOM 2346 C CA . GLU A 1 315 ? -2.661 -14.995 15.300 1.00 92.31 315 GLU A CA 1
ATOM 2347 C C . GLU A 1 315 ? -2.244 -14.256 14.034 1.00 92.31 315 GLU A C 1
ATOM 2349 O O . GLU A 1 315 ? -2.652 -14.609 12.926 1.00 92.31 315 GLU A O 1
ATOM 2354 N N . TYR A 1 316 ? -1.403 -13.243 14.215 1.00 89.38 316 TYR A N 1
ATOM 2355 C CA . TYR A 1 316 ? -0.820 -12.453 13.144 1.00 89.38 316 TYR A CA 1
ATOM 2356 C C . TYR A 1 316 ? 0.665 -12.767 13.036 1.00 89.38 316 TYR A C 1
ATOM 2358 O O . TYR A 1 316 ? 1.400 -12.713 14.020 1.00 89.38 316 TYR A O 1
ATOM 2366 N N . THR A 1 317 ? 1.120 -13.079 11.827 1.00 85.19 317 THR A N 1
ATOM 2367 C CA . THR A 1 317 ? 2.538 -13.306 11.537 1.00 85.19 317 THR A CA 1
ATOM 2368 C C . THR A 1 317 ? 3.213 -12.009 11.096 1.00 85.19 317 THR A C 1
ATOM 2370 O O . THR A 1 317 ? 2.672 -11.265 10.278 1.00 85.19 317 THR A O 1
ATOM 2373 N N . MET A 1 318 ? 4.417 -11.763 11.608 1.00 80.25 318 MET A N 1
ATOM 2374 C CA . MET A 1 318 ? 5.293 -10.646 11.258 1.00 80.25 318 MET A CA 1
ATOM 2375 C C . MET A 1 318 ? 6.531 -11.190 10.542 1.00 80.25 318 MET A C 1
ATOM 2377 O O . MET A 1 318 ? 7.510 -11.568 11.176 1.00 80.25 318 MET A O 1
ATOM 2381 N N . ASN A 1 319 ? 6.469 -11.299 9.214 1.00 61.66 319 ASN A N 1
ATOM 2382 C CA . ASN A 1 319 ? 7.563 -11.886 8.427 1.00 61.66 319 ASN A CA 1
ATOM 2383 C C . ASN A 1 319 ? 7.889 -11.163 7.110 1.00 61.66 319 ASN A C 1
ATOM 2385 O O . ASN A 1 319 ? 8.803 -11.594 6.412 1.00 61.66 319 ASN A O 1
ATOM 2389 N N . ASN A 1 320 ? 7.165 -10.090 6.760 1.00 60.12 320 ASN A N 1
ATOM 2390 C CA . ASN A 1 320 ? 7.225 -9.497 5.415 1.00 60.12 320 ASN A CA 1
ATOM 2391 C C . ASN A 1 320 ? 7.419 -7.964 5.375 1.00 60.12 320 ASN A C 1
ATOM 2393 O O . ASN A 1 320 ? 7.596 -7.423 4.288 1.00 60.12 320 ASN A O 1
ATOM 2397 N N . ASN A 1 321 ? 7.405 -7.260 6.514 1.00 71.31 321 ASN A N 1
ATOM 2398 C CA . ASN A 1 321 ? 7.656 -5.810 6.583 1.00 71.31 321 ASN A CA 1
ATOM 2399 C C . ASN A 1 321 ? 9.006 -5.518 7.231 1.00 71.31 321 ASN A C 1
ATOM 2401 O O . ASN A 1 321 ? 9.078 -4.988 8.341 1.00 71.31 321 ASN A O 1
ATOM 2405 N N . LEU A 1 322 ? 10.077 -5.902 6.553 1.00 76.00 322 LEU A N 1
ATOM 2406 C CA . LEU A 1 322 ? 11.398 -5.464 6.962 1.00 76.00 322 LEU A CA 1
ATOM 2407 C C . LEU A 1 322 ? 11.527 -3.973 6.640 1.00 76.00 322 LEU A C 1
ATOM 2409 O O . LEU A 1 322 ? 11.506 -3.591 5.470 1.00 76.00 322 LEU A O 1
ATOM 2413 N N . VAL A 1 323 ? 11.632 -3.134 7.666 1.00 77.88 323 VAL A N 1
ATOM 2414 C CA . VAL A 1 323 ? 11.806 -1.685 7.482 1.00 77.88 323 VAL A CA 1
ATOM 2415 C C . VAL A 1 323 ? 13.267 -1.260 7.609 1.00 77.88 323 VAL A C 1
ATOM 2417 O O . VAL A 1 323 ? 13.627 -0.194 7.110 1.00 77.88 323 VAL A O 1
ATOM 2420 N N . ILE A 1 324 ? 14.102 -2.088 8.250 1.00 80.38 324 ILE A N 1
ATOM 2421 C CA . ILE A 1 324 ? 15.555 -1.918 8.413 1.00 80.38 324 ILE A CA 1
ATOM 2422 C C . ILE A 1 324 ? 16.223 -3.288 8.308 1.00 80.38 324 ILE A C 1
ATOM 2424 O O . ILE A 1 324 ? 15.663 -4.258 8.807 1.00 80.38 324 ILE A O 1
ATOM 2428 N N . GLY A 1 325 ? 17.394 -3.343 7.669 1.00 73.00 325 GLY A N 1
ATOM 2429 C CA . GLY A 1 325 ? 18.161 -4.565 7.406 1.00 73.00 325 GLY A CA 1
ATOM 2430 C C . GLY A 1 325 ? 18.116 -4.993 5.934 1.00 73.00 325 GLY A C 1
ATOM 2431 O O . GLY A 1 325 ? 17.328 -4.474 5.144 1.00 73.00 325 GLY A O 1
ATOM 2432 N N . THR A 1 326 ? 18.966 -5.946 5.545 1.00 60.31 326 THR A N 1
ATOM 2433 C CA . THR A 1 326 ? 18.997 -6.552 4.194 1.00 60.31 326 THR A CA 1
ATOM 2434 C C . THR A 1 326 ? 19.293 -8.048 4.308 1.00 60.31 326 THR A C 1
ATOM 2436 O O . THR A 1 326 ? 20.241 -8.400 5.004 1.00 60.31 326 THR A O 1
ATOM 2439 N N . GLY A 1 327 ? 18.563 -8.950 3.631 1.00 53.16 327 GLY A N 1
ATOM 2440 C CA . GLY A 1 327 ? 18.909 -10.380 3.695 1.00 53.16 327 GLY A CA 1
ATOM 2441 C C . GLY A 1 327 ? 17.854 -11.405 3.262 1.00 53.16 327 GLY A C 1
ATOM 2442 O O . GLY A 1 327 ? 16.692 -11.109 3.031 1.00 53.16 327 GLY A O 1
ATOM 2443 N N . VAL A 1 328 ? 18.288 -12.663 3.135 1.00 42.66 328 VAL A N 1
ATOM 2444 C CA . VAL A 1 328 ? 17.461 -13.852 2.816 1.00 42.66 328 VAL A CA 1
ATOM 2445 C C . VAL A 1 328 ? 17.238 -14.761 4.033 1.00 42.66 328 VAL A C 1
ATOM 2447 O O . VAL A 1 328 ? 16.579 -15.793 3.915 1.00 42.66 328 VAL A O 1
ATOM 2450 N N . LEU A 1 329 ? 17.791 -14.400 5.196 1.00 49.72 329 LEU A N 1
ATOM 2451 C CA . LEU A 1 329 ? 17.809 -15.247 6.392 1.00 49.72 329 LEU A CA 1
ATOM 2452 C C . LEU A 1 329 ? 16.708 -14.932 7.407 1.00 49.72 329 LEU A C 1
ATOM 2454 O O . LEU A 1 329 ? 16.549 -15.703 8.344 1.00 49.72 329 LEU A O 1
ATOM 2458 N N . PHE A 1 330 ? 15.869 -13.921 7.172 1.00 57.53 330 PHE A N 1
ATOM 2459 C CA . PHE A 1 330 ? 14.861 -13.472 8.138 1.00 57.53 330 PHE A CA 1
ATOM 2460 C C . PHE A 1 330 ? 13.976 -14.593 8.705 1.00 57.53 330 PHE A C 1
ATOM 2462 O O . PHE A 1 330 ? 13.805 -14.696 9.902 1.00 57.53 330 PHE A O 1
ATOM 2469 N N . GLN A 1 331 ? 13.488 -15.548 7.905 1.00 55.69 331 GLN A N 1
ATOM 2470 C CA . GLN A 1 331 ? 12.662 -16.634 8.474 1.00 55.69 331 GLN A CA 1
ATOM 2471 C C . GLN A 1 331 ? 13.435 -17.643 9.345 1.00 55.69 331 GLN A C 1
ATOM 2473 O O . GLN A 1 331 ? 12.826 -18.393 10.114 1.00 55.69 331 GLN A O 1
ATOM 2478 N N . SER A 1 332 ? 14.755 -17.745 9.174 1.00 63.81 332 SER A N 1
ATOM 2479 C CA . SER A 1 332 ? 15.611 -18.598 10.008 1.00 63.81 332 SER A CA 1
ATOM 2480 C C . SER A 1 332 ? 16.179 -17.886 11.229 1.00 63.81 332 SER A C 1
ATOM 2482 O O . SER A 1 332 ? 16.542 -18.592 12.169 1.00 63.81 332 SER A O 1
ATOM 2484 N N . ASP A 1 333 ? 16.230 -16.563 11.156 1.00 71.31 333 ASP A N 1
ATOM 2485 C CA . ASP A 1 333 ? 16.938 -15.643 12.033 1.00 71.31 333 ASP A CA 1
ATOM 2486 C C . ASP A 1 333 ? 15.914 -14.939 12.936 1.00 71.31 333 ASP A C 1
ATOM 2488 O O . ASP A 1 333 ? 15.486 -15.523 13.932 1.00 71.31 333 ASP A O 1
ATOM 2492 N N . LEU A 1 334 ? 15.349 -13.824 12.465 1.00 80.31 334 LEU A N 1
ATOM 2493 C CA . LEU A 1 334 ? 14.302 -13.063 13.138 1.00 80.31 334 LEU A CA 1
ATOM 2494 C C . LEU A 1 334 ? 12.885 -13.308 12.584 1.00 80.31 334 LEU A C 1
ATOM 2496 O O . LEU A 1 334 ? 12.531 -12.922 11.465 1.00 80.31 334 LEU A O 1
ATOM 2500 N N . TRP A 1 335 ? 12.000 -13.864 13.409 1.00 85.31 335 TRP A N 1
ATOM 2501 C CA . TRP A 1 335 ? 10.589 -14.072 13.064 1.00 85.31 335 TRP A CA 1
ATOM 2502 C C . TRP A 1 335 ? 9.684 -13.814 14.262 1.00 85.31 335 TRP A C 1
ATOM 2504 O O . TRP A 1 335 ? 10.024 -14.194 15.374 1.00 85.31 335 TRP A O 1
ATOM 2514 N N . ALA A 1 336 ? 8.492 -13.250 14.052 1.00 90.56 336 ALA A N 1
ATOM 2515 C CA . ALA A 1 336 ? 7.540 -13.090 15.145 1.00 90.56 336 ALA A CA 1
ATOM 2516 C C . ALA A 1 336 ? 6.092 -13.416 14.769 1.00 90.56 336 ALA A C 1
ATOM 2518 O O . ALA A 1 336 ? 5.647 -13.264 13.628 1.00 90.56 336 ALA A O 1
ATOM 2519 N N . THR A 1 337 ? 5.328 -13.822 15.778 1.00 93.06 337 THR A N 1
ATOM 2520 C CA . THR A 1 337 ? 3.861 -13.831 15.758 1.00 93.06 337 THR A CA 1
ATOM 2521 C C . THR A 1 337 ? 3.324 -13.099 16.959 1.00 93.06 337 THR A C 1
ATOM 2523 O O . THR A 1 337 ? 3.941 -13.129 18.024 1.00 93.06 337 THR A O 1
ATOM 2526 N N . TRP A 1 338 ? 2.141 -12.518 16.816 1.00 96.00 338 TRP A N 1
ATOM 2527 C CA . TRP A 1 338 ? 1.442 -11.925 17.939 1.00 96.00 338 TRP A CA 1
ATOM 2528 C C . TRP A 1 338 ? -0.052 -12.246 17.939 1.00 96.00 338 TRP A C 1
ATOM 2530 O O . TRP A 1 338 ? -0.655 -12.546 16.905 1.00 96.00 338 TRP A O 1
ATOM 2540 N N . ARG A 1 339 ? -0.638 -12.200 19.133 1.00 97.31 339 ARG A N 1
ATOM 2541 C CA . ARG A 1 339 ? -2.071 -12.336 19.408 1.00 97.31 339 ARG A CA 1
ATOM 2542 C C . ARG A 1 339 ? -2.481 -11.235 20.372 1.00 97.31 339 ARG A C 1
ATOM 2544 O O . ARG A 1 339 ? -1.671 -10.799 21.191 1.00 97.31 339 ARG A O 1
ATOM 2551 N N . ALA A 1 340 ? -3.744 -10.834 20.315 1.00 97.69 340 ALA A N 1
ATOM 2552 C CA . ALA A 1 340 ? -4.316 -9.925 21.295 1.00 97.69 340 ALA A CA 1
ATOM 2553 C C . ALA A 1 340 ? -5.697 -10.392 21.761 1.00 97.69 340 ALA A C 1
ATOM 2555 O O . ALA A 1 340 ? -6.456 -11.008 21.009 1.00 97.69 340 ALA A O 1
ATOM 2556 N N . LEU A 1 341 ? -5.995 -10.095 23.020 1.00 97.94 341 LEU A N 1
ATOM 2557 C CA . LEU A 1 341 ? -7.276 -10.339 23.677 1.00 97.94 341 LEU A CA 1
ATOM 2558 C C . LEU A 1 341 ? -7.656 -9.103 24.485 1.00 97.94 341 LEU A C 1
ATOM 2560 O O . LEU A 1 341 ? -6.780 -8.344 24.888 1.00 97.94 341 LEU A O 1
ATOM 2564 N N . TYR A 1 342 ? -8.936 -8.934 24.793 1.00 98.06 342 TYR A N 1
ATOM 2565 C CA . TYR A 1 342 ? -9.375 -7.930 25.763 1.00 98.06 342 TYR A CA 1
ATOM 2566 C C . TYR A 1 342 ? -10.432 -8.495 26.712 1.00 98.06 342 TYR A C 1
ATOM 2568 O O . TYR A 1 342 ? -11.137 -9.447 26.375 1.00 98.06 342 TYR A O 1
ATOM 2576 N N . ASP A 1 343 ? -10.550 -7.920 27.902 1.00 95.62 343 ASP A N 1
ATOM 2577 C CA . ASP A 1 343 ? -11.707 -8.108 28.776 1.00 95.62 343 ASP A CA 1
ATOM 2578 C C . ASP A 1 343 ? -12.369 -6.758 29.097 1.00 95.62 343 ASP A C 1
ATOM 2580 O O . ASP A 1 343 ? -12.207 -5.793 28.354 1.00 95.62 343 ASP A O 1
ATOM 2584 N N . ASP A 1 344 ? -13.197 -6.688 30.140 1.00 93.69 344 ASP A N 1
ATOM 2585 C CA . ASP A 1 344 ? -13.891 -5.441 30.489 1.00 93.69 344 ASP A CA 1
ATOM 2586 C C . ASP A 1 344 ? -12.941 -4.352 31.028 1.00 93.69 344 ASP A C 1
ATOM 2588 O O . ASP A 1 344 ? -13.332 -3.187 31.067 1.00 93.69 344 ASP A O 1
ATOM 2592 N N . ASP A 1 345 ? -11.717 -4.714 31.430 1.00 93.12 345 ASP A N 1
ATOM 2593 C CA . ASP A 1 345 ? -10.783 -3.825 32.124 1.00 93.12 345 ASP A CA 1
ATOM 2594 C C . ASP A 1 345 ? -9.437 -3.675 31.384 1.00 93.12 345 ASP A C 1
ATOM 2596 O O . ASP A 1 345 ? -8.799 -2.627 31.478 1.00 93.12 345 ASP A O 1
ATOM 2600 N N . ASN A 1 346 ? -8.974 -4.698 30.656 1.00 97.94 346 ASN A N 1
ATOM 2601 C CA . ASN A 1 346 ? -7.606 -4.762 30.137 1.00 97.94 346 ASN A CA 1
ATOM 2602 C C . ASN A 1 346 ? -7.515 -5.250 28.688 1.00 97.94 346 ASN A C 1
ATOM 2604 O O . ASN A 1 346 ? -8.302 -6.073 28.220 1.00 97.94 346 ASN A O 1
ATOM 2608 N N . LEU A 1 347 ? -6.457 -4.788 28.026 1.00 98.19 347 LEU A N 1
ATOM 2609 C CA . LEU A 1 347 ? -5.925 -5.305 26.776 1.00 98.19 347 LEU A CA 1
ATOM 2610 C C . LEU A 1 347 ? -4.730 -6.216 27.072 1.00 98.19 347 LEU A C 1
ATOM 2612 O O . LEU A 1 347 ? -3.883 -5.893 27.908 1.00 98.19 347 LEU A O 1
ATOM 2616 N N . TYR A 1 348 ? -4.651 -7.338 26.370 1.00 98.62 348 TYR A N 1
ATOM 2617 C CA . TYR A 1 348 ? -3.604 -8.338 26.516 1.00 98.62 348 TYR A CA 1
ATOM 2618 C C . TYR A 1 348 ? -2.907 -8.566 25.183 1.00 98.62 348 TYR A C 1
ATOM 2620 O O . TYR A 1 348 ? -3.577 -8.737 24.163 1.00 98.62 348 TYR A O 1
ATOM 2628 N N . PHE A 1 349 ? -1.583 -8.686 25.210 1.00 98.38 349 PHE A N 1
ATOM 2629 C CA . PHE A 1 349 ? -0.781 -9.075 24.053 1.00 98.38 349 PHE A CA 1
ATOM 2630 C C . PHE A 1 349 ? 0.073 -10.292 24.378 1.00 98.38 349 PHE A C 1
ATOM 2632 O O . PHE A 1 349 ? 0.653 -10.373 25.458 1.00 98.38 349 PHE A O 1
ATOM 2639 N N . LEU A 1 350 ? 0.176 -11.203 23.417 1.00 98.38 350 LEU A N 1
ATOM 2640 C CA . LEU A 1 350 ? 1.148 -12.287 23.400 1.00 98.38 350 LEU A CA 1
ATOM 2641 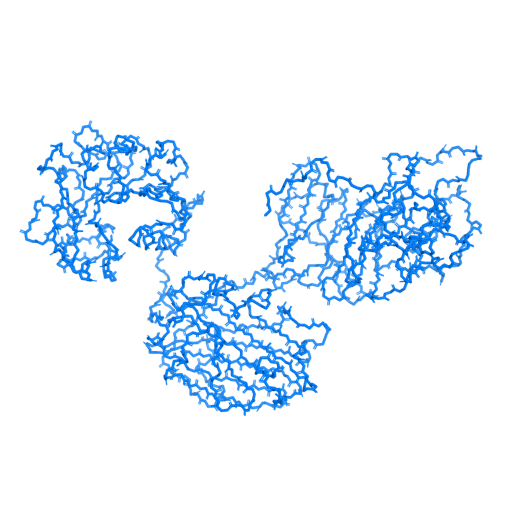C C . LEU A 1 350 ? 1.992 -12.128 22.146 1.00 98.38 350 LEU A C 1
ATOM 2643 O O . LEU A 1 350 ? 1.440 -12.075 21.050 1.00 98.38 350 LEU A O 1
ATOM 2647 N N . VAL A 1 351 ? 3.309 -12.103 22.297 1.00 97.94 351 VAL A N 1
ATOM 2648 C CA . VAL A 1 351 ? 4.266 -11.990 21.196 1.00 97.94 351 VAL A CA 1
ATOM 2649 C C . VAL A 1 351 ? 5.266 -13.124 21.341 1.00 97.94 351 VAL A C 1
ATOM 2651 O O . VAL A 1 351 ? 5.881 -13.291 22.389 1.00 97.94 351 VAL A O 1
ATOM 2654 N N . THR A 1 352 ? 5.395 -13.948 20.310 1.00 95.88 352 THR A N 1
ATOM 2655 C CA . THR A 1 352 ? 6.412 -15.000 20.236 1.00 95.88 352 THR A CA 1
ATOM 2656 C C . THR A 1 352 ? 7.423 -14.579 19.194 1.00 95.88 352 THR A C 1
ATOM 2658 O O . THR A 1 352 ? 7.050 -14.432 18.031 1.00 95.88 352 THR A O 1
ATOM 2661 N N . VAL A 1 353 ? 8.665 -14.388 19.619 1.00 94.00 353 VAL A N 1
ATOM 2662 C CA . VAL A 1 353 ? 9.792 -14.004 18.776 1.00 94.00 353 VAL A CA 1
ATOM 2663 C C . VAL A 1 353 ? 10.753 -15.179 18.693 1.00 94.00 353 VAL A C 1
ATOM 2665 O O . VAL A 1 353 ? 11.057 -15.830 19.692 1.00 94.00 353 VAL A O 1
ATOM 2668 N N . ARG A 1 354 ? 11.197 -15.459 17.478 1.00 90.81 354 ARG A N 1
ATOM 2669 C CA . ARG A 1 354 ? 12.334 -16.302 17.170 1.00 90.81 354 ARG A CA 1
ATOM 2670 C C . ARG A 1 354 ? 13.482 -15.383 16.789 1.00 90.81 354 ARG A C 1
ATOM 2672 O O . ARG A 1 354 ? 13.268 -14.494 15.972 1.00 90.81 354 ARG A O 1
ATOM 2679 N N . ASP A 1 355 ? 14.618 -15.628 17.407 1.00 86.69 355 ASP A N 1
ATOM 2680 C CA . ASP A 1 355 ? 15.813 -14.799 17.365 1.00 86.69 355 ASP A CA 1
ATOM 2681 C C . ASP A 1 355 ? 16.947 -15.680 17.911 1.00 86.69 355 ASP A C 1
ATOM 2683 O O . ASP A 1 355 ? 16.795 -16.340 18.953 1.00 86.69 355 ASP A O 1
ATOM 2687 N N . ASP A 1 356 ? 18.017 -15.829 17.134 1.00 83.31 356 ASP A N 1
ATOM 2688 C CA . ASP A 1 356 ? 19.052 -16.815 17.420 1.00 83.31 356 ASP A CA 1
ATOM 2689 C C . ASP A 1 356 ? 20.148 -16.303 18.373 1.00 83.31 356 ASP A C 1
ATOM 2691 O O . ASP A 1 356 ? 20.811 -17.130 19.028 1.00 83.31 356 ASP A O 1
ATOM 2695 N N . THR A 1 357 ? 20.265 -14.980 18.540 1.00 87.44 357 THR A N 1
ATOM 2696 C CA . THR A 1 357 ? 21.321 -14.324 19.311 1.00 87.44 357 THR A CA 1
ATOM 2697 C C . THR A 1 357 ? 20.781 -13.135 20.105 1.00 87.44 357 THR A C 1
ATOM 2699 O O . THR A 1 357 ? 20.813 -12.000 19.679 1.00 87.44 357 THR A O 1
ATOM 2702 N N . LEU A 1 358 ? 20.423 -13.393 21.367 1.00 89.94 358 LEU A N 1
ATOM 2703 C CA . LEU A 1 358 ? 19.851 -12.354 22.230 1.00 89.94 358 LEU A CA 1
ATOM 2704 C C . LEU A 1 358 ? 20.907 -11.432 22.877 1.00 89.94 358 LEU A C 1
ATOM 2706 O O . LEU A 1 358 ? 21.667 -11.875 23.758 1.00 89.94 358 LEU A O 1
ATOM 2710 N N . ILE A 1 359 ? 20.889 -10.146 22.538 1.00 86.12 359 ILE A N 1
ATOM 2711 C CA . ILE A 1 359 ? 21.760 -9.061 22.988 1.00 86.12 359 ILE A CA 1
ATOM 2712 C C . ILE A 1 359 ? 20.996 -7.976 23.779 1.00 86.12 359 ILE A C 1
ATOM 2714 O O . ILE A 1 359 ? 19.801 -7.725 23.649 1.00 86.12 359 ILE A O 1
ATOM 2718 N N . GLN A 1 360 ? 21.711 -7.371 24.732 1.00 85.88 360 GLN A N 1
ATOM 2719 C CA . GLN A 1 360 ? 21.256 -6.232 25.535 1.00 85.88 360 GLN A CA 1
ATOM 2720 C C . GLN A 1 360 ? 22.491 -5.464 26.018 1.00 85.88 360 GLN A C 1
ATOM 2722 O O . GLN A 1 360 ? 22.955 -5.650 27.155 1.00 85.88 360 GLN A O 1
ATOM 2727 N N . ASP A 1 361 ? 23.070 -4.622 25.173 1.00 79.38 361 ASP A N 1
ATOM 2728 C CA . ASP A 1 361 ? 24.332 -3.947 25.490 1.00 79.38 361 ASP A CA 1
ATOM 2729 C C . ASP A 1 361 ? 24.416 -2.481 25.034 1.00 79.38 361 ASP A C 1
ATOM 2731 O O . ASP A 1 361 ? 25.266 -1.727 25.540 1.00 79.38 361 ASP A O 1
ATOM 2735 N N . GLY A 1 362 ? 23.476 -2.049 24.195 1.00 76.81 362 GLY A N 1
ATOM 2736 C CA . GLY A 1 362 ? 23.389 -0.718 23.638 1.00 76.81 362 GLY A CA 1
ATOM 2737 C C . GLY A 1 362 ? 22.901 0.340 24.640 1.00 76.81 362 GLY A C 1
ATOM 2738 O O . GLY A 1 362 ? 22.092 0.088 25.544 1.00 76.81 362 GLY A O 1
ATOM 2739 N N . PRO A 1 363 ? 23.370 1.599 24.516 1.00 79.75 363 PRO A N 1
ATOM 2740 C CA . PRO A 1 363 ? 22.793 2.729 25.246 1.00 79.75 363 PRO A CA 1
ATOM 2741 C C . PRO A 1 363 ? 21.431 3.163 24.677 1.00 79.75 363 PRO A C 1
ATOM 2743 O O . PRO A 1 363 ? 20.676 3.855 25.366 1.00 79.75 363 PRO A O 1
ATOM 2746 N N . ASN A 1 364 ? 21.146 2.790 23.430 1.00 89.88 364 ASN A N 1
ATOM 2747 C CA . ASN A 1 364 ? 19.896 3.045 22.736 1.00 89.88 364 ASN A CA 1
ATOM 2748 C C . ASN A 1 364 ? 19.060 1.770 22.787 1.00 89.88 364 ASN A C 1
ATOM 2750 O O . ASN A 1 364 ? 19.384 0.786 22.142 1.00 89.88 364 ASN A O 1
ATOM 2754 N N . TRP A 1 365 ? 17.964 1.799 23.530 1.00 91.25 365 TRP A N 1
ATOM 2755 C CA . TRP A 1 365 ? 17.128 0.616 23.731 1.00 91.25 365 TRP A CA 1
ATOM 2756 C C . TRP A 1 365 ? 16.471 0.083 22.451 1.00 91.25 365 TRP A C 1
ATOM 2758 O O . TRP A 1 365 ? 16.074 -1.072 22.422 1.00 91.25 365 TRP A O 1
ATOM 2768 N N . TYR A 1 366 ? 16.307 0.931 21.433 1.00 89.62 366 TYR A N 1
ATOM 2769 C CA . TYR A 1 366 ? 15.716 0.572 20.140 1.00 89.62 366 TYR A CA 1
ATOM 2770 C C . TYR A 1 366 ? 16.733 -0.050 19.176 1.00 89.62 366 TYR A C 1
ATOM 2772 O O . TYR A 1 366 ? 16.352 -0.386 18.056 1.00 89.62 366 TYR A O 1
ATOM 2780 N N . ASP A 1 367 ? 18.008 -0.104 19.571 1.00 90.50 367 ASP A N 1
ATOM 2781 C CA . ASP A 1 367 ? 19.069 -0.767 18.817 1.00 90.50 367 ASP A CA 1
ATOM 2782 C C . ASP A 1 367 ? 19.321 -2.200 19.324 1.00 90.50 367 ASP A C 1
ATOM 2784 O O . ASP A 1 367 ? 19.994 -2.916 18.611 1.00 90.50 367 ASP A O 1
ATOM 2788 N N . ASP A 1 368 ? 18.789 -2.599 20.492 1.00 91.31 368 ASP A N 1
ATOM 2789 C CA . ASP A 1 368 ? 18.888 -3.963 21.059 1.00 91.31 368 ASP A CA 1
ATOM 2790 C C . ASP A 1 368 ? 17.671 -4.835 20.650 1.00 91.31 368 ASP A C 1
ATOM 2792 O O . ASP A 1 368 ? 16.696 -4.308 20.102 1.00 91.31 368 ASP A O 1
ATOM 2796 N N . ASP A 1 369 ? 17.636 -6.115 21.050 1.00 93.12 369 ASP A N 1
ATOM 2797 C CA . ASP A 1 369 ? 16.442 -6.963 20.891 1.00 93.12 369 ASP A CA 1
ATOM 2798 C C . ASP A 1 369 ? 15.281 -6.463 21.740 1.00 93.12 369 ASP A C 1
ATOM 2800 O O . ASP A 1 369 ? 15.311 -6.412 22.984 1.00 93.12 369 ASP A O 1
ATOM 2804 N N . ILE A 1 370 ? 14.207 -6.087 21.059 1.00 95.88 370 ILE A N 1
ATOM 2805 C CA . ILE A 1 370 ? 13.055 -5.474 21.701 1.00 95.88 370 ILE A CA 1
ATOM 2806 C C . ILE A 1 370 ? 11.790 -5.683 20.888 1.00 95.88 370 ILE A C 1
ATOM 2808 O O . ILE A 1 370 ? 11.784 -5.630 19.660 1.00 95.88 370 ILE A O 1
ATOM 2812 N N . VAL A 1 371 ? 10.681 -5.814 21.610 1.00 97.50 371 VAL A N 1
ATOM 2813 C CA . VAL A 1 371 ? 9.346 -5.612 21.051 1.00 97.50 371 VAL A CA 1
ATOM 2814 C C . VAL A 1 371 ? 8.872 -4.206 21.398 1.00 97.50 371 VAL A C 1
ATOM 2816 O O . VAL A 1 371 ? 8.884 -3.813 22.566 1.00 97.50 371 VAL A O 1
ATOM 2819 N N . GLU A 1 372 ? 8.423 -3.455 20.400 1.00 97.75 372 GLU A N 1
ATOM 2820 C CA . GLU A 1 372 ? 7.757 -2.163 20.566 1.00 97.75 372 GLU A CA 1
ATOM 2821 C C . GLU A 1 372 ? 6.256 -2.339 20.281 1.00 97.75 372 GLU A C 1
ATOM 2823 O O . GLU A 1 372 ? 5.891 -2.894 19.248 1.00 97.75 372 GLU A O 1
ATOM 2828 N N . ILE A 1 373 ? 5.375 -1.869 21.166 1.00 98.06 373 ILE A N 1
ATOM 2829 C CA . ILE A 1 373 ? 3.919 -1.855 20.952 1.00 98.06 373 ILE A CA 1
ATOM 2830 C C . ILE A 1 373 ? 3.438 -0.408 20.866 1.00 98.06 373 ILE A C 1
ATOM 2832 O O . ILE A 1 373 ? 3.677 0.384 21.784 1.00 98.06 373 ILE A O 1
ATOM 2836 N N . MET A 1 374 ? 2.732 -0.083 19.784 1.00 97.25 374 MET A N 1
ATOM 2837 C CA . MET A 1 374 ? 2.170 1.237 19.519 1.00 97.25 374 MET A CA 1
ATOM 2838 C C . MET A 1 374 ? 0.653 1.230 19.652 1.00 97.25 374 MET A C 1
ATOM 2840 O O . MET A 1 374 ? -0.015 0.346 19.116 1.00 97.25 374 MET A O 1
ATOM 2844 N N . ILE A 1 375 ? 0.110 2.229 20.346 1.00 98.06 375 ILE A N 1
ATOM 2845 C CA . ILE A 1 375 ? -1.329 2.362 20.606 1.00 98.06 375 ILE A CA 1
ATOM 2846 C C . ILE A 1 375 ? -1.728 3.827 20.419 1.00 98.06 375 ILE A C 1
ATOM 2848 O O . ILE A 1 375 ? -1.097 4.698 21.000 1.00 98.06 375 ILE A O 1
ATOM 2852 N N . ASP A 1 376 ? -2.773 4.086 19.641 1.00 93.25 376 ASP A N 1
ATOM 2853 C CA . ASP A 1 376 ? -3.482 5.371 19.520 1.00 93.25 376 ASP A CA 1
ATOM 2854 C C . ASP A 1 376 ? -4.926 5.115 19.947 1.00 93.25 376 ASP A C 1
ATOM 2856 O O . ASP A 1 376 ? -5.749 4.621 19.169 1.00 93.25 376 ASP A O 1
ATOM 2860 N N . GLY A 1 377 ? -5.183 5.301 21.240 1.00 81.06 377 GLY A N 1
ATOM 2861 C CA . GLY A 1 377 ? -6.370 4.758 21.892 1.00 81.06 377 GLY A CA 1
ATOM 2862 C C . GLY A 1 377 ? -7.680 5.455 21.539 1.00 81.06 377 GLY A C 1
ATOM 2863 O O . GLY A 1 377 ? -8.719 4.793 21.463 1.00 81.06 377 GLY A O 1
ATOM 2864 N N . ASP A 1 378 ? -7.636 6.761 21.262 1.00 83.38 378 ASP A N 1
ATOM 2865 C CA . ASP A 1 378 ? -8.796 7.533 20.796 1.00 83.38 378 ASP A CA 1
ATOM 2866 C C . ASP A 1 378 ? -8.937 7.549 19.267 1.00 83.38 378 ASP A C 1
ATOM 2868 O O . ASP A 1 378 ? -9.887 8.137 18.735 1.00 83.38 378 ASP A O 1
ATOM 2872 N N . HIS A 1 379 ? -8.017 6.873 18.570 1.00 79.12 379 HIS A N 1
ATOM 2873 C CA . HIS A 1 379 ? -7.977 6.753 17.118 1.00 79.12 379 HIS A CA 1
ATOM 2874 C C . HIS A 1 379 ? -7.836 8.103 16.404 1.00 79.12 379 HIS A C 1
ATOM 2876 O O . HIS A 1 379 ? -8.365 8.313 15.306 1.00 79.12 379 HIS A O 1
ATOM 2882 N N . SER A 1 380 ? -7.123 9.047 17.015 1.00 74.50 380 SER A N 1
ATOM 2883 C CA . SER A 1 380 ? -6.931 10.393 16.476 1.00 74.50 380 SER A CA 1
ATOM 2884 C C . SER A 1 380 ? -6.150 10.415 15.157 1.00 74.50 380 SER A C 1
ATOM 2886 O O . SER A 1 380 ? -6.301 11.361 14.369 1.00 74.50 380 SER A O 1
ATOM 2888 N N . ARG A 1 381 ? -5.318 9.394 14.893 1.00 73.88 381 ARG A N 1
ATOM 2889 C CA . ARG A 1 381 ? -4.417 9.287 13.731 1.00 73.88 381 ARG A CA 1
ATOM 2890 C C . ARG A 1 381 ? -3.551 10.535 13.557 1.00 73.88 381 ARG A C 1
ATOM 2892 O O . ARG A 1 381 ? -3.313 11.002 12.436 1.00 73.88 381 ARG A O 1
ATOM 2899 N N . GLY A 1 382 ? -3.096 11.104 14.671 1.00 63.75 382 GLY A N 1
ATOM 2900 C CA . GLY A 1 382 ? -2.303 12.324 14.693 1.00 63.75 382 GLY A CA 1
ATOM 2901 C C . GLY A 1 382 ? -1.025 12.233 13.851 1.00 63.75 382 GLY A C 1
ATOM 2902 O O . GLY A 1 382 ? -0.375 11.194 13.749 1.00 63.75 382 GLY A O 1
ATOM 2903 N N . SER A 1 383 ? -0.598 13.363 13.278 1.00 76.38 383 SER A N 1
ATOM 2904 C CA . SER A 1 383 ? 0.728 13.489 12.644 1.00 76.38 383 SER A CA 1
ATOM 2905 C C . SER A 1 383 ? 1.879 13.598 13.659 1.00 76.38 383 SER A C 1
ATOM 2907 O O . SER A 1 383 ? 3.012 13.887 13.281 1.00 76.38 383 SER A O 1
ATOM 2909 N N . SER A 1 384 ? 1.572 13.454 14.948 1.00 86.25 384 SER A N 1
ATOM 2910 C CA . SER A 1 384 ? 2.481 13.453 16.093 1.00 86.25 384 SER A CA 1
ATOM 2911 C C . SER A 1 384 ? 1.746 12.867 17.294 1.00 86.25 384 SER A C 1
ATOM 2913 O O . SER A 1 384 ? 0.536 13.061 17.380 1.00 86.25 384 SER A O 1
ATOM 2915 N N . TYR A 1 385 ? 2.481 12.268 18.228 1.00 94.81 385 TYR A N 1
ATOM 2916 C CA . TYR A 1 385 ? 1.940 11.830 19.515 1.00 94.81 385 TYR A CA 1
ATOM 2917 C C . TYR A 1 385 ? 1.430 13.027 20.327 1.00 94.81 385 TYR A C 1
ATOM 2919 O O . TYR A 1 385 ? 2.121 14.048 20.443 1.00 94.81 385 TYR A O 1
ATOM 2927 N N . ASP A 1 386 ? 0.244 12.900 20.903 1.00 86.81 386 ASP A N 1
ATOM 2928 C CA . ASP A 1 386 ? -0.431 13.960 21.648 1.00 86.81 386 ASP A CA 1
ATOM 2929 C C . ASP A 1 386 ? -0.036 14.018 23.140 1.00 86.81 386 ASP A C 1
ATOM 2931 O O . ASP A 1 386 ? -0.224 15.037 23.817 1.00 86.81 386 ASP A O 1
ATOM 2935 N N . GLY A 1 387 ? 0.599 12.950 23.633 1.00 89.38 387 GLY A N 1
ATOM 2936 C CA . GLY A 1 387 ? 1.066 12.799 25.009 1.00 89.38 387 GLY A CA 1
ATOM 2937 C C . GLY A 1 387 ? -0.026 12.434 26.019 1.00 89.38 387 GLY A C 1
ATOM 2938 O O . GLY A 1 387 ? 0.235 12.532 27.224 1.00 89.38 387 GLY A O 1
ATOM 2939 N N . VAL A 1 388 ? -1.211 12.035 25.552 1.00 86.88 388 VAL A N 1
ATOM 2940 C CA . VAL A 1 388 ? -2.372 11.643 26.358 1.00 86.88 388 VAL A CA 1
ATOM 2941 C C . VAL A 1 388 ? -2.693 10.163 26.164 1.00 86.88 388 VAL A C 1
ATOM 2943 O O . VAL A 1 388 ? -2.607 9.420 27.139 1.00 86.88 388 VAL A O 1
ATOM 2946 N N . ASN A 1 389 ? -3.033 9.751 24.942 1.00 88.12 389 ASN A N 1
ATOM 2947 C CA . ASN A 1 389 ? -3.527 8.405 24.614 1.00 88.12 389 ASN A CA 1
ATOM 2948 C C . ASN A 1 389 ? -2.780 7.755 23.427 1.00 88.12 389 ASN A C 1
ATOM 2950 O O . ASN A 1 389 ? -3.121 6.645 23.014 1.00 88.12 389 ASN A O 1
ATOM 2954 N N . ASP A 1 390 ? -1.706 8.404 22.966 1.00 95.31 390 ASP A N 1
ATOM 2955 C CA . ASP A 1 390 ? -0.726 7.845 22.038 1.00 95.31 390 ASP A CA 1
ATOM 2956 C C . ASP A 1 390 ? 0.484 7.249 22.779 1.00 95.31 390 ASP A C 1
ATOM 2958 O O . ASP A 1 390 ? 1.217 7.958 23.485 1.00 95.31 390 ASP A O 1
ATOM 2962 N N . PHE A 1 391 ? 0.764 5.963 22.578 1.00 98.38 391 PHE A N 1
ATOM 2963 C CA . PHE A 1 391 ? 1.806 5.217 23.279 1.00 98.38 391 PHE A CA 1
ATOM 2964 C C . PHE A 1 391 ? 2.772 4.513 22.329 1.00 98.38 391 PHE A C 1
ATOM 2966 O O . PHE A 1 391 ? 2.375 3.951 21.316 1.00 98.38 391 PHE A O 1
ATOM 2973 N N . GLU A 1 392 ? 4.045 4.511 22.713 1.00 98.06 392 GLU A N 1
ATOM 2974 C CA . GLU A 1 392 ? 5.096 3.626 22.211 1.00 98.06 392 GLU A CA 1
ATOM 2975 C C . GLU A 1 392 ? 5.728 2.976 23.446 1.00 98.06 392 GLU A C 1
ATOM 2977 O O . GLU A 1 392 ? 6.410 3.640 24.240 1.00 98.06 392 GLU A O 1
ATOM 2982 N N . LEU A 1 393 ? 5.434 1.691 23.644 1.00 98.44 393 LEU A N 1
ATOM 2983 C CA . LEU A 1 393 ? 5.863 0.900 24.794 1.00 98.44 393 LEU A CA 1
ATOM 2984 C C . LEU A 1 393 ? 6.908 -0.123 24.344 1.00 98.44 393 LE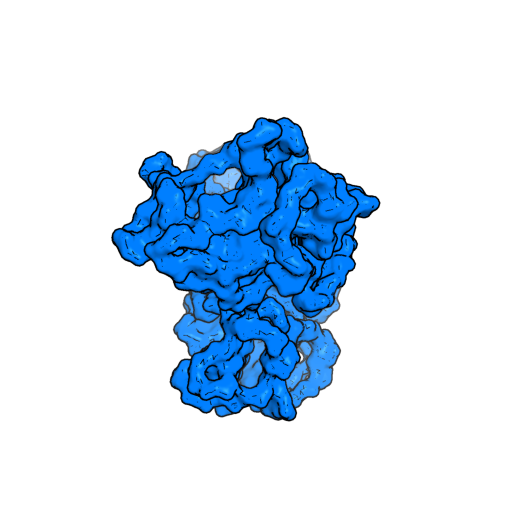U A C 1
ATOM 2986 O O . LEU A 1 393 ? 6.598 -1.026 23.573 1.00 98.44 393 LEU A O 1
ATOM 2990 N N . GLY A 1 394 ? 8.140 0.017 24.827 1.00 98.06 394 GLY A N 1
ATOM 2991 C CA . GLY A 1 394 ? 9.244 -0.894 24.533 1.00 98.06 394 GLY A CA 1
ATOM 2992 C C . GLY A 1 394 ? 9.446 -1.947 25.624 1.00 98.06 394 GLY A C 1
ATOM 2993 O O . GLY A 1 394 ? 9.490 -1.618 26.812 1.00 98.06 394 GLY A O 1
ATOM 2994 N N . PHE A 1 395 ? 9.633 -3.200 25.218 1.00 97.94 395 PHE A N 1
ATOM 2995 C CA . PHE A 1 395 ? 9.880 -4.360 26.080 1.00 97.94 395 PHE A CA 1
ATOM 2996 C C . PHE A 1 395 ? 11.205 -5.011 25.686 1.00 97.94 395 PHE A C 1
ATOM 2998 O O . PHE A 1 395 ? 11.236 -5.945 24.887 1.00 97.94 395 PHE A O 1
ATOM 3005 N N . ARG A 1 396 ? 12.316 -4.444 26.165 1.00 96.38 396 ARG A N 1
ATOM 3006 C CA . ARG A 1 396 ? 13.662 -4.878 25.771 1.00 96.38 396 ARG A CA 1
ATOM 3007 C C . ARG A 1 396 ? 14.031 -6.199 26.438 1.00 96.38 396 ARG A C 1
ATOM 3009 O O . ARG A 1 396 ? 13.750 -6.382 27.628 1.00 96.38 396 ARG A O 1
ATOM 3016 N N . TRP A 1 397 ? 14.717 -7.075 25.706 1.00 95.19 397 TRP A N 1
ATOM 3017 C CA . TRP A 1 397 ? 15.218 -8.335 26.234 1.00 95.19 397 TRP A CA 1
ATOM 3018 C C . TRP A 1 397 ? 15.975 -8.138 27.555 1.00 95.19 397 TRP A C 1
ATOM 3020 O O . TRP A 1 397 ? 16.855 -7.284 27.691 1.00 95.19 397 TRP A O 1
ATOM 3030 N N . ASN A 1 398 ? 15.584 -8.925 28.566 1.00 91.75 398 ASN A N 1
ATOM 3031 C CA . ASN A 1 398 ? 16.183 -8.940 29.905 1.00 91.75 398 ASN A CA 1
ATOM 3032 C C . ASN A 1 398 ? 16.222 -7.561 30.621 1.00 91.75 398 ASN A C 1
ATOM 3034 O O . ASN A 1 398 ? 16.960 -7.361 31.592 1.00 91.75 398 ASN A O 1
ATOM 3038 N N . ASP A 1 399 ? 15.390 -6.606 30.197 1.00 94.56 399 ASP A N 1
ATOM 3039 C CA . ASP A 1 399 ? 15.110 -5.372 30.928 1.00 94.56 399 ASP A CA 1
ATOM 3040 C C . ASP A 1 399 ? 13.838 -5.553 31.772 1.00 94.56 399 ASP A C 1
ATOM 3042 O O . ASP A 1 399 ? 12.806 -5.954 31.243 1.00 94.56 399 ASP A O 1
ATOM 3046 N N . PRO A 1 400 ? 13.857 -5.284 33.090 1.00 94.19 400 PRO A N 1
ATOM 3047 C CA . PRO A 1 400 ? 12.666 -5.419 33.926 1.00 94.19 400 PRO A CA 1
ATOM 3048 C C . PRO A 1 400 ? 11.690 -4.235 33.801 1.00 94.19 400 PRO A C 1
ATOM 3050 O O . PRO A 1 400 ? 10.702 -4.194 34.536 1.00 94.19 400 PRO A O 1
ATOM 3053 N N . SER A 1 401 ? 11.984 -3.233 32.967 1.00 95.31 401 SER A N 1
ATOM 3054 C CA . SER A 1 401 ? 11.180 -2.018 32.830 1.00 95.31 401 SER A CA 1
ATOM 3055 C C . SER A 1 401 ? 10.479 -1.917 31.478 1.00 95.31 401 SER A C 1
ATOM 3057 O O . SER A 1 401 ? 11.025 -2.302 30.450 1.00 95.31 401 SER A O 1
ATOM 3059 N N . ILE A 1 402 ? 9.270 -1.345 31.492 1.00 98.12 402 ILE A N 1
ATOM 3060 C CA . ILE A 1 402 ? 8.594 -0.893 30.274 1.00 98.12 402 ILE A CA 1
ATOM 3061 C C . ILE A 1 402 ? 9.228 0.438 29.876 1.00 98.12 402 ILE A C 1
ATOM 3063 O O . ILE A 1 402 ? 9.206 1.410 30.642 1.00 98.12 402 ILE A O 1
ATOM 3067 N N . ILE A 1 403 ? 9.812 0.471 28.687 1.00 97.56 403 ILE A N 1
ATOM 3068 C CA . ILE A 1 403 ? 10.509 1.633 28.154 1.00 97.56 403 ILE A CA 1
ATOM 3069 C C . ILE A 1 403 ? 9.490 2.539 27.470 1.00 97.56 403 ILE A C 1
ATOM 3071 O O . ILE A 1 403 ? 8.662 2.097 26.683 1.00 97.56 403 ILE A O 1
ATOM 3075 N N . ARG A 1 404 ? 9.547 3.833 27.784 1.00 97.25 404 ARG A N 1
ATOM 3076 C CA . ARG A 1 404 ? 8.706 4.851 27.154 1.00 97.25 404 ARG A CA 1
ATOM 3077 C C . ARG A 1 404 ? 9.397 5.384 25.902 1.00 97.25 404 ARG A C 1
ATOM 3079 O O . ARG A 1 404 ? 10.502 5.923 26.014 1.00 97.25 404 ARG A O 1
ATOM 3086 N N . GLY A 1 405 ? 8.705 5.337 24.769 1.00 96.50 405 GLY A N 1
ATOM 3087 C CA . GLY A 1 405 ? 9.099 6.039 23.552 1.00 96.50 405 GLY A CA 1
ATOM 3088 C C . GLY A 1 405 ? 9.299 7.541 23.765 1.00 96.50 405 GLY A C 1
ATOM 3089 O O . GLY A 1 405 ? 8.686 8.160 24.640 1.00 96.50 405 GLY A O 1
ATOM 3090 N N . ALA A 1 406 ? 10.164 8.171 22.970 1.00 94.88 406 ALA A N 1
ATOM 3091 C CA . ALA A 1 406 ? 10.513 9.581 23.176 1.00 94.88 406 ALA A CA 1
ATOM 3092 C C . ALA A 1 406 ? 9.306 10.526 23.008 1.00 94.88 406 ALA A C 1
ATOM 3094 O O . ALA A 1 406 ? 9.213 11.536 23.712 1.00 94.88 406 ALA A O 1
ATOM 3095 N N . ASN A 1 407 ? 8.390 10.176 22.101 1.00 96.00 407 ASN A N 1
ATOM 3096 C CA . ASN A 1 407 ? 7.187 10.948 21.784 1.00 96.00 407 ASN A CA 1
ATOM 3097 C C . ASN A 1 407 ? 5.940 10.451 22.542 1.00 96.00 407 ASN A C 1
ATOM 3099 O O . ASN A 1 407 ? 4.993 11.212 22.707 1.00 96.00 407 ASN A O 1
ATOM 3103 N N . SER A 1 408 ? 5.978 9.218 23.057 1.00 96.38 408 SER A N 1
ATOM 3104 C CA . SER A 1 408 ? 4.886 8.536 23.765 1.00 96.38 408 SER A CA 1
ATOM 3105 C C . SER A 1 408 ? 4.326 9.325 24.950 1.00 96.38 408 SER A C 1
ATOM 3107 O O . SER A 1 408 ? 5.073 9.987 25.680 1.00 96.38 408 SER A O 1
ATOM 3109 N N . ALA A 1 409 ? 3.044 9.143 25.261 1.00 96.75 409 ALA A N 1
ATOM 3110 C CA . ALA A 1 409 ? 2.473 9.416 26.578 1.00 96.75 409 ALA A CA 1
ATOM 3111 C C . ALA A 1 409 ? 3.220 8.637 27.695 1.00 96.75 409 ALA A C 1
ATOM 3113 O O . ALA A 1 409 ? 4.012 7.728 27.406 1.00 96.75 409 ALA A O 1
ATOM 3114 N N . PRO A 1 410 ? 3.079 9.017 28.983 1.00 97.94 410 PRO A N 1
ATOM 3115 C CA . PRO A 1 410 ? 3.661 8.259 30.093 1.00 97.94 410 PRO A CA 1
ATOM 3116 C C . PRO A 1 410 ? 3.183 6.803 30.108 1.00 97.94 410 PRO A C 1
ATOM 3118 O O . PRO A 1 410 ? 2.022 6.549 29.820 1.00 97.94 410 PRO A O 1
ATOM 3121 N N . VAL A 1 411 ? 4.052 5.863 30.501 1.00 98.12 411 VAL A N 1
ATOM 3122 C CA . VAL A 1 411 ? 3.676 4.442 30.624 1.00 98.12 411 VAL A CA 1
ATOM 3123 C C . VAL A 1 411 ? 2.444 4.306 31.533 1.00 98.12 411 VAL A C 1
ATOM 3125 O O . VAL A 1 411 ? 2.494 4.838 32.653 1.00 98.12 411 VAL A O 1
ATOM 3128 N N . PRO A 1 412 ? 1.383 3.601 31.092 1.00 97.88 412 PRO A N 1
ATOM 3129 C CA . PRO A 1 412 ? 0.205 3.339 31.912 1.00 97.88 412 PRO A CA 1
ATOM 3130 C C . PRO A 1 412 ? 0.605 2.711 33.262 1.00 97.88 412 PRO A C 1
ATOM 3132 O O . PRO A 1 412 ? 1.292 1.684 33.274 1.00 97.88 412 PRO A O 1
ATOM 3135 N N . PRO A 1 413 ? 0.266 3.321 34.416 1.00 97.56 413 PRO A N 1
ATOM 3136 C CA . PRO A 1 413 ? 0.659 2.818 35.732 1.00 97.56 413 PRO A CA 1
ATOM 3137 C C . PRO A 1 413 ? 0.253 1.370 36.028 1.00 97.56 413 PRO A C 1
ATOM 3139 O O . PRO A 1 413 ? 0.918 0.721 36.841 1.00 97.56 413 PRO A O 1
ATOM 3142 N N . GLY A 1 414 ? -0.831 0.881 35.426 1.00 97.56 414 GLY A N 1
ATOM 3143 C CA . GLY A 1 414 ? -1.291 -0.495 35.582 1.00 97.56 414 GLY A CA 1
ATOM 3144 C C . GLY A 1 414 ? -0.694 -1.485 34.581 1.00 97.56 414 GLY A C 1
ATOM 3145 O O . GLY A 1 414 ? -0.950 -2.682 34.727 1.00 97.56 414 GLY A O 1
ATOM 3146 N N . ALA A 1 415 ? 0.111 -1.030 33.613 1.00 98.25 415 ALA A N 1
ATOM 3147 C CA . ALA A 1 415 ? 0.728 -1.912 32.629 1.00 98.25 415 ALA A CA 1
ATOM 3148 C C . ALA A 1 415 ? 1.712 -2.900 33.274 1.00 98.25 415 ALA A C 1
ATOM 3150 O O . ALA A 1 415 ? 2.487 -2.562 34.174 1.00 98.25 415 ALA A O 1
ATOM 3151 N N . GLN A 1 416 ? 1.682 -4.142 32.797 1.00 98.44 416 GLN A N 1
ATOM 3152 C CA . GLN A 1 416 ? 2.509 -5.247 33.284 1.00 98.44 416 GLN A CA 1
ATOM 3153 C C . GLN A 1 416 ? 3.026 -6.059 32.105 1.00 98.44 416 GLN A C 1
ATOM 3155 O O . GLN A 1 416 ? 2.371 -6.131 31.069 1.00 98.44 416 GLN A O 1
ATOM 3160 N N . PHE A 1 417 ? 4.177 -6.703 32.274 1.00 98.62 417 PHE A N 1
ATOM 3161 C CA . PHE A 1 417 ? 4.679 -7.647 31.286 1.00 98.62 417 PHE A CA 1
ATOM 3162 C C . PHE A 1 417 ? 5.499 -8.768 31.927 1.00 98.62 417 PHE A C 1
ATOM 3164 O O . PHE A 1 417 ? 6.000 -8.630 33.047 1.00 98.62 417 PHE A O 1
ATOM 3171 N N . SER A 1 418 ? 5.645 -9.862 31.187 1.00 98.19 418 SER A N 1
ATOM 3172 C CA . SER A 1 418 ? 6.613 -10.924 31.443 1.00 98.19 418 SER A CA 1
ATOM 3173 C C . SER A 1 418 ? 7.264 -11.313 30.125 1.00 98.19 418 SER A C 1
ATOM 3175 O O . SER A 1 418 ? 6.570 -11.505 29.131 1.00 98.19 418 SER A O 1
ATOM 3177 N N . MET A 1 419 ? 8.590 -11.431 30.121 1.00 97.75 419 MET A N 1
ATOM 3178 C CA . MET A 1 419 ? 9.357 -11.877 28.965 1.00 97.75 419 MET A CA 1
ATOM 3179 C C . MET A 1 419 ? 10.248 -13.050 29.367 1.00 97.75 419 MET A C 1
ATOM 3181 O O . MET A 1 419 ? 11.007 -12.962 30.337 1.00 97.75 419 MET A O 1
ATOM 3185 N N . VAL A 1 420 ? 10.136 -14.163 28.646 1.00 96.38 420 VAL A N 1
ATOM 3186 C CA . VAL A 1 420 ? 10.815 -15.423 28.965 1.00 96.38 420 VAL A CA 1
ATOM 3187 C C . VAL A 1 420 ? 11.472 -15.984 27.713 1.00 96.38 420 VAL A C 1
ATOM 3189 O O . VAL A 1 420 ? 10.819 -16.172 26.693 1.00 96.38 420 VAL A O 1
ATOM 3192 N N . GLY A 1 421 ? 12.766 -16.291 27.806 1.00 94.94 421 GLY A N 1
ATOM 3193 C CA . GLY A 1 421 ? 13.512 -16.912 26.711 1.00 94.94 421 GLY A CA 1
ATOM 3194 C C . GLY A 1 421 ? 12.995 -18.306 26.363 1.00 94.94 421 GLY A C 1
ATOM 3195 O O . GLY A 1 421 ? 12.736 -19.130 27.248 1.00 94.94 421 GLY A O 1
ATOM 3196 N N . THR A 1 422 ? 12.894 -18.579 25.070 1.00 89.62 422 THR A N 1
ATOM 3197 C CA . THR A 1 422 ? 12.685 -19.911 24.506 1.00 89.62 422 THR A CA 1
ATOM 3198 C C . THR A 1 422 ? 14.035 -20.512 24.098 1.00 89.62 422 THR A C 1
ATOM 3200 O O . THR A 1 422 ? 15.099 -19.962 24.372 1.00 89.62 422 THR A O 1
ATOM 3203 N N . GLY A 1 423 ? 14.031 -21.714 23.515 1.00 86.06 423 GLY A N 1
ATOM 3204 C CA . GLY A 1 423 ? 15.270 -22.328 23.022 1.00 86.06 423 GLY A CA 1
ATOM 3205 C C . GLY A 1 423 ? 15.848 -21.654 21.771 1.00 86.06 423 GLY A C 1
ATOM 3206 O O . GLY A 1 423 ? 16.955 -22.009 21.375 1.00 86.06 423 GLY A O 1
ATOM 3207 N N . ASP A 1 424 ? 15.080 -20.762 21.151 1.00 87.69 424 ASP A N 1
ATOM 3208 C CA . ASP A 1 424 ? 15.279 -20.176 19.826 1.00 87.69 424 ASP A CA 1
ATOM 3209 C C . ASP A 1 424 ? 14.748 -18.730 19.735 1.00 87.69 424 ASP A C 1
ATOM 3211 O O . ASP A 1 424 ? 14.394 -18.296 18.648 1.00 87.69 424 ASP A O 1
ATOM 3215 N N . GLY A 1 425 ? 14.623 -18.022 20.863 1.00 93.69 425 GLY A N 1
ATOM 3216 C CA . GLY A 1 425 ? 14.071 -16.666 20.932 1.00 93.69 425 GLY A CA 1
ATOM 3217 C C . GLY A 1 425 ? 13.437 -16.369 22.291 1.00 93.69 425 GLY A C 1
ATOM 3218 O O . GLY A 1 425 ? 13.999 -16.720 23.334 1.00 93.69 425 GLY A O 1
ATOM 3219 N N . TYR A 1 426 ? 12.257 -15.744 22.311 1.00 96.19 426 TYR A N 1
ATOM 3220 C CA . TYR A 1 426 ? 11.544 -15.377 23.538 1.00 96.19 426 TYR A CA 1
ATOM 3221 C C . TYR A 1 426 ? 10.027 -15.212 23.352 1.00 96.19 426 TYR A C 1
ATOM 3223 O O . TYR A 1 426 ? 9.509 -14.988 22.261 1.00 96.19 426 TYR A O 1
ATOM 3231 N N . VAL A 1 427 ? 9.293 -15.324 24.459 1.00 97.69 427 VAL A N 1
ATOM 3232 C CA . VAL A 1 427 ? 7.859 -15.028 24.554 1.00 97.69 427 VAL A CA 1
ATOM 3233 C C . VAL A 1 427 ? 7.666 -13.814 25.448 1.00 97.69 427 VAL A C 1
ATOM 3235 O O . VAL A 1 427 ? 8.231 -13.758 26.540 1.00 97.69 427 VAL A O 1
ATOM 3238 N N . LEU A 1 428 ? 6.847 -12.871 24.996 1.00 98.56 428 LEU A N 1
ATOM 3239 C CA . LEU A 1 428 ? 6.411 -11.689 25.727 1.00 98.56 428 LEU A CA 1
ATOM 3240 C C . LEU A 1 428 ? 4.895 -11.743 25.935 1.00 98.56 428 LEU A C 1
ATOM 3242 O O . LEU A 1 428 ? 4.140 -11.883 24.976 1.00 98.56 428 LEU A O 1
ATOM 3246 N N . GLU A 1 429 ? 4.456 -11.563 27.176 1.00 98.62 429 GLU A N 1
ATOM 3247 C CA . GLU A 1 429 ? 3.063 -11.282 27.523 1.00 98.62 429 GLU A CA 1
ATOM 3248 C C . GLU A 1 429 ? 2.955 -9.889 28.133 1.00 98.62 429 GLU A C 1
ATOM 3250 O O . GLU A 1 429 ? 3.755 -9.531 28.999 1.00 98.62 429 GLU A O 1
ATOM 3255 N N . VAL A 1 430 ? 1.964 -9.113 27.699 1.00 98.75 430 VAL A N 1
ATOM 3256 C CA . VAL A 1 430 ? 1.721 -7.737 28.150 1.00 98.75 430 VAL A CA 1
ATOM 3257 C C . VAL A 1 430 ? 0.261 -7.576 28.548 1.00 98.75 430 VAL A C 1
ATOM 3259 O O . VAL A 1 430 ? -0.631 -8.096 27.882 1.00 98.75 430 VAL A O 1
ATOM 3262 N N . LEU A 1 431 ? 0.026 -6.815 29.612 1.00 98.44 431 LEU A N 1
ATOM 3263 C CA . LEU A 1 431 ? -1.276 -6.304 30.026 1.00 98.44 431 LEU A CA 1
ATOM 3264 C C . LEU A 1 431 ? -1.221 -4.778 30.033 1.00 98.44 431 LEU A C 1
ATOM 3266 O O . LEU A 1 431 ? -0.294 -4.204 30.608 1.00 98.44 431 LEU A O 1
ATOM 3270 N N . VAL A 1 432 ? -2.233 -4.132 29.455 1.00 98.56 432 VAL A N 1
ATOM 3271 C CA . VAL A 1 432 ? -2.434 -2.679 29.508 1.00 98.56 432 VAL A CA 1
ATOM 3272 C C . VAL A 1 432 ? -3.886 -2.380 29.914 1.00 98.56 432 VAL A C 1
ATOM 3274 O O . VAL A 1 432 ? -4.793 -2.866 29.240 1.00 98.56 432 VAL A O 1
ATOM 3277 N N . PRO A 1 433 ? -4.150 -1.616 30.992 1.00 98.38 433 PRO A N 1
ATOM 3278 C CA . PRO A 1 433 ? -5.516 -1.234 31.361 1.00 98.38 433 PRO A CA 1
ATOM 3279 C C . PRO A 1 433 ? -6.159 -0.347 30.290 1.00 98.38 433 PRO A C 1
ATOM 3281 O O . PRO A 1 433 ? -5.541 0.618 29.843 1.00 98.38 433 PRO A O 1
ATOM 3284 N N . LEU A 1 434 ? -7.394 -0.662 29.892 1.00 91.94 434 LEU A N 1
ATOM 3285 C CA . LEU A 1 434 ? -8.100 0.007 28.791 1.00 91.94 434 LEU A CA 1
ATOM 3286 C C . LEU A 1 434 ? -8.423 1.477 29.101 1.00 91.94 434 LEU A C 1
ATOM 3288 O O . LEU A 1 434 ? -8.299 2.341 28.233 1.00 91.94 434 LEU A O 1
ATOM 3292 N N . ASP A 1 435 ? -8.788 1.780 30.348 1.00 87.50 435 ASP A N 1
ATOM 3293 C CA . ASP A 1 435 ? -9.125 3.134 30.795 1.00 87.50 435 ASP A CA 1
ATOM 3294 C C . ASP A 1 435 ? -7.912 4.076 30.841 1.00 87.50 435 ASP A C 1
ATOM 3296 O O . ASP A 1 435 ? -8.060 5.284 30.659 1.00 87.50 435 ASP A O 1
ATOM 3300 N N . GLU A 1 436 ? -6.711 3.534 31.049 1.00 94.94 436 GLU A N 1
ATOM 3301 C CA . GLU A 1 436 ? -5.456 4.293 31.050 1.00 94.94 436 GLU A CA 1
ATOM 3302 C C . GLU A 1 436 ? -4.953 4.629 29.637 1.00 94.94 436 GLU A C 1
ATOM 3304 O O . GLU A 1 436 ? -4.092 5.498 29.500 1.00 94.94 436 GLU A O 1
ATOM 3309 N N . ILE A 1 437 ? -5.499 3.974 28.606 1.00 93.56 437 ILE A N 1
ATOM 3310 C CA . ILE A 1 437 ? -5.173 4.213 27.193 1.00 93.56 437 ILE A CA 1
ATOM 3311 C C . ILE A 1 437 ? -6.345 4.780 26.387 1.00 93.56 437 ILE A C 1
ATOM 3313 O O . ILE A 1 437 ? -6.241 4.864 25.177 1.00 93.56 437 ILE A O 1
ATOM 3317 N N . ASP A 1 438 ? -7.444 5.175 27.032 1.00 87.56 438 ASP A N 1
ATOM 3318 C CA . ASP A 1 438 ? -8.647 5.729 26.383 1.00 87.56 438 ASP A CA 1
ATOM 3319 C C . ASP A 1 438 ? -9.312 4.797 25.351 1.00 87.56 438 ASP A C 1
ATOM 3321 O O . ASP A 1 438 ? -9.934 5.239 24.390 1.00 87.56 438 ASP A O 1
ATOM 3325 N N . VAL A 1 439 ? -9.226 3.483 25.570 1.00 86.06 439 VAL A N 1
ATOM 3326 C CA . VAL A 1 439 ? -9.926 2.480 24.758 1.00 86.06 439 VAL A CA 1
ATOM 3327 C C . VAL A 1 439 ? -11.182 2.035 25.500 1.00 86.06 439 VAL A C 1
ATOM 3329 O O . VAL A 1 439 ? -11.134 1.656 26.669 1.00 86.06 439 VAL A O 1
ATOM 3332 N N . GLN A 1 440 ? -12.336 2.063 24.834 1.00 81.94 440 GLN A N 1
ATOM 3333 C CA . GLN A 1 440 ? -13.593 1.643 25.456 1.00 81.94 440 GLN A CA 1
ATOM 3334 C C . GLN A 1 440 ? -13.840 0.147 25.201 1.00 81.94 440 GLN A C 1
ATOM 3336 O O . GLN A 1 440 ? -13.790 -0.263 24.044 1.00 81.94 440 GLN A O 1
ATOM 3341 N N . PRO A 1 441 ? -14.178 -0.671 26.222 1.00 84.38 441 PRO A N 1
ATOM 3342 C CA . PRO A 1 441 ? -14.393 -2.121 26.097 1.00 84.38 441 PRO A CA 1
ATOM 3343 C C . PRO A 1 441 ? -15.748 -2.463 25.447 1.00 84.38 441 PRO A C 1
ATOM 3345 O O . PRO A 1 441 ? -16.546 -3.241 25.982 1.00 84.38 441 PRO A O 1
ATOM 3348 N N . VAL A 1 442 ? -16.049 -1.849 24.305 1.00 78.38 442 VAL A N 1
ATOM 3349 C CA . VAL A 1 442 ? -17.280 -2.056 23.539 1.00 78.38 442 VAL A CA 1
ATOM 3350 C C . VAL A 1 442 ? -16.966 -2.742 22.217 1.00 78.38 442 VAL A C 1
ATOM 3352 O O . VAL A 1 442 ? -15.911 -2.520 21.630 1.00 78.38 442 VAL A O 1
ATOM 3355 N N . ASP A 1 443 ? -17.890 -3.592 21.778 1.00 77.00 443 ASP A N 1
ATOM 3356 C CA . ASP A 1 443 ? -17.822 -4.246 20.472 1.00 77.00 443 ASP A CA 1
ATOM 3357 C C . ASP A 1 443 ? -17.699 -3.199 19.353 1.00 77.00 443 ASP A C 1
ATOM 3359 O O . ASP A 1 443 ? -18.278 -2.110 19.456 1.00 77.00 443 ASP A O 1
ATOM 3363 N N . ASP A 1 444 ? -16.922 -3.515 18.319 1.00 76.69 444 ASP A N 1
ATOM 3364 C CA . ASP A 1 444 ? -16.561 -2.635 17.199 1.00 76.69 444 ASP A CA 1
ATOM 3365 C C . ASP A 1 444 ? -15.740 -1.373 17.571 1.00 76.69 444 ASP A C 1
ATOM 3367 O O . ASP A 1 444 ? -15.479 -0.531 16.700 1.00 76.69 444 ASP A O 1
ATOM 3371 N N . TYR A 1 445 ? -15.275 -1.209 18.821 1.00 77.94 445 TYR A N 1
ATOM 3372 C CA . TYR A 1 445 ? -14.349 -0.115 19.145 1.00 77.94 445 TYR A CA 1
ATOM 3373 C C . TYR A 1 445 ? -13.037 -0.305 18.387 1.00 77.94 445 TYR A C 1
ATOM 3375 O O . TYR A 1 445 ? -12.408 -1.357 18.490 1.00 77.94 445 TYR A O 1
ATOM 3383 N N . THR A 1 446 ? -12.618 0.716 17.642 1.00 80.56 446 THR A N 1
ATOM 3384 C CA . THR A 1 446 ? -11.393 0.686 16.840 1.00 80.56 446 THR A CA 1
ATOM 3385 C C . THR A 1 446 ? -10.399 1.710 17.368 1.00 80.56 446 THR A C 1
ATOM 3387 O O . THR A 1 446 ? -10.778 2.847 17.632 1.00 80.56 446 THR A O 1
ATOM 3390 N N . PHE A 1 447 ? -9.142 1.298 17.504 1.00 84.75 447 PHE A N 1
ATOM 3391 C CA . PHE A 1 447 ? -8.017 2.127 17.932 1.00 84.75 447 PHE A CA 1
ATOM 3392 C C . PHE A 1 447 ? -6.835 1.941 16.975 1.00 84.75 447 PHE A C 1
ATOM 3394 O O . PHE A 1 447 ? -6.761 0.943 16.252 1.00 84.75 447 PHE A O 1
ATOM 3401 N N . GLY A 1 448 ? -5.915 2.904 16.933 1.00 88.69 448 GLY A N 1
ATOM 3402 C CA . GLY A 1 448 ? -4.706 2.781 16.127 1.00 88.69 448 GLY A CA 1
ATOM 3403 C C . GLY A 1 448 ? -3.715 1.825 16.789 1.00 88.69 448 GLY A C 1
ATOM 3404 O O . GLY A 1 448 ? -3.504 1.885 17.998 1.00 88.69 448 GLY A O 1
ATOM 3405 N N . PHE A 1 449 ? -3.118 0.928 16.009 1.00 95.56 449 PHE A N 1
ATOM 3406 C CA . PHE A 1 449 ? -2.244 -0.121 16.530 1.00 95.56 449 PHE A CA 1
ATOM 3407 C C . PHE A 1 449 ? -1.121 -0.500 15.564 1.00 95.56 449 PHE A C 1
ATOM 3409 O O . PHE A 1 449 ? -1.349 -0.666 14.362 1.00 95.56 449 PHE A O 1
ATOM 3416 N N . ASP A 1 450 ? 0.082 -0.698 16.095 1.00 94.00 450 ASP A N 1
ATOM 3417 C CA . ASP A 1 450 ? 1.159 -1.419 15.414 1.00 94.00 450 ASP A CA 1
ATOM 3418 C C . ASP A 1 450 ? 2.049 -2.130 16.443 1.00 94.00 450 ASP A C 1
ATOM 3420 O O . ASP A 1 450 ? 2.022 -1.830 17.637 1.00 94.00 450 ASP A O 1
ATOM 3424 N N . ILE A 1 451 ? 2.837 -3.088 15.975 1.00 95.06 451 ILE A N 1
ATOM 3425 C CA . ILE A 1 451 ? 3.832 -3.787 16.783 1.00 95.06 451 ILE A CA 1
ATOM 3426 C C . ILE A 1 451 ? 5.102 -3.951 15.965 1.00 95.06 451 ILE A C 1
ATOM 3428 O O . ILE A 1 451 ? 5.047 -4.343 14.797 1.00 95.06 451 ILE A O 1
ATOM 3432 N N . HIS A 1 452 ? 6.247 -3.639 16.562 1.00 94.44 452 HIS A N 1
ATOM 3433 C CA . HIS A 1 452 ? 7.552 -3.788 15.937 1.00 94.44 452 HIS A CA 1
ATOM 3434 C C . HIS A 1 452 ? 8.441 -4.752 16.722 1.00 94.44 452 HIS A C 1
ATOM 3436 O O . HIS A 1 452 ? 8.293 -4.897 17.934 1.00 94.44 452 HIS A O 1
ATOM 3442 N N . VAL A 1 453 ? 9.376 -5.387 16.022 1.00 93.62 453 VAL A N 1
ATOM 3443 C CA . VAL A 1 453 ? 10.418 -6.237 16.608 1.00 93.62 453 VAL A CA 1
ATOM 3444 C C . VAL A 1 453 ? 11.756 -5.805 16.027 1.00 93.62 453 VAL A C 1
ATOM 3446 O O . VAL A 1 453 ? 11.896 -5.787 14.802 1.00 93.62 453 VAL A O 1
ATOM 3449 N N . ASN A 1 454 ? 12.695 -5.428 16.890 1.00 92.44 454 ASN A N 1
ATOM 3450 C CA . ASN A 1 454 ? 14.080 -5.143 16.517 1.00 92.44 454 ASN A CA 1
ATOM 3451 C C . ASN A 1 454 ? 14.982 -6.299 16.941 1.00 92.44 454 ASN A C 1
ATOM 3453 O O . ASN A 1 454 ? 14.609 -7.069 17.827 1.00 92.44 454 ASN A O 1
ATOM 3457 N N . ASP A 1 455 ? 16.144 -6.347 16.307 1.00 88.38 455 ASP A N 1
ATOM 3458 C CA . ASP A 1 455 ? 17.085 -7.461 16.336 1.00 88.38 455 ASP A CA 1
ATOM 3459 C C . ASP A 1 455 ? 18.513 -6.933 16.258 1.00 88.38 455 ASP A C 1
ATOM 3461 O O . ASP A 1 455 ? 18.792 -6.041 15.442 1.00 88.38 455 ASP A O 1
ATOM 3465 N N . ASP A 1 456 ? 19.370 -7.445 17.132 1.00 86.56 456 ASP A N 1
ATOM 3466 C CA . ASP A 1 456 ? 20.791 -7.122 17.243 1.00 86.56 456 ASP A CA 1
ATOM 3467 C C . ASP A 1 456 ? 21.598 -8.369 17.603 1.00 86.56 456 ASP A C 1
ATOM 3469 O O . ASP A 1 456 ? 21.544 -8.862 18.727 1.00 86.56 456 ASP A O 1
ATOM 3473 N N . ASP A 1 457 ? 22.436 -8.821 16.674 1.00 85.00 457 ASP A N 1
ATOM 3474 C CA . ASP A 1 457 ? 23.265 -10.012 16.862 1.00 85.00 457 ASP A CA 1
ATOM 3475 C C . ASP A 1 457 ? 24.685 -9.680 17.348 1.00 85.00 457 ASP A C 1
ATOM 3477 O O . ASP A 1 457 ? 25.429 -10.560 17.816 1.00 85.00 457 ASP A O 1
ATOM 3481 N N . ASP A 1 458 ? 25.130 -8.431 17.167 1.00 80.62 458 ASP A N 1
ATOM 3482 C CA . ASP A 1 458 ? 26.546 -8.062 17.253 1.00 80.62 458 ASP A CA 1
ATOM 3483 C C . ASP A 1 458 ? 26.896 -7.019 18.327 1.00 80.62 458 ASP A C 1
ATOM 3485 O O . ASP A 1 458 ? 28.091 -6.786 18.586 1.00 80.62 458 ASP A O 1
ATOM 3489 N N . GLY A 1 459 ? 25.886 -6.491 19.028 1.00 74.00 459 GLY A N 1
ATOM 3490 C CA . GLY A 1 459 ? 26.033 -5.453 20.054 1.00 74.00 459 GLY A CA 1
ATOM 3491 C C . GLY A 1 459 ? 26.230 -4.061 19.463 1.00 74.00 459 GLY A C 1
ATOM 3492 O O . GLY A 1 459 ? 26.937 -3.206 20.025 1.00 74.00 459 GLY A O 1
ATOM 3493 N N . GLY A 1 460 ? 25.734 -3.880 18.243 1.00 79.50 460 GLY A N 1
ATOM 3494 C CA . GLY A 1 460 ? 25.980 -2.743 17.381 1.00 79.50 460 GLY A CA 1
ATOM 3495 C C . GLY A 1 460 ? 24.789 -1.801 17.314 1.00 79.50 460 GLY A C 1
ATOM 3496 O O . GLY A 1 460 ? 24.322 -1.260 18.312 1.00 79.50 460 GLY A O 1
ATOM 3497 N N . ALA A 1 461 ? 24.394 -1.473 16.090 1.00 82.25 461 ALA A N 1
ATOM 3498 C CA . ALA A 1 461 ? 23.088 -0.886 15.830 1.00 82.25 461 ALA A CA 1
ATOM 3499 C C . ALA A 1 461 ? 22.221 -2.008 15.271 1.00 82.25 461 ALA A C 1
ATOM 3501 O O . ALA A 1 461 ? 22.772 -2.825 14.540 1.00 82.25 461 ALA A O 1
ATOM 3502 N N . ARG A 1 462 ? 20.907 -1.986 15.529 1.00 86.44 462 ARG A N 1
ATOM 3503 C CA . ARG A 1 462 ? 19.997 -3.051 15.083 1.00 86.44 462 ARG A CA 1
ATOM 3504 C C . ARG A 1 462 ? 20.273 -3.515 13.651 1.00 86.44 462 ARG A C 1
ATOM 3506 O O . ARG A 1 462 ? 20.317 -2.701 12.714 1.00 86.44 462 ARG A O 1
ATOM 3513 N N . ASP A 1 463 ? 20.400 -4.820 13.497 1.00 83.00 463 ASP A N 1
ATOM 3514 C CA . ASP A 1 463 ? 20.607 -5.497 12.227 1.00 83.00 463 ASP A CA 1
ATOM 3515 C C . ASP A 1 463 ? 19.313 -5.521 11.414 1.00 83.00 463 ASP A C 1
ATOM 3517 O O . ASP A 1 463 ? 19.319 -5.284 10.196 1.00 83.00 463 ASP A O 1
ATOM 3521 N N . ALA A 1 464 ? 18.181 -5.719 12.097 1.00 85.62 464 ALA A N 1
ATOM 3522 C CA . ALA A 1 464 ? 16.869 -5.763 11.478 1.00 85.62 464 ALA A CA 1
ATOM 3523 C C . ALA A 1 464 ? 15.765 -5.094 12.312 1.00 85.62 464 ALA A C 1
ATOM 3525 O O . ALA A 1 464 ? 15.837 -4.940 13.531 1.00 85.62 464 ALA A O 1
ATOM 3526 N N . LYS A 1 465 ? 14.703 -4.670 11.614 1.00 88.06 465 LYS A N 1
ATOM 3527 C CA . LYS A 1 465 ? 13.432 -4.262 12.226 1.00 88.06 465 LYS A CA 1
ATOM 3528 C C . LYS A 1 465 ? 12.248 -4.742 11.405 1.00 88.06 465 LYS A C 1
ATOM 3530 O O . LYS A 1 465 ? 12.131 -4.397 10.224 1.00 88.06 465 LYS A O 1
ATOM 3535 N N . PHE A 1 466 ? 11.331 -5.447 12.060 1.00 86.62 466 PHE A N 1
ATOM 3536 C CA . PHE A 1 466 ? 10.009 -5.768 11.541 1.00 86.62 466 PHE A CA 1
ATOM 3537 C C . PHE A 1 466 ? 8.938 -4.871 12.128 1.00 86.62 466 PHE A C 1
ATOM 3539 O O . PHE A 1 466 ? 8.984 -4.504 13.296 1.00 86.62 466 PHE A O 1
ATOM 3546 N N . THR A 1 467 ? 7.917 -4.607 11.326 1.00 87.25 467 THR A N 1
ATOM 3547 C CA . THR A 1 467 ? 6.648 -4.037 11.782 1.00 87.25 467 THR A CA 1
ATOM 3548 C C . THR A 1 467 ? 5.503 -4.978 11.417 1.00 87.25 467 THR A C 1
ATOM 3550 O O . THR A 1 467 ? 5.601 -5.773 10.474 1.00 87.25 467 THR A O 1
ATOM 3553 N N . TRP A 1 468 ? 4.381 -4.905 12.126 1.00 85.75 468 TRP A N 1
ATOM 3554 C CA . TRP A 1 468 ? 3.195 -5.648 11.722 1.00 85.75 468 TRP A CA 1
ATOM 3555 C C . TRP A 1 468 ? 2.426 -4.931 10.621 1.00 85.75 468 TRP A C 1
ATOM 3557 O O . TRP A 1 468 ? 1.794 -5.614 9.816 1.00 85.75 468 TRP A O 1
ATOM 3567 N N . PHE A 1 469 ? 2.498 -3.606 10.517 1.00 80.81 469 PHE A N 1
ATOM 3568 C CA . PHE A 1 469 ? 1.822 -2.886 9.442 1.00 80.81 469 PHE A CA 1
ATOM 3569 C C . PHE A 1 469 ? 2.677 -1.813 8.771 1.00 80.81 469 PHE A C 1
ATOM 3571 O O . PHE A 1 469 ? 2.766 -1.812 7.539 1.00 80.81 469 PHE A O 1
ATOM 3578 N N . GLY A 1 470 ? 3.329 -0.938 9.537 1.00 72.38 470 GLY A N 1
ATOM 3579 C CA . GLY A 1 470 ? 4.061 0.213 9.014 1.00 72.38 470 GLY A CA 1
ATOM 3580 C C . GLY A 1 470 ? 5.151 -0.166 8.010 1.00 72.38 470 GLY A C 1
ATOM 3581 O O . GLY A 1 470 ? 6.088 -0.882 8.322 1.00 72.38 470 GLY A O 1
ATOM 3582 N N . VAL A 1 471 ? 5.093 0.332 6.779 1.00 69.69 471 VAL A N 1
ATOM 3583 C CA . VAL A 1 471 ? 6.075 -0.045 5.736 1.00 69.69 471 VAL A CA 1
ATOM 3584 C C . VAL A 1 471 ? 7.387 0.751 5.792 1.00 69.69 471 VAL A C 1
ATOM 3586 O O . VAL A 1 471 ? 8.217 0.668 4.889 1.00 69.69 471 VAL A O 1
ATOM 3589 N N . GLN A 1 472 ? 7.549 1.579 6.821 1.00 76.94 472 GLN A N 1
ATOM 3590 C CA . GLN A 1 472 ? 8.712 2.421 7.090 1.00 76.94 472 GLN A CA 1
ATOM 3591 C C . GLN A 1 472 ? 8.917 2.494 8.608 1.00 76.94 472 GLN A C 1
ATOM 3593 O O . GLN A 1 472 ? 7.962 2.353 9.368 1.00 76.94 472 GLN A O 1
ATOM 3598 N N . ASP A 1 473 ? 10.139 2.783 9.058 1.00 86.88 473 ASP A N 1
ATOM 3599 C CA . ASP A 1 473 ? 10.428 3.013 10.481 1.00 86.88 473 ASP A CA 1
ATOM 3600 C C . ASP A 1 473 ? 10.016 4.432 10.919 1.00 86.88 473 ASP A C 1
ATOM 3602 O O . ASP A 1 473 ? 10.841 5.326 11.132 1.00 86.88 473 ASP A O 1
ATOM 3606 N N . ASN A 1 474 ? 8.706 4.668 10.980 1.00 87.38 474 ASN A N 1
ATOM 3607 C CA . ASN A 1 474 ? 8.114 5.971 11.289 1.00 87.38 474 ASN A CA 1
ATOM 3608 C C . ASN A 1 474 ? 7.007 5.923 12.355 1.00 87.38 474 ASN A C 1
ATOM 3610 O O . ASN A 1 474 ? 6.587 6.986 12.814 1.00 87.38 474 ASN A O 1
ATOM 3614 N N . GLY A 1 475 ? 6.585 4.735 12.808 1.00 87.88 475 GLY A N 1
ATOM 3615 C CA . GLY A 1 475 ? 5.595 4.588 13.882 1.00 87.88 475 GLY A CA 1
ATOM 3616 C C . GLY A 1 475 ? 5.999 5.317 15.170 1.00 87.88 475 GLY A C 1
ATOM 3617 O O . GLY A 1 475 ? 5.174 5.973 15.798 1.00 87.88 475 GLY A O 1
ATOM 3618 N N . TRP A 1 476 ? 7.293 5.349 15.500 1.00 93.62 476 TRP A N 1
ATOM 3619 C CA . TRP A 1 476 ? 7.823 6.111 16.642 1.00 93.62 476 TRP A CA 1
ATOM 3620 C C . TRP A 1 476 ? 7.602 7.636 16.531 1.00 93.62 476 TRP A C 1
ATOM 3622 O O . TRP A 1 476 ? 7.704 8.364 17.519 1.00 93.62 476 TRP A O 1
ATOM 3632 N N . GLN A 1 477 ? 7.304 8.162 15.334 1.00 91.69 477 GLN A N 1
ATOM 3633 C CA . GLN A 1 477 ? 7.106 9.596 15.090 1.00 91.69 477 GLN A CA 1
ATOM 3634 C C . GLN A 1 477 ? 5.643 10.027 15.208 1.00 91.69 477 GLN A C 1
ATOM 3636 O O . GLN A 1 477 ? 5.383 11.121 15.717 1.00 91.69 477 GLN A O 1
ATOM 3641 N N . ALA A 1 478 ? 4.702 9.223 14.698 1.00 83.56 478 ALA A N 1
ATOM 3642 C CA . ALA A 1 478 ? 3.306 9.638 14.587 1.00 83.56 478 ALA A CA 1
ATOM 3643 C C . ALA A 1 478 ? 2.293 8.475 14.484 1.00 83.56 478 ALA A C 1
ATOM 3645 O O . ALA A 1 478 ? 2.492 7.578 13.658 1.00 83.56 478 ALA A O 1
ATOM 3646 N N . PRO A 1 479 ? 1.147 8.569 15.189 1.00 84.50 479 PRO A N 1
ATOM 3647 C CA . PRO A 1 479 ? 0.022 7.633 15.076 1.00 84.50 479 PRO A CA 1
ATOM 3648 C C . PRO A 1 479 ? -0.575 7.437 13.682 1.00 84.50 479 PRO A C 1
ATOM 3650 O O . PRO A 1 479 ? -1.126 6.383 13.365 1.00 84.50 479 PRO A O 1
ATOM 3653 N N . MET A 1 480 ? -0.449 8.427 12.793 1.00 75.75 480 MET A N 1
ATOM 3654 C CA . MET A 1 480 ? -0.948 8.315 11.418 1.00 75.75 480 MET A CA 1
ATOM 3655 C C . MET A 1 480 ? -0.343 7.145 10.621 1.00 75.75 480 MET A C 1
ATOM 3657 O O . MET A 1 480 ? -0.874 6.796 9.567 1.00 75.75 480 MET A O 1
ATOM 3661 N N . TYR A 1 481 ? 0.764 6.566 11.095 1.00 80.69 481 TYR A N 1
ATOM 3662 C CA . TYR A 1 481 ? 1.427 5.423 10.471 1.00 80.69 481 TYR A CA 1
ATOM 3663 C C . TYR A 1 481 ? 0.965 4.062 11.003 1.00 80.69 481 TYR A C 1
ATOM 3665 O O . TYR A 1 481 ? 1.322 3.045 10.413 1.00 80.69 481 TYR A O 1
ATOM 3673 N N . PHE A 1 482 ? 0.168 4.031 12.073 1.00 85.31 482 PHE A N 1
ATOM 3674 C CA . PHE A 1 482 ? -0.327 2.784 12.653 1.00 85.31 482 PHE A CA 1
ATOM 3675 C C . PHE A 1 482 ? -1.351 2.105 11.735 1.00 85.31 482 PHE A C 1
ATOM 3677 O O . PHE A 1 482 ? -1.907 2.712 10.814 1.00 85.31 482 PHE A O 1
ATOM 3684 N N . SER A 1 483 ? -1.634 0.834 11.988 1.00 85.88 483 SER A N 1
ATOM 3685 C CA . SER A 1 483 ? -2.834 0.179 11.471 1.00 85.88 483 SER A CA 1
ATOM 3686 C C . SER A 1 483 ? -4.023 0.413 12.401 1.00 85.88 483 SER A C 1
ATOM 3688 O O . SER A 1 483 ? -3.959 1.252 13.295 1.00 85.88 483 SER A O 1
ATOM 3690 N N . ASP A 1 484 ? -5.106 -0.327 12.181 1.00 85.38 484 ASP A N 1
ATOM 3691 C CA . ASP A 1 484 ? -6.220 -0.417 13.121 1.00 85.38 484 ASP A CA 1
ATOM 3692 C C . ASP A 1 484 ? -6.180 -1.724 13.919 1.00 85.38 484 ASP A C 1
ATOM 3694 O O . ASP A 1 484 ? -5.758 -2.768 13.416 1.00 85.38 484 ASP A O 1
ATOM 3698 N N . ALA A 1 485 ? -6.710 -1.685 15.134 1.00 92.00 485 ALA A N 1
ATOM 3699 C CA . ALA A 1 485 ? -7.172 -2.852 15.866 1.00 92.00 485 ALA A CA 1
ATOM 3700 C C . ALA A 1 485 ? -8.610 -2.613 16.347 1.00 92.00 485 ALA A C 1
ATOM 3702 O O . ALA A 1 485 ? -8.945 -1.518 16.791 1.00 92.00 485 ALA A O 1
ATOM 3703 N N . THR A 1 486 ? -9.461 -3.630 16.247 1.00 90.12 486 THR A N 1
ATOM 3704 C CA . THR A 1 486 ? -10.886 -3.570 16.579 1.00 90.12 486 THR A CA 1
ATOM 3705 C C . THR A 1 486 ? -11.225 -4.624 17.624 1.00 90.12 486 THR A C 1
ATOM 3707 O O . THR A 1 486 ? -10.862 -5.795 17.479 1.00 90.12 486 THR A O 1
ATOM 3710 N N . LEU A 1 487 ? -11.929 -4.203 18.673 1.00 89.94 487 LEU A N 1
ATOM 3711 C CA . LEU A 1 487 ? -12.459 -5.083 19.708 1.00 89.94 487 LEU A CA 1
ATOM 3712 C C . LEU A 1 487 ? -13.676 -5.855 19.178 1.00 89.94 487 LEU A C 1
ATOM 3714 O O . LEU A 1 487 ? -14.599 -5.247 18.644 1.00 89.94 487 LEU A O 1
ATOM 3718 N N . ASP A 1 488 ? -13.672 -7.178 19.342 1.00 90.75 488 ASP A N 1
ATOM 3719 C CA . ASP A 1 488 ? -14.738 -8.084 18.885 1.00 90.75 488 ASP A CA 1
ATOM 3720 C C . ASP A 1 488 ? -15.193 -8.997 20.034 1.00 90.75 488 ASP A C 1
ATOM 3722 O O . ASP A 1 488 ? -14.429 -9.845 20.517 1.00 90.75 488 ASP A O 1
ATOM 3726 N N . ASP A 1 489 ? -16.440 -8.845 20.483 1.00 87.44 489 ASP A N 1
ATOM 3727 C CA . ASP A 1 489 ? -17.027 -9.681 21.538 1.00 87.44 489 ASP A CA 1
ATOM 3728 C C . ASP A 1 489 ? -17.695 -10.970 21.021 1.00 87.44 489 ASP A C 1
ATOM 3730 O O . ASP A 1 489 ? -18.240 -11.765 21.802 1.00 87.44 489 ASP A O 1
ATOM 3734 N N . GLY A 1 490 ? -17.618 -11.212 19.710 1.00 78.56 490 GLY A N 1
ATOM 3735 C CA . GLY A 1 490 ? -18.233 -12.335 19.018 1.00 78.56 490 GLY A CA 1
ATOM 3736 C C . GLY A 1 490 ? -19.744 -12.185 18.833 1.00 78.56 490 GLY A C 1
ATOM 3737 O O . GLY A 1 490 ? -20.406 -13.147 18.407 1.00 78.56 490 GLY A O 1
ATOM 3738 N N . SER A 1 491 ? -20.327 -11.027 19.165 1.00 71.12 491 SER A N 1
ATOM 3739 C CA . SER A 1 491 ? -21.707 -10.724 18.821 1.00 71.12 491 SER A CA 1
ATOM 3740 C C . SER A 1 491 ? -21.857 -10.615 17.303 1.00 71.12 491 SER A C 1
ATOM 3742 O O . SER A 1 491 ? -20.934 -10.300 16.558 1.00 71.12 491 SER A O 1
ATOM 3744 N N . ALA A 1 492 ? -23.032 -10.992 16.791 1.00 45.38 492 ALA A N 1
ATOM 3745 C CA . ALA A 1 492 ? -23.269 -10.846 15.363 1.00 45.38 492 ALA A CA 1
ATOM 3746 C C . ALA A 1 492 ? -23.280 -9.344 15.046 1.00 45.38 492 ALA A C 1
ATOM 3748 O O . ALA A 1 492 ? -24.105 -8.647 15.652 1.00 45.38 492 ALA A O 1
ATOM 3749 N N . PRO A 1 493 ? -22.466 -8.869 14.083 1.00 47.00 493 PRO A N 1
ATOM 3750 C CA . PRO A 1 493 ? -22.423 -7.456 13.756 1.00 47.00 493 PRO A CA 1
ATOM 3751 C C . PRO A 1 493 ? -23.844 -6.975 13.449 1.00 47.00 493 PRO A C 1
ATOM 3753 O O . PRO A 1 493 ? -24.633 -7.727 12.843 1.00 47.00 493 PRO A O 1
ATOM 3756 N N . PRO A 1 494 ? -24.220 -5.757 13.877 1.00 40.41 494 PRO A N 1
ATOM 3757 C CA . PRO A 1 494 ? -25.540 -5.218 13.599 1.00 40.41 494 PRO A CA 1
ATOM 3758 C C . PRO A 1 494 ? -25.828 -5.364 12.103 1.00 40.41 494 PRO A C 1
ATOM 3760 O O . PRO A 1 494 ? -24.991 -5.046 11.260 1.00 40.41 494 PRO A O 1
ATOM 3763 N N . ALA A 1 495 ? -26.996 -5.934 11.776 1.00 35.34 495 ALA A N 1
ATOM 3764 C CA . ALA A 1 495 ? -27.312 -6.348 10.413 1.00 35.34 495 ALA A CA 1
ATOM 3765 C C . ALA A 1 495 ? -26.971 -5.224 9.418 1.00 35.34 495 ALA A C 1
ATOM 3767 O O . ALA A 1 495 ? -27.480 -4.110 9.585 1.00 35.34 495 ALA A O 1
ATOM 3768 N N . PRO A 1 496 ? -26.149 -5.493 8.385 1.00 36.16 496 PRO A N 1
ATOM 3769 C CA . PRO A 1 496 ? -25.711 -4.455 7.472 1.00 36.16 496 PRO A CA 1
ATOM 3770 C C . PRO A 1 496 ? -26.937 -3.821 6.823 1.00 36.16 496 PRO A C 1
ATOM 3772 O O . PRO A 1 496 ? -27.732 -4.484 6.147 1.00 36.16 496 PRO A O 1
ATOM 3775 N N . VAL A 1 497 ? -27.105 -2.518 7.033 1.00 38.25 497 VAL A N 1
ATOM 3776 C CA . VAL A 1 497 ? -28.083 -1.736 6.285 1.00 38.25 497 VAL A CA 1
ATOM 3777 C C . VAL A 1 497 ? -27.566 -1.710 4.847 1.00 38.25 497 VAL A C 1
ATOM 3779 O O . VAL A 1 497 ? -26.527 -1.122 4.574 1.00 38.25 497 VAL A O 1
ATOM 3782 N N . ALA A 1 498 ? -28.230 -2.446 3.953 1.00 33.44 498 ALA A N 1
ATOM 3783 C CA . ALA A 1 498 ? -27.745 -2.782 2.613 1.00 33.44 498 ALA A CA 1
ATOM 3784 C C . A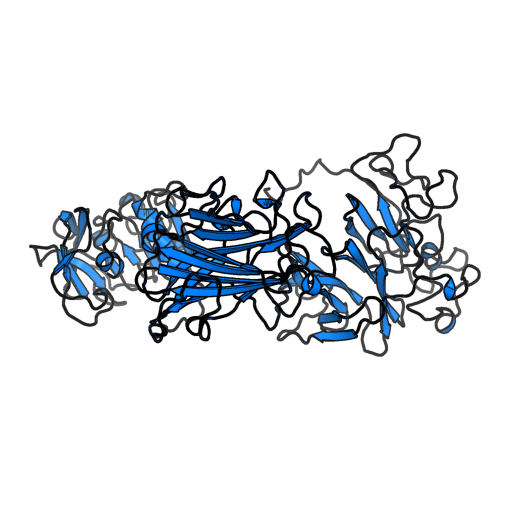LA A 1 498 ? -27.046 -1.611 1.886 1.00 33.44 498 ALA A C 1
ATOM 3786 O O . ALA A 1 498 ? -27.694 -0.661 1.441 1.00 33.44 498 ALA A O 1
ATOM 3787 N N . ALA A 1 499 ? -25.725 -1.718 1.727 1.00 36.44 499 ALA A N 1
ATOM 3788 C CA . ALA A 1 499 ? -24.908 -0.764 0.992 1.00 36.44 499 ALA A CA 1
ATOM 3789 C C . ALA A 1 499 ? -25.112 -0.955 -0.521 1.00 36.44 499 ALA A C 1
ATOM 3791 O O . ALA A 1 499 ? -24.633 -1.915 -1.125 1.00 36.44 499 ALA A O 1
ATOM 3792 N N . ALA A 1 500 ? -25.846 -0.038 -1.149 1.00 34.88 500 ALA A N 1
ATOM 3793 C CA . ALA A 1 500 ? -25.834 0.118 -2.599 1.00 34.88 500 ALA A CA 1
ATOM 3794 C C . ALA A 1 500 ? -24.574 0.899 -3.015 1.00 34.88 500 ALA A C 1
ATOM 3796 O O . ALA A 1 500 ? -24.232 1.883 -2.365 1.00 34.88 500 ALA A O 1
ATOM 3797 N N . CYS A 1 501 ? -23.912 0.472 -4.099 1.00 34.38 501 CYS A N 1
ATOM 3798 C CA . CYS A 1 501 ? -22.674 1.022 -4.678 1.00 34.38 501 CYS A CA 1
ATOM 3799 C C . CYS A 1 501 ? -22.704 2.529 -5.017 1.00 34.38 501 CYS A C 1
ATOM 3801 O O . CYS A 1 501 ? -22.680 2.921 -6.183 1.00 34.38 501 CYS A O 1
ATOM 3803 N N . TYR A 1 502 ? -22.662 3.379 -4.003 1.00 40.97 502 TYR A N 1
ATOM 3804 C CA . TYR A 1 502 ? -22.185 4.749 -4.094 1.00 40.97 502 TYR A CA 1
ATOM 3805 C C . TYR A 1 502 ? -21.132 4.903 -3.002 1.00 40.97 502 TYR A C 1
ATOM 3807 O O . TYR A 1 502 ? -21.409 4.594 -1.845 1.00 40.97 502 TYR A O 1
ATOM 3815 N N . THR A 1 503 ? -19.935 5.373 -3.354 1.00 52.03 503 THR A N 1
ATOM 3816 C CA . THR A 1 503 ? -18.962 5.877 -2.375 1.00 52.03 503 THR A CA 1
ATOM 3817 C C . THR A 1 503 ? -19.704 6.820 -1.427 1.00 52.03 503 THR A C 1
ATOM 3819 O O . THR A 1 503 ? -20.312 7.789 -1.895 1.00 52.03 503 THR A O 1
ATOM 3822 N N . GLN A 1 504 ? -19.758 6.488 -0.137 1.00 70.56 504 GLN A N 1
ATOM 3823 C CA . GLN A 1 504 ? -20.643 7.143 0.826 1.00 70.56 504 GLN A CA 1
ATOM 3824 C C . GLN A 1 504 ? -20.146 8.561 1.126 1.00 70.56 504 GLN A C 1
ATOM 3826 O O . GLN A 1 504 ? -19.370 8.776 2.048 1.00 70.56 504 GLN A O 1
ATOM 3831 N N . SER A 1 505 ? -20.525 9.532 0.286 1.00 84.94 505 SER A N 1
ATOM 3832 C CA . SER A 1 505 ? -19.978 10.890 0.330 1.00 84.94 505 SER A CA 1
ATOM 3833 C C . SER A 1 505 ? -20.941 11.898 0.951 1.00 84.94 505 SER A C 1
ATOM 3835 O O . SER A 1 505 ? -22.076 12.061 0.486 1.00 84.94 505 SER A O 1
ATOM 3837 N N . ILE A 1 506 ? -20.451 12.616 1.962 1.00 95.06 506 ILE A N 1
ATOM 3838 C CA . ILE A 1 506 ? -21.162 13.662 2.702 1.00 95.06 506 ILE A CA 1
ATOM 3839 C C . ILE A 1 506 ? -20.557 15.027 2.361 1.00 95.06 506 ILE A C 1
ATOM 3841 O O . ILE A 1 506 ? -19.337 15.181 2.297 1.00 95.06 506 ILE A O 1
ATOM 3845 N N . LEU A 1 507 ? -21.417 16.026 2.155 1.00 96.81 507 LEU A N 1
ATOM 3846 C CA . LEU A 1 507 ? -21.028 17.437 2.176 1.00 96.81 507 LEU A CA 1
ATOM 3847 C C . LEU A 1 507 ? -21.307 18.000 3.571 1.00 96.81 507 LEU A C 1
ATOM 3849 O O . LEU A 1 507 ? -22.465 18.047 3.982 1.00 96.81 507 LEU A O 1
ATOM 3853 N N . PHE A 1 508 ? -20.267 18.439 4.270 1.00 97.31 508 PHE A N 1
ATOM 3854 C CA . PHE A 1 508 ? -20.370 19.110 5.563 1.00 97.31 508 PHE A CA 1
ATOM 3855 C C . PHE A 1 508 ? -20.124 20.608 5.374 1.00 97.31 508 PHE A C 1
ATOM 3857 O O . PHE A 1 508 ? -19.077 21.000 4.866 1.00 97.31 508 PHE A O 1
ATOM 3864 N N . VAL A 1 509 ? -21.085 21.452 5.738 1.00 97.56 509 VAL A N 1
ATOM 3865 C CA . VAL A 1 509 ? -21.002 22.906 5.555 1.00 97.56 509 VAL A CA 1
ATOM 3866 C C . VAL A 1 509 ? -20.765 23.581 6.901 1.00 97.56 509 VAL A C 1
ATOM 3868 O O . VAL A 1 509 ? -21.564 23.404 7.823 1.00 97.56 509 VAL A O 1
ATOM 3871 N N . ALA A 1 510 ? -19.687 24.359 6.988 1.00 96.44 510 ALA A N 1
ATOM 3872 C CA . ALA A 1 510 ? -19.220 25.028 8.203 1.00 96.44 510 ALA A CA 1
ATOM 3873 C C . ALA A 1 510 ? -18.733 26.456 7.897 1.00 96.44 510 ALA A C 1
ATOM 3875 O O . ALA A 1 510 ? -18.534 26.813 6.735 1.00 96.44 510 ALA A O 1
ATOM 3876 N N . ALA A 1 511 ? -18.519 27.279 8.928 1.00 94.31 511 ALA A N 1
ATOM 3877 C CA . ALA A 1 511 ? -17.965 28.631 8.752 1.00 94.31 511 ALA A CA 1
ATOM 3878 C C . ALA A 1 511 ? -16.470 28.675 8.393 1.00 94.31 511 ALA A C 1
ATOM 3880 O O . ALA A 1 511 ? -15.977 29.713 7.957 1.00 94.31 511 ALA A O 1
ATOM 3881 N N . THR A 1 512 ? -15.732 27.585 8.602 1.00 90.94 512 THR A N 1
ATOM 3882 C CA . THR A 1 512 ? -14.304 27.478 8.271 1.00 90.94 512 THR A CA 1
ATOM 3883 C C . THR A 1 512 ? -13.997 26.131 7.614 1.00 90.94 512 THR A C 1
ATOM 3885 O O . THR A 1 512 ? -14.810 25.209 7.638 1.00 90.94 512 THR A O 1
ATOM 3888 N N . LEU A 1 513 ? -12.821 26.018 6.991 1.00 88.94 513 LEU A N 1
ATOM 3889 C CA . LEU A 1 513 ? -12.296 24.763 6.441 1.00 88.94 513 LEU A CA 1
ATOM 3890 C C . LEU A 1 513 ? -11.270 24.132 7.382 1.00 88.94 513 LEU A C 1
ATOM 3892 O O . LEU A 1 513 ? -10.689 24.801 8.241 1.00 88.94 513 LEU A O 1
ATOM 3896 N N . GLU A 1 514 ? -10.982 22.854 7.155 1.00 77.56 514 GLU A N 1
ATOM 3897 C CA . GLU A 1 514 ? -9.840 22.176 7.765 1.00 77.56 514 GLU A CA 1
ATOM 3898 C C . GLU A 1 514 ? -8.514 22.853 7.366 1.00 77.56 514 GLU A C 1
ATOM 3900 O O . GLU A 1 514 ? -8.368 23.296 6.221 1.00 77.56 514 GLU A O 1
ATOM 3905 N N . PRO A 1 515 ? -7.540 22.961 8.292 1.00 81.75 515 PRO A N 1
ATOM 3906 C CA . PRO A 1 515 ? -7.521 22.408 9.657 1.00 81.75 515 PRO A CA 1
ATOM 3907 C C . PRO A 1 515 ? -8.127 23.338 10.732 1.00 81.75 515 PRO A C 1
ATOM 3909 O O . PRO A 1 515 ? -7.946 23.111 11.920 1.00 81.75 515 PRO A O 1
ATOM 3912 N N . SER A 1 516 ? -8.804 24.423 10.348 1.00 90.12 516 SER A N 1
ATOM 3913 C CA . SER A 1 516 ? -9.292 25.474 11.263 1.00 90.12 516 SER A CA 1
ATOM 3914 C C . SER A 1 516 ? -10.772 25.331 11.634 1.00 90.12 516 SER A C 1
ATOM 3916 O O . SER A 1 516 ? -11.441 26.337 11.891 1.00 90.12 516 SER A O 1
ATOM 3918 N N . LEU A 1 517 ? -11.304 24.108 11.623 1.00 87.56 517 LEU A N 1
ATOM 3919 C CA . LEU A 1 517 ? -12.680 23.848 12.041 1.00 87.56 517 LEU A CA 1
ATOM 3920 C C . LEU A 1 517 ? -12.888 24.196 13.516 1.00 87.56 517 LEU A C 1
ATOM 3922 O O . LEU A 1 517 ? -11.981 24.059 14.338 1.00 87.56 517 LEU A O 1
ATOM 3926 N N . ALA A 1 518 ? -14.101 24.637 13.856 1.00 87.81 518 ALA A N 1
ATOM 3927 C CA . ALA A 1 518 ? -14.507 24.696 15.252 1.00 87.81 518 ALA A CA 1
ATOM 3928 C C . ALA A 1 518 ? -14.434 23.284 15.854 1.00 87.81 518 ALA A C 1
ATOM 3930 O O . ALA A 1 518 ? -14.727 22.309 15.163 1.00 87.81 518 ALA A O 1
ATOM 3931 N N . VAL A 1 519 ? -14.075 23.181 17.137 1.00 83.75 519 VAL A N 1
ATOM 3932 C CA . VAL A 1 519 ? -13.942 21.889 17.843 1.00 83.75 519 VAL A CA 1
ATOM 3933 C C . VAL A 1 519 ? -15.194 21.031 17.657 1.00 83.75 519 VAL A C 1
ATOM 3935 O O . VAL A 1 519 ? -15.100 19.832 17.415 1.00 83.75 519 VAL A O 1
ATOM 3938 N N . ASP A 1 520 ? -16.360 21.675 17.673 1.00 84.56 520 ASP A N 1
ATOM 3939 C CA . ASP A 1 520 ? -17.633 20.985 17.545 1.00 84.56 520 ASP A CA 1
ATOM 3940 C C . ASP A 1 520 ? -17.885 20.429 16.138 1.00 84.56 520 ASP A C 1
ATOM 3942 O O . ASP A 1 520 ? -18.379 19.315 15.978 1.00 84.56 520 ASP A O 1
ATOM 3946 N N . ASP A 1 521 ? -17.497 21.190 15.115 1.00 90.62 521 ASP A N 1
ATOM 3947 C CA . ASP A 1 521 ? -17.589 20.760 13.721 1.00 90.62 521 ASP A CA 1
ATOM 3948 C C . ASP A 1 521 ? -16.619 19.613 13.444 1.00 90.62 521 ASP A C 1
ATOM 3950 O O . ASP A 1 521 ? -16.985 18.631 12.800 1.00 90.62 521 ASP A O 1
ATOM 3954 N N . LEU A 1 522 ? -15.394 19.720 13.967 1.00 88.56 522 LEU A N 1
ATOM 3955 C CA . LEU A 1 522 ? -14.365 18.698 13.816 1.00 88.56 522 LEU A CA 1
ATOM 3956 C C . LEU A 1 522 ? -14.794 17.372 14.454 1.00 88.56 522 LEU A C 1
ATOM 3958 O O . LEU A 1 522 ? -14.633 16.329 13.829 1.00 88.56 522 LEU A O 1
ATOM 3962 N N . ALA A 1 523 ? -15.405 17.408 15.642 1.00 86.94 523 ALA A N 1
ATOM 3963 C CA . ALA A 1 523 ? -15.902 16.208 16.313 1.00 86.94 523 ALA A CA 1
ATOM 3964 C C . ALA A 1 523 ? -16.946 15.461 15.465 1.00 86.94 523 ALA A C 1
ATOM 3966 O O . ALA A 1 523 ? -16.864 14.244 15.305 1.00 86.94 523 ALA A O 1
ATOM 3967 N N . VAL A 1 524 ? -17.898 16.179 14.857 1.00 87.88 524 VAL A N 1
ATOM 3968 C CA . VAL A 1 524 ? -18.911 15.555 13.988 1.00 87.88 524 VAL A CA 1
ATOM 3969 C C . VAL A 1 524 ? -18.290 15.048 12.685 1.00 87.88 524 VAL A C 1
ATOM 3971 O O . VAL A 1 524 ? -18.626 13.955 12.229 1.00 87.88 524 VAL A O 1
ATOM 3974 N N . VAL A 1 525 ? -17.373 15.809 12.080 1.00 89.56 525 VAL A N 1
ATOM 3975 C CA . VAL A 1 525 ? -16.652 15.378 10.873 1.00 89.56 525 VAL A CA 1
ATOM 3976 C C . VAL A 1 525 ? -15.868 14.088 11.137 1.00 89.56 525 VAL A C 1
ATOM 3978 O O . VAL A 1 525 ? -15.953 13.161 10.330 1.00 89.56 525 VAL A O 1
ATOM 3981 N N . ASN A 1 526 ? -15.163 14.001 12.266 1.00 85.12 526 ASN A N 1
ATOM 3982 C CA . ASN A 1 526 ? -14.408 12.814 12.661 1.00 85.12 526 ASN A CA 1
ATOM 3983 C C . ASN A 1 526 ? -15.330 11.628 12.943 1.00 85.12 526 ASN A C 1
ATOM 3985 O O . ASN A 1 526 ? -15.094 10.550 12.408 1.00 85.12 526 ASN A O 1
ATOM 3989 N N . HIS A 1 527 ? -16.434 11.839 13.664 1.00 85.75 527 HIS A N 1
ATOM 3990 C CA . HIS A 1 527 ? -17.431 10.795 13.902 1.00 85.75 527 HIS A CA 1
ATOM 3991 C C . HIS A 1 527 ? -17.964 10.197 12.587 1.00 85.75 527 HIS A C 1
ATOM 3993 O O . HIS A 1 527 ? -17.993 8.983 12.408 1.00 85.75 527 HIS A O 1
ATOM 3999 N N . LEU A 1 528 ? -18.316 11.038 11.610 1.00 87.19 528 LEU A N 1
ATOM 4000 C CA . LEU A 1 528 ? -18.796 10.574 10.304 1.00 87.19 528 LEU A CA 1
ATOM 4001 C C . LEU A 1 528 ? -17.719 9.825 9.508 1.00 87.19 528 LEU A C 1
ATOM 4003 O O . LEU A 1 528 ? -18.030 8.855 8.817 1.00 87.19 528 LEU A O 1
ATOM 4007 N N . ARG A 1 529 ? -16.460 10.260 9.589 1.00 85.44 529 ARG A N 1
ATOM 4008 C CA . ARG A 1 529 ? -15.341 9.539 8.969 1.00 85.44 529 ARG A CA 1
ATOM 4009 C C . ARG A 1 529 ? -15.115 8.182 9.634 1.00 85.44 529 ARG A C 1
ATOM 4011 O O . ARG A 1 529 ? -14.932 7.212 8.906 1.00 85.44 529 ARG A O 1
ATOM 4018 N N . GLY A 1 530 ? -15.229 8.100 10.961 1.00 69.69 530 GLY A N 1
ATOM 4019 C CA . GLY A 1 530 ? -15.188 6.843 11.716 1.00 69.69 530 GLY A CA 1
ATOM 4020 C C . GLY A 1 530 ? -16.297 5.868 11.309 1.00 69.69 530 GLY A C 1
ATOM 4021 O O . GLY A 1 530 ? -16.069 4.670 11.217 1.00 69.69 530 GLY A O 1
ATOM 4022 N N . LEU A 1 531 ? -17.471 6.378 10.924 1.00 77.75 531 LEU A N 1
ATOM 4023 C CA . LEU A 1 531 ? -18.553 5.574 10.336 1.00 77.75 531 LEU A CA 1
ATOM 4024 C C . LEU A 1 531 ? -18.317 5.174 8.858 1.00 77.75 531 LEU A C 1
ATOM 4026 O O . LEU A 1 531 ? -19.204 4.598 8.225 1.00 77.75 531 LEU A O 1
ATOM 4030 N N . GLY A 1 532 ? -17.159 5.496 8.274 1.00 74.94 532 GLY A N 1
ATOM 4031 C CA . GLY A 1 532 ? -16.782 5.130 6.904 1.00 74.94 532 GLY A CA 1
ATOM 4032 C C . GLY A 1 532 ? -17.266 6.091 5.810 1.00 74.94 532 GLY A C 1
ATOM 4033 O O . GLY A 1 532 ? -17.163 5.774 4.619 1.00 74.94 532 GLY A O 1
ATOM 4034 N N . TYR A 1 533 ? -17.788 7.272 6.165 1.00 82.44 533 TYR A N 1
ATOM 4035 C CA . TYR A 1 533 ? -18.190 8.275 5.177 1.00 82.44 533 TYR A CA 1
ATOM 4036 C C . TYR A 1 533 ? -16.998 9.101 4.677 1.00 82.44 533 TYR A C 1
ATOM 4038 O O . TYR A 1 533 ? -16.181 9.613 5.440 1.00 82.44 533 TYR A O 1
ATOM 4046 N N . THR A 1 534 ? -16.950 9.357 3.368 1.00 86.56 534 THR A N 1
ATOM 4047 C CA . THR A 1 534 ? -16.068 10.382 2.796 1.00 86.56 534 THR A CA 1
ATOM 4048 C C . THR A 1 534 ? -16.688 11.763 3.001 1.00 86.56 534 THR A C 1
ATOM 4050 O O . THR A 1 534 ? -17.612 12.152 2.278 1.00 86.56 534 THR A O 1
ATOM 4053 N N . VAL A 1 535 ? -16.168 12.524 3.962 1.00 94.31 535 VAL A N 1
ATOM 4054 C CA . VAL A 1 535 ? -16.673 13.864 4.298 1.00 94.31 535 VAL A CA 1
ATOM 4055 C C . VAL A 1 535 ? -15.869 14.949 3.580 1.00 94.31 535 VAL A C 1
ATOM 4057 O O . VAL A 1 535 ? -14.666 15.084 3.793 1.00 94.31 535 VAL A O 1
ATOM 4060 N N . THR A 1 536 ? -16.536 15.752 2.747 1.00 94.19 536 THR A N 1
ATOM 4061 C CA . THR A 1 536 ? -15.973 16.998 2.205 1.00 94.19 536 THR A CA 1
ATOM 4062 C C . THR A 1 536 ? -16.522 18.184 2.975 1.00 94.19 536 THR A C 1
ATOM 4064 O O . THR A 1 536 ? -17.729 18.428 2.950 1.00 94.19 536 THR A O 1
ATOM 4067 N N . VAL A 1 537 ? -15.627 18.935 3.606 1.00 95.81 537 VAL A N 1
ATOM 4068 C CA . VAL A 1 537 ? -15.952 20.172 4.315 1.00 95.81 537 VAL A CA 1
ATOM 4069 C C . VAL A 1 537 ? -15.964 21.339 3.326 1.00 95.81 537 VAL A C 1
ATOM 4071 O O . VAL A 1 537 ? -15.041 21.475 2.523 1.00 95.81 537 VAL A O 1
ATOM 4074 N N . GLN A 1 538 ? -17.000 22.175 3.373 1.00 94.44 538 GLN A N 1
ATOM 4075 C CA . GLN A 1 538 ? -17.144 23.356 2.526 1.00 94.44 538 GLN A CA 1
ATOM 4076 C C . GLN A 1 538 ? -17.486 24.591 3.361 1.00 94.44 538 GLN A C 1
ATOM 4078 O O . GLN A 1 538 ? -18.395 24.572 4.187 1.00 94.44 538 GLN A O 1
ATOM 4083 N N . ASP A 1 539 ? -16.776 25.679 3.081 1.00 95.19 539 ASP A N 1
ATOM 4084 C CA . ASP A 1 539 ? -16.984 26.989 3.694 1.00 95.19 539 ASP A CA 1
ATOM 4085 C C . ASP A 1 539 ? -18.305 27.611 3.214 1.00 95.19 539 ASP A C 1
ATOM 4087 O O . ASP A 1 539 ? -18.598 27.653 2.008 1.00 95.19 539 ASP A O 1
ATOM 4091 N N . ASP A 1 540 ? -19.101 28.088 4.166 1.00 96.31 540 ASP A N 1
ATOM 4092 C CA . ASP A 1 540 ? -20.428 28.656 3.951 1.00 96.31 540 ASP A CA 1
ATOM 4093 C C . ASP A 1 540 ? -20.435 29.870 3.004 1.00 96.31 540 ASP A C 1
ATOM 4095 O O . ASP A 1 540 ? -21.393 30.054 2.245 1.00 96.31 540 ASP A O 1
ATOM 4099 N N . ASN A 1 541 ? -19.356 30.658 2.958 1.00 90.00 541 ASN A N 1
ATOM 4100 C CA . ASN A 1 541 ? -19.228 31.808 2.061 1.00 90.00 541 ASN A CA 1
ATOM 4101 C C . ASN A 1 541 ? -19.168 31.385 0.589 1.00 90.00 541 ASN A C 1
ATOM 4103 O O . ASN A 1 541 ? -19.542 32.157 -0.300 1.00 90.00 541 ASN A O 1
ATOM 4107 N N . PHE A 1 542 ? -18.703 30.163 0.319 1.00 89.44 542 PHE A N 1
ATOM 4108 C CA . PHE A 1 542 ? -18.438 29.681 -1.035 1.00 89.44 542 PHE A CA 1
ATOM 4109 C C . PHE A 1 542 ? -19.400 28.585 -1.494 1.00 89.44 542 PHE A C 1
ATOM 4111 O O . PHE A 1 542 ? -19.583 28.430 -2.704 1.00 89.44 542 PHE A O 1
ATOM 4118 N N . VAL A 1 543 ? -20.063 27.886 -0.566 1.00 92.19 543 VAL A N 1
ATOM 4119 C CA . VAL A 1 543 ? -20.955 26.762 -0.878 1.00 92.19 543 VAL A CA 1
ATOM 4120 C C . VAL A 1 543 ? -22.085 27.147 -1.842 1.00 92.19 543 VAL A C 1
ATOM 4122 O O . VAL A 1 543 ? -22.727 28.199 -1.724 1.00 92.19 543 VAL A O 1
ATOM 4125 N N . GLN A 1 544 ? -22.363 26.270 -2.800 1.00 85.12 544 GLN A N 1
ATOM 4126 C CA . GLN A 1 544 ? -23.421 26.376 -3.799 1.00 85.12 544 GLN A CA 1
ATOM 4127 C C . GLN A 1 544 ? -24.359 25.166 -3.728 1.00 85.12 544 GLN A C 1
ATOM 4129 O O . GLN A 1 544 ? -23.980 24.073 -3.316 1.00 85.12 544 GLN A O 1
ATOM 4134 N N . THR A 1 545 ? -25.589 25.313 -4.233 1.00 83.44 545 THR A N 1
ATOM 4135 C CA . THR A 1 545 ? -26.539 24.186 -4.333 1.00 83.44 545 THR A CA 1
ATOM 4136 C C . THR A 1 545 ? -25.972 23.011 -5.143 1.00 83.44 545 THR A C 1
ATOM 4138 O O . THR A 1 545 ? -26.308 21.862 -4.869 1.00 83.44 545 THR A O 1
ATOM 4141 N N . SER A 1 546 ? -25.111 23.283 -6.131 1.00 82.00 546 SER A N 1
ATOM 4142 C CA . SER A 1 546 ? -24.467 22.257 -6.960 1.00 82.00 546 SER A CA 1
ATOM 4143 C C . SER A 1 546 ? -23.498 21.359 -6.197 1.00 82.00 546 SER A C 1
ATOM 4145 O O . SER A 1 546 ? -23.233 20.258 -6.668 1.00 82.00 546 SER A O 1
ATOM 4147 N N . ASP A 1 547 ? -23.001 21.778 -5.033 1.00 84.00 547 ASP A N 1
ATOM 4148 C CA . ASP A 1 547 ? -22.025 21.000 -4.259 1.00 84.00 547 ASP A CA 1
ATOM 4149 C C . ASP A 1 547 ? -22.665 19.765 -3.605 1.00 84.00 547 ASP A C 1
ATOM 4151 O O . ASP A 1 547 ? -21.974 18.808 -3.249 1.00 84.00 547 ASP A O 1
ATOM 4155 N N . ALA A 1 548 ? -24.001 19.751 -3.515 1.00 87.62 548 ALA A N 1
ATOM 4156 C CA . ALA A 1 548 ? -24.780 18.577 -3.133 1.00 87.62 548 ALA A CA 1
ATOM 4157 C C . ALA A 1 548 ? -24.840 17.505 -4.239 1.00 87.62 548 ALA A C 1
ATOM 4159 O O . ALA A 1 548 ? -25.250 16.377 -3.972 1.00 87.62 548 ALA A O 1
ATOM 4160 N N . ASN A 1 549 ? -24.460 17.816 -5.483 1.00 81.06 549 ASN A N 1
ATOM 4161 C CA . ASN A 1 549 ? -24.534 16.850 -6.577 1.00 81.06 549 ASN A CA 1
ATOM 4162 C C . ASN A 1 549 ? -23.594 15.665 -6.318 1.00 81.06 549 ASN A C 1
ATOM 4164 O O . ASN A 1 549 ? -22.405 15.844 -6.072 1.00 81.06 549 ASN A O 1
ATOM 4168 N N . GLY A 1 550 ? -24.130 14.446 -6.399 1.00 76.62 550 GLY A N 1
ATOM 4169 C CA . GLY A 1 550 ? -23.369 13.221 -6.132 1.00 76.62 550 GLY A CA 1
ATOM 4170 C C . GLY A 1 550 ? -23.135 12.928 -4.646 1.00 76.62 550 GLY A C 1
ATOM 4171 O O . GLY A 1 550 ? -22.507 11.921 -4.331 1.00 76.62 550 GLY A O 1
ATOM 4172 N N . ARG A 1 551 ? -23.656 13.762 -3.735 1.00 86.81 551 ARG A N 1
ATOM 4173 C CA . ARG A 1 551 ? -23.622 13.525 -2.287 1.00 86.81 551 ARG A CA 1
ATOM 4174 C C . ARG A 1 551 ? -24.822 12.694 -1.855 1.00 86.81 551 ARG A C 1
ATOM 4176 O O . ARG A 1 551 ? -25.908 12.812 -2.421 1.00 86.81 551 ARG A O 1
ATOM 4183 N N . GLN A 1 552 ? -24.637 11.884 -0.820 1.00 89.19 552 GLN A N 1
ATOM 4184 C CA . GLN A 1 552 ? -25.728 11.141 -0.183 1.00 89.19 552 GLN A CA 1
ATOM 4185 C C . GLN A 1 552 ? -26.452 11.986 0.866 1.00 89.19 552 GLN A C 1
ATOM 4187 O O . GLN A 1 552 ? -27.658 11.837 1.075 1.00 89.19 552 GLN A O 1
ATOM 4192 N N . LEU A 1 553 ? -25.711 12.895 1.496 1.00 94.19 553 LEU A N 1
ATOM 4193 C CA . LEU A 1 553 ? -26.189 13.724 2.584 1.00 94.19 553 LEU A CA 1
ATOM 4194 C C . LEU A 1 553 ? -25.478 15.081 2.571 1.00 94.19 553 LEU A C 1
ATOM 4196 O O . LEU A 1 553 ? -24.278 15.168 2.303 1.00 94.19 553 LEU A O 1
ATOM 4200 N N . VAL A 1 554 ? -26.242 16.127 2.877 1.00 97.44 554 VAL A N 1
ATOM 4201 C CA . VAL A 1 554 ? -25.730 17.453 3.222 1.00 97.44 554 VAL A CA 1
ATOM 4202 C C . VAL A 1 554 ? -25.962 17.678 4.711 1.00 97.44 554 VAL A C 1
ATOM 4204 O O . VAL A 1 554 ? -27.082 17.511 5.197 1.00 97.44 554 VAL A O 1
ATOM 4207 N N . ILE A 1 555 ? -24.914 18.071 5.420 1.00 96.44 555 ILE A N 1
ATOM 4208 C CA . ILE A 1 555 ? -24.962 18.445 6.829 1.00 96.44 555 ILE A CA 1
ATOM 4209 C C . ILE A 1 555 ? -24.594 19.919 6.939 1.00 96.44 555 ILE A C 1
ATOM 4211 O O . ILE A 1 555 ? -23.591 20.342 6.369 1.00 96.44 555 ILE A O 1
ATOM 4215 N N . ILE A 1 556 ? -25.417 20.703 7.632 1.00 96.81 556 ILE A N 1
ATOM 4216 C CA . ILE A 1 556 ? -25.225 22.149 7.782 1.00 96.81 556 ILE A CA 1
ATOM 4217 C C . ILE A 1 556 ? -25.118 22.481 9.265 1.00 96.81 556 ILE A C 1
ATOM 4219 O O . ILE A 1 556 ? -26.109 22.363 9.997 1.00 96.81 556 ILE A O 1
ATOM 4223 N N . SER A 1 557 ? -23.921 22.902 9.670 1.00 93.88 557 SER A N 1
ATOM 4224 C CA . SER A 1 557 ? -23.623 23.242 11.055 1.00 93.88 557 SER A CA 1
ATOM 4225 C C . SER A 1 557 ? -24.215 24.582 11.485 1.00 93.88 557 SER A C 1
ATOM 4227 O O . SER A 1 557 ? -24.377 25.472 10.660 1.00 93.88 557 SER A O 1
ATOM 4229 N N . SER A 1 558 ? -24.468 24.760 12.783 1.00 91.75 558 SER A N 1
ATOM 4230 C CA . SER A 1 558 ? -24.748 26.058 13.412 1.00 91.75 558 SER A CA 1
ATOM 4231 C C . SER A 1 558 ? -23.551 27.007 13.436 1.00 91.75 558 SER A C 1
ATOM 4233 O O . SER A 1 558 ? -23.678 28.149 13.870 1.00 91.75 558 SER A O 1
ATOM 4235 N N . SER A 1 559 ? -22.358 26.558 13.030 1.00 92.00 559 SER A N 1
ATOM 4236 C CA . SER A 1 559 ? -21.228 27.474 12.864 1.00 92.00 559 SER A CA 1
ATOM 4237 C C . SER A 1 559 ? -21.417 28.405 11.667 1.00 92.00 559 SER A C 1
ATOM 4239 O O . SER A 1 559 ? -20.843 29.493 11.660 1.00 92.00 559 SER A O 1
ATOM 4241 N N . VAL A 1 560 ? -22.225 28.013 10.673 1.00 95.31 560 VAL A N 1
ATOM 4242 C CA . VAL A 1 560 ? -22.449 28.798 9.455 1.00 95.31 560 VAL A CA 1
ATOM 4243 C C . VAL A 1 560 ? -23.136 30.128 9.755 1.00 95.31 560 VAL A C 1
ATOM 4245 O O . VAL A 1 560 ? -23.943 30.268 10.669 1.00 95.31 560 VAL A O 1
ATOM 4248 N N . THR A 1 561 ? -22.910 31.113 8.895 1.00 95.81 561 THR A N 1
ATOM 4249 C CA . THR A 1 561 ? -23.784 32.281 8.837 1.00 95.81 561 THR A CA 1
ATOM 4250 C C . THR A 1 561 ? -25.031 31.904 8.038 1.00 95.81 561 THR A C 1
ATOM 4252 O O . THR A 1 561 ? -24.960 31.725 6.822 1.00 95.81 561 THR A O 1
ATOM 4255 N N . SER A 1 562 ? -26.200 31.824 8.679 1.00 93.25 562 SER A N 1
ATOM 4256 C CA . SER A 1 562 ? -27.454 31.391 8.029 1.00 93.25 562 SER A CA 1
ATOM 4257 C C . SER A 1 562 ? -27.764 32.131 6.719 1.00 93.25 562 SER A C 1
ATOM 4259 O O . SER A 1 562 ? -28.175 31.514 5.737 1.00 93.25 562 SER A O 1
ATOM 4261 N N . THR A 1 563 ? -27.461 33.431 6.614 1.00 94.31 563 THR A N 1
ATOM 4262 C CA . THR A 1 563 ? -27.659 34.196 5.368 1.00 94.31 563 THR A CA 1
ATOM 4263 C C . THR A 1 563 ? -26.775 33.753 4.202 1.00 94.31 563 THR A C 1
ATOM 4265 O O . THR A 1 563 ? -27.154 33.958 3.048 1.00 94.31 563 THR A O 1
ATOM 4268 N N . ASN A 1 564 ? -25.607 33.162 4.473 1.00 94.94 564 ASN A N 1
ATOM 4269 C CA . ASN A 1 564 ? -24.731 32.616 3.437 1.00 94.94 564 ASN A CA 1
ATOM 4270 C C . ASN A 1 564 ? -25.330 31.353 2.810 1.00 94.94 564 ASN A C 1
ATOM 4272 O O . ASN A 1 564 ? -25.151 31.109 1.613 1.00 94.94 564 ASN A O 1
ATOM 4276 N N . ILE A 1 565 ? -26.092 30.582 3.589 1.00 97.00 565 ILE A N 1
ATOM 4277 C CA . ILE A 1 565 ? -26.827 29.415 3.103 1.00 97.00 565 ILE A CA 1
ATOM 4278 C C . ILE A 1 565 ? -28.147 29.858 2.465 1.00 97.00 565 ILE A C 1
ATOM 4280 O O . ILE A 1 565 ? -28.402 29.579 1.291 1.00 97.00 565 ILE A O 1
ATOM 4284 N N . GLY A 1 566 ? -28.972 30.601 3.203 1.00 92.56 566 GLY A N 1
ATOM 4285 C CA . GLY A 1 566 ? -30.291 31.051 2.770 1.00 92.56 566 GLY A CA 1
ATOM 4286 C C . GLY A 1 566 ? -31.147 29.889 2.257 1.00 92.56 566 GLY A C 1
ATOM 4287 O O . GLY A 1 566 ? -31.292 28.865 2.911 1.00 92.56 566 GLY A O 1
ATOM 4288 N N . PHE A 1 567 ? -31.673 30.021 1.037 1.00 93.50 567 PHE A N 1
ATOM 4289 C CA . PHE A 1 567 ? -32.499 28.990 0.385 1.00 93.50 567 PHE A CA 1
ATOM 4290 C C . PHE A 1 567 ? -31.695 27.930 -0.390 1.00 93.50 567 PHE A C 1
ATOM 4292 O O . PHE A 1 567 ? -32.267 27.155 -1.171 1.00 93.50 567 PHE A O 1
ATOM 4299 N N . LYS A 1 568 ? -30.362 27.908 -0.251 1.00 91.31 568 LYS A N 1
ATOM 4300 C CA . LYS A 1 568 ? -29.549 26.818 -0.805 1.00 91.31 568 LYS A CA 1
ATOM 4301 C C . LYS A 1 568 ? -29.997 25.516 -0.134 1.00 91.31 568 LYS A C 1
ATOM 4303 O O . LYS A 1 568 ? -30.352 25.486 1.035 1.00 91.31 568 LYS A O 1
ATOM 4308 N N . PHE A 1 569 ? -30.051 24.440 -0.908 1.00 96.38 569 PHE A N 1
ATOM 4309 C CA . PHE A 1 569 ? -30.521 23.116 -0.475 1.00 96.38 569 PHE A CA 1
ATOM 4310 C C . PHE A 1 569 ? -32.019 22.954 -0.143 1.00 96.38 569 PHE A C 1
ATOM 4312 O O . PHE A 1 569 ? -32.479 21.811 -0.089 1.00 96.38 569 PHE A O 1
ATOM 4319 N N . THR A 1 570 ? -32.835 24.019 -0.070 1.00 94.38 570 THR A N 1
ATOM 4320 C CA . THR A 1 570 ? -34.297 23.900 0.148 1.00 94.38 570 THR A CA 1
ATOM 4321 C C . THR A 1 570 ? -34.948 22.935 -0.854 1.00 94.38 570 THR A C 1
ATOM 4323 O O . THR A 1 570 ? -35.724 22.059 -0.475 1.00 94.38 570 THR A O 1
ATOM 4326 N N . SER A 1 571 ? -34.579 23.043 -2.136 1.00 88.75 571 SER A N 1
ATOM 4327 C CA . SER A 1 571 ? -35.091 22.202 -3.232 1.00 88.75 571 SER A CA 1
ATOM 4328 C C . SER A 1 571 ? -34.164 21.046 -3.639 1.00 88.75 571 SER A C 1
ATOM 4330 O O . SER A 1 571 ? -34.470 20.338 -4.598 1.00 88.75 571 SER A O 1
ATOM 4332 N N . ALA A 1 572 ? -33.040 20.836 -2.941 1.00 89.69 572 ALA A N 1
ATOM 4333 C CA . ALA A 1 572 ? -32.068 19.816 -3.330 1.00 89.69 572 ALA A CA 1
ATOM 4334 C C . ALA A 1 572 ? -32.656 18.399 -3.182 1.00 89.69 572 ALA A C 1
ATOM 4336 O O . ALA A 1 572 ? -33.208 18.084 -2.123 1.00 89.69 572 ALA A O 1
ATOM 4337 N N . PRO A 1 573 ? -32.505 17.512 -4.183 1.00 88.56 573 PRO A N 1
ATOM 4338 C CA . PRO A 1 573 ? -32.996 16.132 -4.129 1.00 88.56 573 PRO A CA 1
ATOM 4339 C C . PRO A 1 573 ? -32.076 15.207 -3.303 1.00 88.56 573 PRO A C 1
ATOM 4341 O O . PRO A 1 573 ? -31.970 14.019 -3.585 1.00 88.56 573 PRO A O 1
ATOM 4344 N N . VAL A 1 574 ? -31.389 15.758 -2.301 1.00 93.06 574 VAL A N 1
ATOM 4345 C CA . VAL A 1 574 ? -30.438 15.076 -1.410 1.00 93.06 574 VAL A CA 1
ATOM 4346 C C . VAL A 1 574 ? -30.913 15.273 0.024 1.00 93.06 574 VAL A C 1
ATOM 4348 O O . VAL A 1 574 ? -31.538 16.296 0.323 1.00 93.06 574 VAL A O 1
ATOM 4351 N N . ALA A 1 575 ? -30.685 14.291 0.899 1.00 96.12 575 ALA A N 1
ATOM 4352 C CA . ALA A 1 575 ? -31.042 14.415 2.308 1.00 96.12 575 ALA A CA 1
ATOM 4353 C C . ALA A 1 575 ? -30.296 15.594 2.957 1.00 96.12 575 ALA A C 1
ATOM 4355 O O . ALA A 1 575 ? -29.153 15.874 2.595 1.00 96.12 575 ALA A O 1
ATOM 4356 N N . VAL A 1 576 ? -30.946 16.285 3.896 1.00 97.31 576 VAL A N 1
ATOM 4357 C CA . VAL A 1 576 ? -30.345 17.412 4.627 1.00 97.31 576 VAL A CA 1
ATOM 4358 C C . VAL A 1 576 ? -30.559 17.222 6.121 1.00 97.31 576 VAL A C 1
ATOM 4360 O O . VAL A 1 576 ? -31.702 17.039 6.551 1.00 97.31 576 VAL A O 1
ATOM 4363 N N . ILE A 1 577 ? -29.475 17.300 6.889 1.00 95.62 577 ILE A N 1
ATOM 4364 C CA . ILE A 1 577 ? -29.496 17.469 8.343 1.00 95.62 577 ILE A CA 1
ATOM 4365 C C . ILE A 1 577 ? -28.969 18.870 8.638 1.00 95.62 577 ILE A C 1
ATOM 4367 O O . ILE A 1 577 ? -27.969 19.300 8.064 1.00 95.62 577 ILE A O 1
ATOM 4371 N N . THR A 1 578 ? -29.637 19.595 9.523 1.00 94.75 578 THR A N 1
ATOM 4372 C CA . THR A 1 578 ? -29.120 20.868 10.012 1.00 94.75 578 THR A CA 1
ATOM 4373 C C . THR A 1 578 ? -29.458 21.058 11.476 1.00 94.75 578 THR A C 1
ATOM 4375 O O . THR A 1 578 ? -30.488 20.580 11.954 1.00 94.75 578 THR A O 1
ATOM 4378 N N . TRP A 1 579 ? -28.572 21.752 12.173 1.00 91.94 579 TRP A N 1
ATOM 4379 C CA . TRP A 1 579 ? -28.782 22.201 13.543 1.00 91.94 579 TRP A CA 1
ATOM 4380 C C . TRP A 1 579 ? -28.610 23.718 13.704 1.00 91.94 579 TRP A C 1
ATOM 4382 O O . TRP A 1 579 ? -28.659 24.234 14.818 1.00 91.94 579 TRP A O 1
ATOM 4392 N N . GLU A 1 580 ? -28.485 24.437 12.587 1.00 93.38 580 GLU A N 1
ATOM 4393 C CA . GLU A 1 580 ? -28.664 25.885 12.536 1.00 93.38 580 GLU A CA 1
ATOM 4394 C C . GLU A 1 580 ? -30.168 26.185 12.550 1.00 93.38 580 GLU A C 1
ATOM 4396 O O . GLU A 1 580 ? -30.869 25.979 11.554 1.00 93.38 580 GLU A O 1
ATOM 4401 N N . ASP A 1 581 ? -30.686 26.642 13.691 1.00 92.31 581 ASP A N 1
ATOM 4402 C CA . ASP A 1 581 ? -32.123 26.849 13.877 1.00 92.31 581 ASP A CA 1
ATOM 4403 C C . ASP A 1 581 ? -32.676 27.923 12.939 1.00 92.31 581 ASP A C 1
ATOM 4405 O O . ASP A 1 581 ? -33.783 27.762 12.419 1.00 92.31 581 ASP A O 1
ATOM 4409 N N . SER A 1 582 ? -31.872 28.948 12.641 1.00 92.75 582 SER A N 1
ATOM 4410 C CA . SER A 1 582 ? -32.223 30.027 11.713 1.00 92.75 582 SER A CA 1
ATOM 4411 C C . SER A 1 582 ? -32.259 29.591 10.245 1.00 92.75 582 SER A C 1
ATOM 4413 O O . SER A 1 582 ? -32.295 30.455 9.380 1.00 92.75 582 SER A O 1
ATOM 4415 N N . LEU A 1 583 ? -32.130 28.295 9.938 1.00 94.88 583 LEU A N 1
ATOM 4416 C CA . LEU A 1 583 ? -32.349 27.741 8.598 1.00 94.88 583 LEU A CA 1
ATOM 4417 C C . LEU A 1 583 ? -33.596 26.862 8.523 1.00 94.88 583 LEU A C 1
ATOM 4419 O O . LEU A 1 583 ? -33.964 26.405 7.437 1.00 94.88 583 LEU A O 1
ATOM 4423 N N . TYR A 1 584 ? -34.262 26.580 9.646 1.00 95.50 584 TYR A N 1
ATOM 4424 C CA . TYR A 1 584 ? -35.420 25.690 9.650 1.00 95.50 584 TYR A CA 1
ATOM 4425 C C . TYR A 1 584 ? -36.583 26.252 8.825 1.00 95.50 584 TYR A C 1
ATOM 4427 O O . TYR A 1 584 ? -37.274 25.486 8.146 1.00 95.50 584 TYR A O 1
ATOM 4435 N N . ASP A 1 585 ? -36.797 27.565 8.808 1.00 92.38 585 ASP A N 1
ATOM 4436 C CA . ASP A 1 585 ? -37.804 28.211 7.968 1.00 92.38 585 ASP A CA 1
ATOM 4437 C C . ASP A 1 585 ? -37.313 28.493 6.542 1.00 92.38 585 ASP A C 1
ATOM 4439 O O . ASP A 1 585 ? -38.102 28.327 5.607 1.00 92.38 585 ASP A O 1
ATOM 4443 N N . GLU A 1 586 ? -36.034 28.785 6.294 1.00 93.25 586 GLU A N 1
ATOM 4444 C CA . GLU A 1 586 ? -35.483 28.881 4.930 1.00 93.25 586 GLU A CA 1
ATOM 4445 C C . GLU A 1 586 ? -35.540 27.536 4.191 1.00 93.25 586 GLU A C 1
ATOM 4447 O O . GLU A 1 586 ? -35.902 27.460 3.008 1.00 93.25 586 GLU A O 1
ATOM 4452 N N . LEU A 1 587 ? -35.272 26.437 4.897 1.00 94.94 587 LEU A N 1
ATOM 4453 C CA . LEU A 1 587 ? -35.438 25.071 4.393 1.00 94.94 587 LEU A CA 1
ATOM 4454 C C . LEU A 1 587 ? -36.907 24.617 4.384 1.00 94.94 587 LEU A C 1
ATOM 4456 O O . LEU A 1 587 ? -37.209 23.515 3.920 1.00 94.94 587 LEU A O 1
ATOM 4460 N N . ARG A 1 588 ? -37.830 25.490 4.822 1.00 94.75 588 ARG A N 1
ATOM 4461 C CA . ARG A 1 588 ? -39.292 25.300 4.876 1.00 94.75 588 ARG A CA 1
ATOM 4462 C C . ARG A 1 588 ? -39.755 24.187 5.810 1.00 94.75 588 ARG A C 1
ATOM 4464 O O . ARG A 1 588 ? -40.891 23.728 5.696 1.00 94.75 588 ARG A O 1
ATOM 4471 N N . MET A 1 589 ? -38.900 23.768 6.732 1.00 95.31 589 MET A N 1
ATOM 4472 C CA . MET A 1 589 ? -39.154 22.717 7.713 1.00 95.31 589 MET A CA 1
ATOM 4473 C C . MET A 1 589 ? -40.034 23.205 8.871 1.00 95.31 589 MET A C 1
ATOM 4475 O O . MET A 1 589 ? -40.776 22.406 9.451 1.00 95.31 589 MET A O 1
ATOM 4479 N N . THR A 1 590 ? -40.008 24.504 9.173 1.00 94.69 590 THR A N 1
ATOM 4480 C CA . THR A 1 590 ? -40.863 25.164 10.171 1.00 94.69 590 THR A CA 1
ATOM 4481 C C . THR A 1 590 ? -41.499 26.440 9.600 1.00 94.69 590 THR A C 1
ATOM 4483 O O . THR A 1 590 ? -41.277 26.796 8.439 1.00 94.69 590 THR A O 1
ATOM 4486 N N . LEU A 1 591 ? -42.397 27.067 10.371 1.00 86.44 591 LEU A N 1
ATOM 4487 C CA . LEU A 1 591 ? -43.026 28.344 10.006 1.00 86.44 591 LEU A CA 1
ATOM 4488 C C . LEU A 1 591 ? -42.037 29.506 10.158 1.00 86.44 591 LEU A C 1
ATOM 4490 O O . LEU A 1 591 ? -41.257 29.511 11.104 1.00 86.44 591 LEU A O 1
ATOM 4494 N N . ASP A 1 592 ? -42.156 30.511 9.288 1.00 80.94 592 ASP A N 1
ATOM 4495 C CA . ASP A 1 592 ? -41.315 31.710 9.324 1.00 80.94 592 ASP A CA 1
ATOM 4496 C C . ASP A 1 592 ? -41.389 32.443 10.684 1.00 80.94 592 ASP A C 1
ATOM 4498 O O . ASP A 1 592 ? -42.476 32.711 11.219 1.00 80.94 592 ASP A O 1
ATOM 4502 N N . GLY A 1 593 ? -40.223 32.842 11.199 1.00 75.56 593 GLY A N 1
ATOM 4503 C CA . GLY A 1 593 ? -40.074 33.703 12.378 1.00 75.56 593 GLY A CA 1
ATOM 4504 C C . GLY A 1 593 ? -39.949 32.989 13.733 1.00 75.56 593 GLY A C 1
ATOM 4505 O O . GLY A 1 593 ? -40.118 31.782 13.863 1.00 75.56 593 GLY A O 1
ATOM 4506 N N . ALA A 1 594 ? -39.702 33.779 14.787 1.00 71.94 594 ALA A N 1
ATOM 4507 C CA . ALA A 1 594 ? -39.252 33.336 16.122 1.00 71.94 594 ALA A CA 1
ATOM 4508 C C . ALA A 1 594 ? -40.200 32.404 16.914 1.00 71.94 594 ALA A C 1
ATOM 4510 O O . ALA A 1 594 ? -39.910 32.032 18.049 1.00 71.94 594 ALA A O 1
ATOM 4511 N N . THR A 1 595 ? -41.368 32.067 16.368 1.00 83.00 595 THR A N 1
ATOM 4512 C CA . THR A 1 595 ? -42.279 31.066 16.944 1.00 83.00 595 THR A CA 1
ATOM 4513 C C . THR A 1 595 ? -42.131 29.689 16.300 1.00 83.00 595 THR A C 1
ATOM 4515 O O . THR A 1 595 ? -42.674 28.724 16.829 1.00 83.00 595 THR A O 1
ATOM 4518 N N . GLY A 1 596 ? -41.455 29.600 15.151 1.00 88.81 596 GLY A N 1
ATOM 4519 C CA . GLY A 1 596 ? -41.271 28.370 14.383 1.00 88.81 596 GLY A CA 1
ATOM 4520 C C . GLY A 1 596 ? -39.972 27.630 14.687 1.00 88.81 596 GLY A C 1
ATOM 4521 O O . GLY A 1 596 ? -39.901 26.427 14.453 1.00 88.81 596 GLY A O 1
ATOM 4522 N N . HIS A 1 597 ? -38.963 28.314 15.214 1.00 93.62 597 HIS A N 1
ATOM 4523 C CA . HIS A 1 597 ? -37.669 27.748 15.582 1.00 93.62 597 HIS A CA 1
ATOM 4524 C C . HIS A 1 597 ? -36.977 28.640 16.621 1.00 93.62 597 HIS A C 1
ATOM 4526 O O . HIS A 1 597 ? -37.438 29.751 16.909 1.00 93.62 597 HIS A O 1
ATOM 4532 N N . GLY A 1 598 ? -35.887 28.147 17.198 1.00 92.25 598 GLY A N 1
ATOM 4533 C CA . GLY A 1 598 ? -35.037 28.923 18.088 1.00 92.25 598 GLY A CA 1
ATOM 4534 C C . GLY A 1 598 ? -33.996 28.060 18.788 1.00 92.25 598 GLY A C 1
ATOM 4535 O O . GLY A 1 598 ? -33.908 26.854 18.571 1.00 92.25 598 GLY A O 1
ATOM 4536 N N . ILE A 1 599 ? -33.308 28.666 19.752 1.00 91.44 599 ILE A N 1
ATOM 4537 C CA . ILE A 1 599 ? -32.411 27.971 20.680 1.00 91.44 599 ILE A CA 1
ATOM 4538 C C . ILE A 1 599 ? -32.945 27.980 22.116 1.00 91.44 599 ILE A C 1
ATOM 4540 O O . ILE A 1 599 ? -33.771 28.815 22.502 1.00 91.44 599 ILE A O 1
ATOM 4544 N N . GLN A 1 600 ? -32.448 27.055 22.931 1.00 91.00 600 GLN A N 1
ATOM 4545 C CA . GLN A 1 600 ? -32.636 27.007 24.375 1.00 91.00 600 GLN A CA 1
ATOM 4546 C C . GLN A 1 600 ? -31.287 26.731 25.044 1.00 91.00 600 GLN A C 1
ATOM 4548 O O . GLN A 1 600 ? -30.633 25.734 24.759 1.00 91.00 600 GLN A O 1
ATOM 4553 N N . THR A 1 601 ? -30.863 27.612 25.947 1.00 89.81 601 THR A N 1
ATOM 4554 C CA . THR A 1 601 ? -29.576 27.476 26.641 1.00 89.81 601 THR A CA 1
ATOM 4555 C C . THR A 1 601 ? -29.669 26.544 27.851 1.00 89.81 601 THR A C 1
ATOM 4557 O O . THR A 1 601 ? -30.760 26.296 28.383 1.00 89.81 601 THR A O 1
ATOM 4560 N N . ALA A 1 602 ? -28.505 26.066 28.303 1.00 88.69 602 ALA A N 1
ATOM 4561 C CA . ALA A 1 602 ? -28.335 25.250 29.505 1.00 88.69 602 ALA A CA 1
ATOM 4562 C C . ALA A 1 602 ? -29.221 23.988 29.519 1.00 88.69 602 ALA A C 1
ATOM 4564 O O . ALA A 1 602 ? -29.865 23.673 30.520 1.00 88.69 602 ALA A O 1
ATOM 4565 N N . GLN A 1 603 ? -29.277 23.287 28.388 1.00 90.38 603 GLN A N 1
ATOM 4566 C CA . GLN A 1 603 ? -29.956 22.005 28.242 1.00 90.38 603 GLN A CA 1
ATOM 4567 C C . GLN A 1 603 ? -28.966 20.847 28.387 1.00 90.38 603 GLN A C 1
ATOM 4569 O O . GLN A 1 603 ? -27.824 20.948 27.967 1.00 90.38 603 GLN A O 1
ATOM 4574 N N . GLN A 1 604 ? -29.418 19.747 28.983 1.00 92.00 604 GLN A N 1
ATOM 4575 C CA . GLN A 1 604 ? -28.700 18.460 29.005 1.00 92.00 604 GLN A CA 1
ATOM 4576 C C . GLN A 1 604 ? -29.591 17.313 28.539 1.00 92.00 604 GLN A C 1
ATOM 4578 O O . GLN A 1 604 ? -29.104 16.301 28.051 1.00 92.00 604 GLN A O 1
ATOM 4583 N N . VAL A 1 605 ? -30.907 17.459 28.713 1.00 92.75 605 VAL A N 1
ATOM 4584 C CA . VAL A 1 605 ? -31.876 16.377 28.564 1.00 92.75 605 VAL A CA 1
ATOM 4585 C C . VAL A 1 605 ? -32.855 16.696 27.443 1.00 92.75 605 VAL A C 1
ATOM 4587 O O . VAL A 1 605 ? -33.430 17.786 27.411 1.00 92.75 605 VAL A O 1
ATOM 4590 N N . VAL A 1 606 ? -33.102 15.715 26.578 1.00 94.06 606 VAL A N 1
ATOM 4591 C CA . VAL A 1 606 ? -34.232 15.698 25.642 1.00 94.06 606 VAL A CA 1
ATOM 4592 C C . VAL A 1 606 ? -35.223 14.611 26.046 1.00 94.06 606 VAL A C 1
ATOM 4594 O O . VAL A 1 606 ? -34.849 13.590 26.617 1.00 94.06 606 VAL A O 1
ATOM 4597 N N . ASN A 1 607 ? -36.505 14.815 25.762 1.00 95.19 607 ASN A N 1
ATOM 4598 C CA . ASN A 1 607 ? -37.523 13.782 25.928 1.00 95.19 607 ASN A CA 1
ATOM 4599 C C . ASN A 1 607 ? -37.727 13.074 24.592 1.00 95.19 607 ASN A C 1
ATOM 4601 O O . ASN A 1 607 ? -38.385 13.616 23.702 1.00 95.19 607 ASN A O 1
ATOM 4605 N N . VAL A 1 608 ? -37.162 11.878 24.456 1.00 93.62 608 VAL A N 1
ATOM 4606 C CA . VAL A 1 608 ? -37.259 11.062 23.245 1.00 93.62 608 VAL A CA 1
ATOM 4607 C C . VAL A 1 608 ? -38.621 10.377 23.200 1.00 93.62 608 VAL A C 1
ATOM 4609 O O . VAL A 1 608 ? -39.052 9.721 24.157 1.00 93.62 608 VAL A O 1
ATOM 4612 N N . ALA A 1 609 ? -39.315 10.544 22.078 1.00 85.12 609 ALA A N 1
ATOM 4613 C CA . ALA A 1 609 ? -40.565 9.867 21.796 1.00 85.12 609 ALA A CA 1
ATOM 4614 C C . ALA A 1 609 ? -40.309 8.354 21.742 1.00 85.12 609 ALA A C 1
ATOM 4616 O O . ALA A 1 609 ? -39.472 7.886 20.979 1.00 85.12 609 ALA A O 1
ATOM 4617 N N . GLY A 1 610 ? -41.015 7.572 22.562 1.00 65.06 610 GLY A N 1
ATOM 4618 C CA . GLY A 1 610 ? -40.874 6.116 22.527 1.00 65.06 610 GLY A CA 1
ATOM 4619 C C . GLY A 1 610 ? -41.293 5.540 21.170 1.00 65.06 610 GLY A C 1
ATOM 4620 O O . GLY A 1 610 ? -42.302 5.959 20.603 1.00 65.06 610 GLY A O 1
ATOM 4621 N N . GLY A 1 611 ? -40.541 4.567 20.651 1.00 63.50 611 GLY A N 1
ATOM 4622 C CA . GLY A 1 611 ? -40.831 3.936 19.363 1.00 63.50 611 GLY A CA 1
ATOM 4623 C C . GLY A 1 611 ? -39.624 3.234 18.742 1.00 63.50 611 GLY A C 1
ATOM 4624 O O . GLY A 1 611 ? -38.572 3.126 19.356 1.00 63.50 611 GLY A O 1
ATOM 4625 N N . GLN A 1 612 ? -39.804 2.733 17.518 1.00 65.94 612 GLN A N 1
ATOM 4626 C CA . GLN A 1 612 ? -38.769 2.075 16.700 1.00 65.94 612 GLN A CA 1
ATOM 4627 C C . GLN A 1 612 ? -38.292 2.983 15.551 1.00 65.94 612 GLN A C 1
ATOM 4629 O O . GLN A 1 612 ? -37.804 2.497 14.533 1.00 65.94 612 GLN A O 1
ATOM 4634 N N . HIS A 1 613 ? -38.522 4.297 15.644 1.00 83.62 613 HIS A N 1
ATOM 4635 C CA . HIS A 1 613 ? -38.120 5.195 14.568 1.00 83.62 613 HIS A CA 1
ATOM 4636 C C . HIS A 1 613 ? -36.599 5.411 14.628 1.00 83.62 613 HIS A C 1
ATOM 4638 O O . HIS A 1 613 ? -36.104 5.715 15.706 1.00 83.62 613 HIS A O 1
ATOM 4644 N N . PRO A 1 614 ? -35.851 5.329 13.512 1.00 83.19 614 PRO A N 1
ATOM 4645 C CA . PRO A 1 614 ? -34.389 5.449 13.540 1.00 83.19 614 PRO A CA 1
ATOM 4646 C C . PRO A 1 614 ? -33.863 6.716 14.233 1.00 83.19 614 PRO A C 1
ATOM 4648 O O . PRO A 1 614 ? -32.897 6.637 14.972 1.00 83.19 614 PRO A O 1
ATOM 4651 N N . LEU A 1 615 ? -34.560 7.853 14.090 1.00 87.38 615 LEU A N 1
ATOM 4652 C CA . LEU A 1 615 ? -34.232 9.120 14.782 1.00 87.38 615 LEU A CA 1
ATOM 4653 C C . LEU A 1 615 ? -34.306 9.066 16.321 1.00 87.38 615 LEU A C 1
ATOM 4655 O O . LEU A 1 615 ? -34.011 10.060 16.973 1.00 87.38 615 LEU A O 1
ATOM 4659 N N . THR A 1 616 ? -34.800 7.977 16.910 1.00 88.44 616 THR A N 1
ATOM 4660 C CA . THR A 1 616 ? -34.804 7.799 18.368 1.00 88.44 616 THR A CA 1
ATOM 4661 C C . THR A 1 616 ? -33.658 6.917 18.834 1.00 88.44 616 THR A C 1
ATOM 4663 O O . THR A 1 616 ? -33.529 6.728 20.037 1.00 88.44 616 THR A O 1
ATOM 4666 N N . ALA A 1 617 ? -32.878 6.328 17.919 1.00 85.25 617 ALA A N 1
ATOM 4667 C CA . ALA A 1 617 ? -31.800 5.389 18.229 1.00 85.25 617 ALA A CA 1
ATOM 4668 C C . ALA A 1 617 ? -32.227 4.222 19.142 1.00 85.25 617 ALA A C 1
ATOM 4670 O O . ALA A 1 617 ? -31.459 3.718 19.954 1.00 85.25 617 ALA A O 1
ATOM 4671 N N . GLY A 1 618 ? -33.505 3.828 19.085 1.00 85.44 618 GLY A N 1
ATOM 4672 C CA . GLY A 1 618 ? -34.084 2.846 20.012 1.00 85.44 618 GLY A CA 1
ATOM 4673 C C . GLY A 1 618 ? -34.252 3.338 21.459 1.00 85.44 618 GLY A C 1
ATOM 4674 O O . GLY A 1 618 ? -34.809 2.613 22.286 1.00 85.44 618 GLY A O 1
ATOM 4675 N N . LEU A 1 619 ? -33.845 4.571 21.767 1.00 88.00 619 LEU A N 1
ATOM 4676 C CA . LEU A 1 619 ? -34.011 5.214 23.064 1.00 88.00 619 LEU A CA 1
ATOM 4677 C C . LEU A 1 619 ? -35.453 5.695 23.272 1.00 88.00 619 LEU A C 1
ATOM 4679 O O . LEU A 1 619 ? -36.228 5.902 22.334 1.00 88.00 619 LEU A O 1
ATOM 4683 N N . SER A 1 620 ? -35.833 5.873 24.538 1.00 92.44 620 SER A N 1
ATOM 4684 C CA . SER A 1 620 ? -37.146 6.405 24.907 1.00 92.44 620 SER A CA 1
ATOM 4685 C C . SER A 1 620 ? -37.126 7.072 26.280 1.00 92.44 620 SER A C 1
ATOM 4687 O O . SER A 1 620 ? -36.425 6.630 27.188 1.00 92.44 620 SER A O 1
ATOM 4689 N N . GLY A 1 621 ? -37.938 8.117 26.443 1.00 92.88 621 GLY A N 1
ATOM 4690 C CA . GLY A 1 621 ? -38.027 8.866 27.695 1.00 92.88 621 GLY A CA 1
ATOM 4691 C C . GLY A 1 621 ? -36.969 9.971 27.815 1.00 92.88 621 GLY A C 1
ATOM 4692 O O . GLY A 1 621 ? -36.440 10.427 26.802 1.00 92.88 621 GLY A O 1
ATOM 4693 N N . PRO A 1 622 ? -36.709 10.469 29.035 1.00 94.31 622 PRO A N 1
ATOM 4694 C CA . PRO A 1 622 ? -35.701 11.498 29.267 1.00 94.31 622 PRO A CA 1
ATOM 4695 C C . PRO A 1 622 ? -34.293 10.944 29.022 1.00 94.31 622 PRO A C 1
ATOM 4697 O O . PRO A 1 622 ? -33.865 10.029 29.723 1.00 94.31 622 PRO A O 1
ATOM 4700 N N . ILE A 1 623 ? -33.576 11.515 28.056 1.00 93.31 623 ILE A N 1
ATOM 4701 C CA . ILE A 1 623 ? -32.206 11.144 27.690 1.00 93.31 623 ILE A CA 1
ATOM 4702 C C . ILE A 1 623 ? -31.280 12.324 27.942 1.00 93.31 623 ILE A C 1
ATOM 4704 O O . ILE A 1 623 ? -31.505 13.407 27.402 1.00 93.31 623 ILE A O 1
ATOM 4708 N N . THR A 1 624 ? -30.231 12.109 28.735 1.00 93.19 624 THR A N 1
ATOM 4709 C CA . THR A 1 624 ? -29.116 13.054 28.864 1.00 93.19 624 THR A CA 1
ATOM 4710 C C . THR A 1 624 ? -28.302 13.018 27.575 1.00 93.19 624 THR A C 1
ATOM 4712 O O . THR A 1 624 ? -27.488 12.118 27.393 1.00 93.19 624 THR A O 1
ATOM 4715 N N . ALA A 1 625 ? -28.558 13.959 26.670 1.00 90.38 625 ALA A N 1
ATOM 4716 C CA . ALA A 1 625 ? -27.901 14.053 25.373 1.00 90.38 625 ALA A CA 1
ATOM 4717 C C . ALA A 1 625 ? -26.560 14.797 25.446 1.00 90.38 625 ALA A C 1
ATOM 4719 O O . ALA A 1 625 ? -25.686 14.511 24.641 1.00 90.38 625 ALA A O 1
ATOM 4720 N N . SER A 1 626 ? -26.358 15.702 26.411 1.00 89.81 626 SER A N 1
ATOM 4721 C CA . SER A 1 626 ? -25.087 16.425 26.563 1.00 89.81 626 SER A CA 1
ATOM 4722 C C . SER A 1 626 ? -24.628 16.542 28.017 1.00 89.81 626 SER A C 1
ATOM 4724 O O . SER A 1 626 ? -25.456 16.666 28.925 1.00 89.81 626 SER A O 1
ATOM 4726 N N . ASP A 1 627 ? -23.312 16.552 28.229 1.00 88.25 627 ASP A N 1
ATOM 4727 C CA . ASP A 1 627 ? -22.672 16.865 29.512 1.00 88.25 627 ASP A CA 1
ATOM 4728 C C . ASP A 1 627 ? -21.303 17.538 29.268 1.00 88.25 627 ASP A C 1
ATOM 4730 O O . ASP A 1 627 ? -20.446 16.915 28.645 1.00 88.25 627 ASP A O 1
ATOM 4734 N N . PRO A 1 628 ? -21.067 18.800 29.691 1.00 89.75 628 PRO A N 1
ATOM 4735 C CA . PRO A 1 628 ? -21.948 19.684 30.463 1.00 89.75 628 PRO A CA 1
ATOM 4736 C C . PRO A 1 628 ? -23.177 20.188 29.684 1.00 89.75 628 PRO A C 1
ATOM 4738 O O . PRO A 1 628 ? -23.430 19.837 28.532 1.00 89.75 628 PRO A O 1
ATOM 4741 N N . ALA A 1 629 ? -23.996 21.014 30.343 1.00 88.62 629 ALA A N 1
ATOM 4742 C CA . ALA A 1 629 ? -25.162 21.638 29.723 1.00 88.62 629 ALA A CA 1
ATOM 4743 C C . ALA A 1 629 ? -24.784 22.515 28.516 1.00 88.62 629 ALA A C 1
ATOM 4745 O O . ALA A 1 629 ? -23.911 23.376 28.621 1.00 88.62 629 ALA A O 1
ATOM 4746 N N . ALA A 1 630 ? -25.499 22.341 27.406 1.00 88.50 630 ALA A N 1
ATOM 4747 C CA . ALA A 1 630 ? -25.244 22.974 26.119 1.00 88.50 630 ALA A CA 1
ATOM 4748 C C . ALA A 1 630 ? -26.441 23.812 25.630 1.00 88.50 630 ALA A C 1
ATOM 4750 O O . ALA A 1 630 ? -27.472 23.949 26.299 1.00 88.50 630 ALA A O 1
ATOM 4751 N N . ILE A 1 631 ? -26.281 24.432 24.462 1.00 89.56 631 ILE A N 1
ATOM 4752 C CA . ILE A 1 631 ? -27.367 25.096 23.738 1.00 89.56 631 ILE A CA 1
ATOM 4753 C C . ILE A 1 631 ? -28.027 24.062 22.833 1.00 89.56 631 ILE A C 1
ATOM 4755 O O . ILE A 1 631 ? -27.329 23.430 22.041 1.00 89.56 631 ILE A O 1
ATOM 4759 N N . PHE A 1 632 ? -29.352 23.915 22.934 1.00 91.69 632 PHE A N 1
ATOM 4760 C CA . PHE A 1 632 ? -30.123 23.082 22.015 1.00 91.69 632 PHE A CA 1
ATOM 4761 C C . PHE A 1 632 ? -30.970 23.916 21.055 1.00 91.69 632 PHE A C 1
ATOM 4763 O O . PHE A 1 632 ? -31.740 24.778 21.491 1.00 91.69 632 PHE A O 1
ATOM 4770 N N . SER A 1 633 ? -30.865 23.611 19.767 1.00 92.12 633 SER A N 1
ATOM 4771 C CA . SER A 1 633 ? -31.750 24.104 18.713 1.00 92.12 633 SER A CA 1
ATOM 4772 C C . SER A 1 633 ? -33.102 23.395 18.793 1.00 92.12 633 SER A C 1
ATOM 4774 O O . SER A 1 633 ? -33.203 22.226 19.171 1.00 92.12 633 SER A O 1
ATOM 4776 N N . TRP A 1 634 ? -34.175 24.101 18.448 1.00 94.12 634 TRP A N 1
ATOM 4777 C CA . TRP A 1 634 ? -35.520 23.543 18.402 1.00 94.12 634 TRP A CA 1
ATOM 4778 C C . TRP A 1 634 ? -36.328 24.087 17.230 1.00 94.12 634 TRP A C 1
ATOM 4780 O O . TRP A 1 634 ? -36.139 25.213 16.778 1.00 94.12 634 TRP A O 1
ATOM 4790 N N . GLY A 1 635 ? -37.274 23.276 16.761 1.00 94.88 635 GLY A N 1
ATOM 4791 C CA . GLY A 1 635 ? -38.258 23.642 15.750 1.00 94.88 635 GLY A CA 1
ATOM 4792 C C . GLY A 1 635 ? -39.687 23.335 16.194 1.00 94.88 635 GLY A C 1
ATOM 4793 O O . GLY A 1 635 ? -39.929 22.480 17.046 1.00 94.88 635 GLY A O 1
ATOM 4794 N N . ALA A 1 636 ? -40.649 24.019 15.583 1.00 94.75 636 ALA A N 1
ATOM 4795 C CA . ALA A 1 636 ? -42.075 23.722 15.642 1.00 94.75 636 ALA A CA 1
ATOM 4796 C C . ALA A 1 636 ? -42.531 23.243 14.249 1.00 94.75 636 ALA A C 1
ATOM 4798 O O . ALA A 1 636 ? -43.062 24.035 13.458 1.00 94.75 636 ALA A O 1
ATOM 4799 N N . PRO A 1 637 ? -42.254 21.974 13.891 1.00 94.56 637 PRO A N 1
ATOM 4800 C CA . PRO A 1 637 ? -42.568 21.451 12.570 1.00 94.56 637 PRO A CA 1
ATOM 4801 C C . PRO A 1 637 ? -44.078 21.270 12.362 1.00 94.56 637 PRO A C 1
ATOM 4803 O O . PRO A 1 637 ? -44.886 21.313 13.291 1.00 94.56 637 PRO A O 1
ATOM 4806 N N . THR A 1 638 ? -44.481 21.053 11.111 1.00 93.12 638 THR A N 1
ATOM 4807 C CA . THR A 1 638 ? -45.872 20.723 10.776 1.00 93.12 638 THR A CA 1
ATOM 4808 C C . THR A 1 638 ? -46.241 19.317 11.265 1.00 93.12 638 THR A C 1
ATOM 4810 O O . THR A 1 638 ? -45.380 18.483 11.529 1.00 93.12 638 THR A O 1
ATOM 4813 N N . ALA A 1 639 ? -47.540 19.010 11.310 1.00 92.75 639 ALA A N 1
ATOM 4814 C CA . ALA A 1 639 ? -48.043 17.713 11.773 1.00 92.75 639 ALA A CA 1
ATOM 4815 C C . ALA A 1 639 ? -47.624 16.503 10.909 1.00 92.75 639 ALA A C 1
ATOM 4817 O O . ALA A 1 639 ? -47.896 15.370 11.297 1.00 92.75 639 ALA A O 1
ATOM 4818 N N . SER A 1 640 ? -47.028 16.722 9.731 1.00 94.44 640 SER A N 1
ATOM 4819 C CA . SER A 1 640 ? -46.513 15.634 8.892 1.00 94.44 640 SER A CA 1
ATOM 4820 C C . SER A 1 640 ? -45.094 15.196 9.281 1.00 94.44 640 SER A C 1
ATOM 4822 O O . SER A 1 640 ? -44.632 14.164 8.796 1.00 94.44 640 SER A O 1
ATOM 4824 N N . ALA A 1 641 ? -44.409 15.963 10.135 1.00 95.00 641 ALA A N 1
ATOM 4825 C CA . ALA A 1 641 ? -43.087 15.613 10.625 1.00 95.00 641 ALA A CA 1
ATOM 4826 C C . ALA A 1 641 ? -43.148 14.484 11.654 1.00 95.00 641 ALA A C 1
ATOM 4828 O O . ALA A 1 641 ? -44.056 14.403 12.485 1.00 95.00 641 ALA A O 1
ATOM 4829 N N . ILE A 1 642 ? -42.106 13.666 11.652 1.00 94.25 642 ILE A N 1
ATOM 4830 C CA . ILE A 1 642 ? -41.759 12.803 12.769 1.00 94.25 642 ILE A CA 1
ATOM 4831 C C . ILE A 1 642 ? -41.080 13.673 13.822 1.00 94.25 642 ILE A C 1
ATOM 4833 O O . ILE A 1 642 ? -40.017 14.235 13.575 1.00 94.25 642 ILE A O 1
ATOM 4837 N N . GLN A 1 643 ? -41.681 13.770 15.002 1.00 94.00 643 GLN A N 1
ATOM 4838 C CA . GLN A 1 643 ? -41.097 14.445 16.157 1.00 94.00 643 GLN A CA 1
ATOM 4839 C C . GLN A 1 643 ? -40.452 13.393 17.063 1.00 94.00 643 GLN A C 1
ATOM 4841 O O . GLN A 1 643 ? -41.145 12.711 17.817 1.00 94.00 643 GLN A O 1
ATOM 4846 N N . ALA A 1 644 ? -39.135 13.230 16.939 1.00 94.19 644 ALA A N 1
ATOM 4847 C CA . ALA A 1 644 ? -38.380 12.167 17.598 1.00 94.19 644 ALA A CA 1
ATOM 4848 C C . ALA A 1 644 ? -37.977 12.530 19.030 1.00 94.19 644 ALA A C 1
ATOM 4850 O O . ALA A 1 644 ? -37.988 11.666 19.900 1.00 94.19 644 ALA A O 1
ATOM 4851 N N . ALA A 1 645 ? -37.685 13.802 19.305 1.00 95.06 645 ALA A N 1
ATOM 4852 C CA . ALA A 1 645 ? -37.401 14.267 20.658 1.00 95.06 645 ALA A CA 1
ATOM 4853 C C . ALA A 1 645 ? -37.848 15.715 20.872 1.00 95.06 645 ALA A C 1
ATOM 4855 O O . ALA A 1 645 ? -37.870 16.517 19.937 1.00 95.06 645 ALA A O 1
ATOM 4856 N N . THR A 1 646 ? -38.178 16.072 22.113 1.00 95.81 646 THR A N 1
ATOM 4857 C CA . THR A 1 646 ? -38.488 17.455 22.515 1.00 95.81 646 THR A CA 1
ATOM 4858 C C . THR A 1 646 ? -37.523 17.966 23.560 1.00 95.81 646 THR A C 1
ATOM 4860 O O . THR A 1 646 ? -36.909 17.183 24.284 1.00 95.81 646 THR A O 1
ATOM 4863 N N . LEU A 1 647 ? -37.453 19.287 23.707 1.00 93.75 647 LEU A N 1
ATOM 4864 C CA . LEU A 1 647 ? -36.761 19.882 24.844 1.00 93.75 647 LEU A CA 1
ATOM 4865 C C . LEU A 1 647 ? -37.381 19.426 26.172 1.00 93.75 647 LEU A C 1
ATOM 4867 O O . LEU A 1 647 ? -38.579 19.114 26.273 1.00 93.75 647 LEU A O 1
ATOM 4871 N N . SER A 1 648 ? -36.552 19.387 27.213 1.00 88.25 648 SER A N 1
ATOM 4872 C CA . SER A 1 648 ? -37.028 19.119 28.564 1.00 88.25 648 SER A CA 1
ATOM 4873 C C . SER A 1 648 ? -37.869 20.292 29.074 1.00 88.25 648 SER A C 1
ATOM 4875 O O . SER A 1 648 ? -37.436 21.441 29.066 1.00 88.25 648 SER A O 1
ATOM 4877 N N . GLY A 1 649 ? -39.103 20.011 29.503 1.00 85.50 649 GLY A N 1
ATOM 4878 C CA . GLY A 1 649 ? -40.028 21.019 30.033 1.00 85.50 649 GLY A CA 1
ATOM 4879 C C . GLY A 1 649 ? -40.897 21.746 28.997 1.00 85.50 649 GLY A C 1
ATOM 4880 O O . GLY A 1 649 ? -41.807 22.464 29.406 1.00 85.50 649 GLY A O 1
ATOM 4881 N N . ASP A 1 650 ? -40.691 21.526 27.694 1.00 90.50 650 ASP A N 1
ATOM 4882 C CA . ASP A 1 650 ? -41.537 22.088 26.631 1.00 90.50 650 ASP A CA 1
ATOM 4883 C C . ASP A 1 650 ? -41.698 21.100 25.462 1.00 90.50 650 ASP A C 1
ATOM 4885 O O . ASP A 1 650 ? -40.822 20.946 24.613 1.00 90.50 650 ASP A O 1
ATOM 4889 N N . ASN A 1 651 ? -42.847 20.421 25.410 1.00 88.31 651 ASN A N 1
ATOM 4890 C CA . ASN A 1 651 ? -43.149 19.425 24.379 1.00 88.31 651 ASN A CA 1
ATOM 4891 C C . ASN A 1 651 ? -43.594 20.034 23.037 1.00 88.31 651 ASN A C 1
ATOM 4893 O O . ASN A 1 651 ? -43.804 19.294 22.075 1.00 88.31 651 ASN A O 1
ATOM 4897 N N . THR A 1 652 ? -43.748 21.360 22.966 1.00 89.38 652 THR A N 1
ATOM 4898 C CA . THR A 1 652 ? -44.067 22.068 21.717 1.00 89.38 652 THR A CA 1
ATOM 4899 C C . THR A 1 652 ? -42.819 22.385 20.896 1.00 89.38 652 THR A C 1
ATOM 4901 O O . THR A 1 652 ? -42.928 22.735 19.724 1.00 89.38 652 THR A O 1
ATOM 4904 N N . LYS A 1 653 ? -41.636 22.213 21.498 1.00 93.62 653 LYS A N 1
ATOM 4905 C CA . LYS A 1 653 ? -40.329 22.472 20.898 1.00 93.62 653 LYS A CA 1
ATOM 4906 C C . LYS A 1 653 ? -39.625 21.158 20.587 1.00 93.62 653 LYS A C 1
ATOM 4908 O O . LYS A 1 653 ? -39.082 20.502 21.481 1.00 93.62 653 LYS A O 1
ATOM 4913 N N . ALA A 1 654 ? -39.654 20.760 19.320 1.00 95.25 654 ALA A N 1
ATOM 4914 C CA . ALA A 1 654 ? -38.972 19.565 18.854 1.00 95.25 654 ALA A CA 1
ATOM 4915 C C . ALA A 1 654 ? -37.462 19.822 18.780 1.00 95.25 654 ALA A C 1
ATOM 4917 O O . ALA A 1 654 ? -37.028 20.708 18.049 1.00 95.25 654 ALA A O 1
ATOM 4918 N N . ALA A 1 655 ? -36.687 19.049 19.536 1.00 94.25 655 ALA A N 1
ATOM 4919 C CA . ALA A 1 655 ? -35.226 19.076 19.513 1.00 94.25 655 ALA A CA 1
ATOM 4920 C C . ALA A 1 655 ? -34.681 18.213 18.365 1.00 94.25 655 ALA A C 1
ATOM 4922 O O . ALA A 1 655 ? -33.732 18.594 17.695 1.00 94.25 655 ALA A O 1
ATOM 4923 N N . ILE A 1 656 ? -35.335 17.075 18.102 1.00 95.44 656 ILE A N 1
ATOM 4924 C CA . ILE A 1 656 ? -35.057 16.219 16.947 1.00 95.44 656 ILE A CA 1
ATOM 4925 C C . ILE A 1 656 ? -36.369 15.992 16.215 1.00 95.44 656 ILE A C 1
ATOM 4927 O O . ILE A 1 656 ? -37.337 15.474 16.787 1.00 95.44 656 ILE A O 1
ATOM 4931 N N . PHE A 1 657 ? -36.411 16.362 14.944 1.00 96.38 657 PHE A N 1
ATOM 4932 C CA . PHE A 1 657 ? -37.555 16.098 14.086 1.00 96.38 657 PHE A CA 1
ATOM 4933 C C . PHE A 1 657 ? -37.122 15.886 12.645 1.00 96.38 657 PHE A C 1
ATOM 4935 O O . PHE A 1 657 ? -36.073 16.362 12.222 1.00 96.38 657 PHE A O 1
ATOM 4942 N N . GLY A 1 658 ? -37.956 15.211 11.861 1.00 96.50 658 GLY A N 1
ATOM 4943 C CA . GLY A 1 658 ? -37.676 15.040 10.450 1.00 96.50 658 GLY A CA 1
ATOM 4944 C C . GLY A 1 658 ? -38.899 14.817 9.582 1.00 96.50 658 GLY A C 1
ATOM 4945 O O . GLY A 1 658 ? -39.987 14.498 10.052 1.00 96.50 658 GLY A O 1
ATOM 4946 N N . TYR A 1 659 ? -38.697 14.992 8.286 1.00 97.12 659 TYR A N 1
ATOM 4947 C CA . TYR A 1 659 ? -39.675 14.749 7.241 1.00 97.12 659 TYR A CA 1
ATOM 4948 C C . TYR A 1 659 ? -39.161 13.649 6.324 1.00 97.12 659 TYR A C 1
ATOM 4950 O O . TYR A 1 659 ? -38.036 13.727 5.820 1.00 97.12 659 TYR A O 1
ATOM 4958 N N . ASP A 1 660 ? -40.001 12.650 6.064 1.00 95.31 660 ASP A N 1
ATOM 4959 C CA . ASP A 1 660 ? -39.756 11.703 4.984 1.00 95.31 660 ASP A CA 1
ATOM 4960 C C . ASP A 1 660 ? -39.881 12.379 3.616 1.00 95.31 660 ASP A C 1
ATOM 4962 O O . ASP A 1 660 ? -40.535 13.410 3.451 1.00 95.31 660 ASP A O 1
ATOM 4966 N N . THR A 1 661 ? -39.273 11.766 2.602 1.00 94.12 661 THR A N 1
ATOM 4967 C CA . THR A 1 661 ? -39.366 12.260 1.222 1.00 94.12 661 THR A CA 1
ATOM 4968 C C . THR A 1 661 ? -40.830 12.331 0.784 1.00 94.12 661 THR A C 1
ATOM 4970 O O . THR A 1 661 ? -41.572 11.357 0.888 1.00 94.12 661 THR A O 1
ATOM 4973 N N . GLY A 1 662 ? -41.251 13.491 0.282 1.00 94.44 662 GLY A N 1
ATOM 4974 C CA . GLY A 1 662 ? -42.623 13.763 -0.136 1.00 94.44 662 GLY A CA 1
ATOM 4975 C C . GLY A 1 662 ? -43.576 14.194 0.984 1.00 94.44 662 GLY A C 1
ATOM 4976 O O . GLY A 1 662 ? -44.702 14.583 0.669 1.00 94.44 662 GLY A O 1
ATOM 4977 N N . ALA A 1 663 ? -43.158 14.181 2.257 1.00 95.94 663 ALA A N 1
ATOM 4978 C CA . ALA A 1 663 ? -43.977 14.682 3.361 1.00 95.94 663 ALA A CA 1
ATOM 4979 C C . ALA A 1 663 ? -44.201 16.199 3.240 1.00 95.94 663 ALA A C 1
ATOM 4981 O O . ALA A 1 663 ? -43.324 16.940 2.794 1.00 95.94 663 ALA A O 1
ATOM 4982 N N . ALA A 1 664 ? -45.396 16.659 3.612 1.00 96.19 664 ALA A N 1
ATOM 4983 C CA . ALA A 1 664 ? -45.800 18.053 3.452 1.00 96.19 664 ALA A CA 1
ATOM 4984 C C . ALA A 1 664 ? -45.130 18.948 4.501 1.00 96.19 664 ALA A C 1
ATOM 4986 O O . ALA A 1 664 ? -45.518 18.917 5.665 1.00 96.19 664 ALA A O 1
ATOM 4987 N N . MET A 1 665 ? -44.167 19.771 4.092 1.00 95.00 665 MET A N 1
ATOM 4988 C CA . MET A 1 665 ? -43.623 20.834 4.939 1.00 95.00 665 MET A CA 1
ATOM 4989 C C . MET A 1 665 ? -44.477 22.109 4.787 1.00 95.00 665 MET A C 1
ATOM 4991 O O . MET A 1 665 ? -45.621 22.040 4.331 1.00 95.00 665 MET A O 1
ATOM 4995 N N . THR A 1 666 ? -43.983 23.289 5.176 1.00 90.75 666 THR A N 1
ATOM 4996 C CA . THR A 1 666 ? -44.835 24.495 5.229 1.00 90.75 666 THR A CA 1
ATOM 4997 C C . THR A 1 666 ? -45.331 24.968 3.864 1.00 90.75 666 THR A C 1
ATOM 4999 O O . THR A 1 666 ? -46.510 25.280 3.706 1.00 90.75 666 THR A O 1
ATOM 5002 N N . THR A 1 667 ? -44.442 25.024 2.870 1.00 87.25 667 THR A N 1
ATOM 5003 C CA . THR A 1 667 ? -44.745 25.567 1.529 1.00 87.25 667 THR A CA 1
ATOM 5004 C C . THR A 1 667 ? -44.335 24.649 0.378 1.00 87.25 667 THR A C 1
ATOM 5006 O O . THR A 1 667 ? -44.654 24.938 -0.776 1.00 87.25 667 THR A O 1
ATOM 5009 N N . LEU A 1 668 ? -43.676 23.525 0.673 1.00 93.25 668 LEU A N 1
ATOM 5010 C CA . LEU A 1 668 ? -43.394 22.455 -0.282 1.00 93.25 668 LEU A CA 1
ATOM 5011 C C . LEU A 1 668 ? -43.427 21.088 0.398 1.00 93.25 668 LEU A C 1
ATOM 5013 O O . LEU A 1 668 ? -43.331 20.980 1.618 1.00 93.25 668 LEU A O 1
ATOM 5017 N N . ASN A 1 669 ? -43.487 20.039 -0.414 1.00 95.69 669 ASN A N 1
ATOM 5018 C CA . ASN A 1 669 ? -43.194 18.691 0.051 1.00 95.69 669 ASN A CA 1
ATOM 5019 C C . ASN A 1 669 ? -41.676 18.484 0.103 1.00 95.69 669 ASN A C 1
ATOM 5021 O O . ASN A 1 669 ? -40.966 18.988 -0.768 1.00 95.69 669 ASN A O 1
ATOM 5025 N N . ALA A 1 670 ? -41.189 17.727 1.084 1.00 96.50 670 ALA A N 1
ATOM 5026 C CA . ALA A 1 670 ? -39.771 17.431 1.264 1.00 96.50 670 ALA A CA 1
ATOM 5027 C C . ALA A 1 670 ? -39.177 16.760 0.001 1.00 96.50 670 ALA A C 1
ATOM 5029 O O . ALA A 1 670 ? -39.595 15.651 -0.341 1.00 96.50 670 ALA A O 1
ATOM 5030 N N . PRO A 1 671 ? -38.226 17.393 -0.719 1.00 90.88 671 PRO A N 1
ATOM 5031 C CA . PRO A 1 671 ? -37.656 16.826 -1.952 1.00 90.88 671 PRO A CA 1
ATOM 5032 C C . PRO A 1 671 ? -36.848 15.544 -1.718 1.00 90.88 671 PRO A C 1
ATOM 5034 O O . PRO A 1 671 ? -36.774 14.680 -2.585 1.00 90.88 671 PRO A O 1
ATOM 5037 N N . ALA A 1 672 ? -36.260 15.441 -0.531 1.00 95.75 672 ALA A N 1
ATOM 5038 C CA . ALA A 1 672 ? -35.642 14.266 0.062 1.00 95.75 672 ALA A CA 1
ATOM 5039 C C . ALA A 1 672 ? -35.815 14.386 1.588 1.00 95.75 672 ALA A C 1
ATOM 5041 O O . ALA A 1 672 ? -36.424 15.353 2.055 1.00 95.75 672 ALA A O 1
ATOM 5042 N N . ARG A 1 673 ? -35.286 13.443 2.378 1.00 96.50 673 ARG A N 1
ATOM 5043 C CA . ARG A 1 673 ? -35.389 13.524 3.846 1.00 96.50 673 ARG A CA 1
ATOM 5044 C C . ARG A 1 673 ? -34.817 14.843 4.384 1.00 96.50 673 ARG A C 1
ATOM 5046 O O . ARG A 1 673 ? -33.832 15.368 3.854 1.00 96.50 673 ARG A O 1
ATOM 5053 N N . ARG A 1 674 ? -35.455 15.386 5.418 1.00 97.31 674 ARG A N 1
ATOM 5054 C CA . ARG A 1 674 ? -35.040 16.614 6.116 1.00 97.31 674 ARG A CA 1
ATOM 5055 C C . ARG A 1 674 ? -35.032 16.350 7.607 1.00 97.31 674 ARG A C 1
ATOM 5057 O O . ARG A 1 674 ? -36.021 15.816 8.094 1.00 97.31 674 ARG A O 1
ATOM 5064 N N . VAL A 1 675 ? -33.973 16.724 8.312 1.00 96.94 675 VAL A N 1
ATOM 5065 C CA . VAL A 1 675 ? -33.868 16.546 9.764 1.00 96.94 675 VAL A CA 1
ATOM 5066 C C . VAL A 1 675 ? -33.388 17.842 10.396 1.00 96.94 675 VAL A C 1
ATOM 5068 O O . VAL A 1 675 ? -32.373 18.398 9.979 1.00 96.94 675 VAL A O 1
ATOM 5071 N N . GLY A 1 676 ? -34.157 18.328 11.367 1.00 95.62 676 GLY A N 1
ATOM 5072 C CA . GLY A 1 676 ? -33.735 19.376 12.283 1.00 95.62 676 GLY A CA 1
ATOM 5073 C C . GLY A 1 676 ? -33.194 18.691 13.524 1.00 95.62 676 GLY A C 1
ATOM 5074 O O . GLY A 1 676 ? -33.873 17.825 14.088 1.00 95.62 676 GLY A O 1
ATOM 5075 N N . PHE A 1 677 ? -31.964 19.025 13.887 1.00 92.00 677 PHE A N 1
ATOM 5076 C CA . PHE A 1 677 ? -31.223 18.329 14.924 1.00 92.00 677 PHE A CA 1
ATOM 5077 C C . PHE A 1 677 ? -30.846 19.258 16.075 1.00 92.00 677 PHE A C 1
ATOM 5079 O O . PHE A 1 677 ? -30.839 20.481 15.952 1.00 92.00 677 PHE A O 1
ATOM 5086 N N . LEU A 1 678 ? -30.586 18.660 17.231 1.00 80.81 678 LEU A N 1
ATOM 5087 C CA . LEU A 1 678 ? -30.709 19.369 18.493 1.00 80.81 678 LEU A CA 1
ATOM 5088 C C . LEU A 1 678 ? -29.539 20.284 18.849 1.00 80.81 678 LEU A C 1
ATOM 5090 O O . LEU A 1 678 ? -29.702 21.006 19.822 1.00 80.81 678 LEU A O 1
ATOM 5094 N N . ILE A 1 679 ? -28.380 20.271 18.176 1.00 69.62 679 ILE A N 1
ATOM 5095 C CA . ILE A 1 679 ? -27.156 20.758 18.841 1.00 69.62 679 ILE A CA 1
ATOM 5096 C C . ILE A 1 679 ? -26.528 22.046 18.318 1.00 69.62 679 ILE A C 1
ATOM 5098 O O . ILE A 1 679 ? -26.562 22.332 17.140 1.00 69.62 679 ILE A O 1
ATOM 5102 N N . GLY A 1 680 ? -25.906 22.798 19.231 1.00 61.03 680 GLY A N 1
ATOM 5103 C CA . GLY A 1 680 ? -25.035 23.937 18.941 1.00 61.03 680 GLY A CA 1
ATOM 5104 C C . GLY A 1 680 ? -23.617 23.846 19.535 1.00 61.03 680 GLY A C 1
ATOM 5105 O O . GLY A 1 680 ? -22.975 24.887 19.589 1.00 61.03 680 GLY A O 1
ATOM 5106 N N . THR A 1 681 ? -23.155 22.671 20.016 1.00 59.91 681 THR A N 1
ATOM 5107 C CA . THR A 1 681 ? -21.758 22.344 20.449 1.00 59.91 681 THR A CA 1
ATOM 5108 C C . THR A 1 681 ? -21.530 20.811 20.548 1.00 59.91 681 THR A C 1
ATOM 5110 O O . THR A 1 681 ? -22.520 20.122 20.705 1.00 59.91 681 THR A O 1
ATOM 5113 N N . ALA A 1 682 ? -20.317 20.234 20.589 1.00 60.91 682 ALA A N 1
ATOM 5114 C CA . ALA A 1 682 ? -20.053 18.774 20.523 1.00 60.91 682 ALA A CA 1
ATOM 5115 C C . ALA A 1 682 ? -19.869 18.019 21.861 1.00 60.91 682 ALA A C 1
ATOM 5117 O O . ALA A 1 682 ? -19.272 16.946 21.901 1.00 60.91 682 ALA A O 1
ATOM 5118 N N . ASN A 1 683 ? -20.422 18.514 22.969 1.00 76.75 683 ASN A N 1
ATOM 5119 C CA . ASN A 1 683 ? -20.365 17.822 24.269 1.00 76.75 683 ASN A CA 1
ATOM 5120 C C . ASN A 1 683 ? -21.446 16.730 24.414 1.00 76.75 683 ASN A C 1
ATOM 5122 O O . ASN A 1 683 ? -22.217 16.745 25.378 1.00 76.75 683 ASN A O 1
ATOM 5126 N N . PHE A 1 684 ? -21.577 15.830 23.438 1.00 85.75 684 PHE A N 1
ATOM 5127 C CA . PHE A 1 684 ? -22.547 14.735 23.507 1.00 85.75 684 PHE A CA 1
ATOM 5128 C C . PHE A 1 684 ? -22.108 13.656 24.506 1.00 85.75 684 PHE A C 1
ATOM 5130 O O . PHE A 1 684 ? -20.936 13.305 24.595 1.00 85.75 684 PHE A O 1
ATOM 5137 N N . THR A 1 685 ? -23.068 13.080 25.231 1.00 87.81 685 THR A N 1
ATOM 5138 C CA . THR A 1 685 ? -22.848 11.797 25.924 1.00 87.81 685 THR A CA 1
ATOM 5139 C C . THR A 1 685 ? -22.904 10.647 24.907 1.00 87.81 685 THR A C 1
ATOM 5141 O O . THR A 1 685 ? -23.355 10.850 23.782 1.00 87.81 685 THR A O 1
ATOM 5144 N N . GLY A 1 686 ? -22.565 9.410 25.291 1.00 84.12 686 GLY A N 1
ATOM 5145 C CA . GLY A 1 686 ? -22.751 8.247 24.403 1.00 84.12 686 GLY A CA 1
ATOM 5146 C C . GLY A 1 686 ? -24.193 8.090 23.886 1.00 84.12 686 GLY A C 1
ATOM 5147 O O . GLY A 1 686 ? -24.417 7.789 22.716 1.00 84.12 686 GLY A O 1
ATOM 5148 N N . ASN A 1 687 ? -25.193 8.409 24.719 1.00 85.31 687 ASN A N 1
ATOM 5149 C CA . ASN A 1 687 ? -26.595 8.447 24.282 1.00 85.31 687 ASN A CA 1
ATOM 5150 C C . ASN A 1 687 ? -26.888 9.630 23.348 1.00 85.31 687 ASN A C 1
ATOM 5152 O O . ASN A 1 687 ? -27.777 9.534 22.511 1.00 85.31 687 ASN A O 1
ATOM 5156 N N . GLY A 1 688 ? -26.178 10.747 23.515 1.00 87.31 688 GLY A N 1
ATOM 5157 C CA . GLY A 1 688 ? -26.247 11.899 22.624 1.00 87.31 688 GLY A CA 1
ATOM 5158 C C . GLY A 1 688 ? -25.716 11.600 21.227 1.00 87.31 688 GLY A C 1
ATOM 5159 O O . GLY A 1 688 ? -26.379 11.963 20.270 1.00 87.31 688 GLY A O 1
ATOM 5160 N N . TRP A 1 689 ? -24.582 10.899 21.130 1.00 86.31 689 TRP A N 1
ATOM 5161 C CA . TRP A 1 689 ? -24.016 10.415 19.863 1.00 86.31 689 TRP A CA 1
ATOM 5162 C C . TRP A 1 689 ? -24.846 9.305 19.215 1.00 86.31 689 TRP A C 1
ATOM 5164 O O . TRP A 1 689 ? -24.813 9.142 18.001 1.00 86.31 689 TRP A O 1
ATOM 5174 N N . SER A 1 690 ? -25.578 8.529 20.020 1.00 84.19 690 SER A N 1
ATOM 5175 C CA . SER A 1 690 ? -26.479 7.498 19.501 1.00 84.19 690 SER A CA 1
ATOM 5176 C C . SER A 1 690 ? -27.693 8.097 18.782 1.00 84.19 690 SER A C 1
ATOM 5178 O O . SER A 1 690 ? -28.139 7.525 17.790 1.00 84.19 690 SER A O 1
ATOM 5180 N N . LEU A 1 691 ? -28.249 9.197 19.317 1.00 83.06 691 LEU A N 1
ATOM 5181 C CA . LEU A 1 691 ? -29.371 9.954 18.736 1.00 83.06 691 LEU A CA 1
ATOM 5182 C C . LEU A 1 691 ? -28.960 10.666 17.448 1.00 83.06 691 LEU A C 1
ATOM 5184 O O . LEU A 1 691 ? -29.841 10.764 16.558 1.00 83.06 691 LEU A O 1
#

Radius of gyration: 33.1 Å; chains: 1; bounding box: 90×56×84 Å